Protein AF-0000000084597878 (afdb_homodimer)

Nearest PDB structures (foldseek):
  5qgk-assembly1_A  TM=7.389E-01  e=2.318E-16  Homo sapiens
  5qhg-assembly1_A  TM=7.493E-01  e=5.631E-16  Homo sapiens
  5t3p-assembly1_A  TM=6.871E-01  e=5.944E-17  Homo sapiens
  5cfi-assembly4_D  TM=7.964E-01  e=2.178E-05  Plasmodium falciparum 3D7
  2o5f-assembly2_B  TM=6.572E-01  e=5.264E-06  Deinococcus radiodurans R1 = ATCC 13939 = DSM 20539

Sequence (402 aa):
MNLEEIKQKLSTPQKKNYVRDAAVLLPLVSIKDELHILFQVRALTLHAQPGETCFPGGRIDRDDQDSQAAALREFHEEFGIKQEKVTILSSLNKIESPRRGLIHPFVAYIDSLDEIKPNTAEVEDWFTVPVTVLLSTPPEIGYVDVIIKPGKDFPIDRIANAVAYQDKRYSTPESFYVYKEHIIWGLTARILQEFLEHIKSMNLEEIKQKLSTPQKKNYVRDAAVLLPLVSIKDELHILFQVRALTLHAQPGETCFPGGRIDRDDQDSQAAALREFHEEFGIKQEKVTILSSLNKIESPRRGLIHPFVAYIDSLDEIKPNTAEVEDWFTVPVTVLLSTPPEIGYVDVIIKPGKDFPIDRIANAVAYQDKRYSTPESFYVYKEHIIWGLTARILQEFLEHIKS

Organism: NCBI:txid1246626

Foldseek 3Di:
DDPVVVVVVVVDDDPPPLQQEKEFEFEWEADPNFIKTKWFQWDQPDPPPHRAIATFMTRDDPPQPDRVSRHLVRCCQFFVAHSVQKAWDDWDDWDQDPVRGIYTYTYIYGHDSPRTDGDNNTTVGMDIDTLVCPLVDFFDKDKDKDWAADDPPRPLVPDPPSVCRHTPIDIDIWTWDDDDPHIHTDPRVVVVVRVSVVVVD/DDPVVVVVVVVDDDPPPLVQEKEFEFEWEADPNFIKTKWFFWDQPDPPPHRAIATFMTRDDPPQPDRVSRHLVRCCQFFVDHSVQKAWDDWDDWDQDPVRGIYTYTYIYGHDSPRTDGDNNTTVGMDIDTLVCPLVDFFDKDKDKDWAADDPPRPLVPDPPSVCRHTPIDIDIWTWDDDDPHIHTDPRVVVVVRVSVVVVD

Secondary structure (DSSP, 8-state):
--HHHHHHHHHSPP---GGG-EEEEEEEEEETTEEEEEEEEEPTT-SSSTT-EE-SEEEPPTT-SSHHHHHHHHHHHHH---GGGEEEEEE---EEETTTEEEEEEEEEES-STT----TTTEEEEEEEEHHHHHHSPPEEEEEEEEEEE-TT--GGGSTTGGGGSSEEEEEEEEEEEETTEEE-HHHHHHHHHHHHHHH-/--HHHHHHHHHSPP---GGG-EEEEEEEEEETTEEEEEEEEEPTT-SSSTT-EE-SEEEPPTT-SSHHHHHHHHHHHHH---GGGEEEEEE---EEETTTEEEEEEEEEES-STT----TTTEEEEEEEEHHHHHHSPPEEEEEEEEEEE-TT--GGGSTTGGGGSSEEEEEEEEEEEETTEEE-HHHHHHHHHHHHHHH-

Radius of gyration: 23.43 Å; Cα contacts (8 Å, |Δi|>4): 822; chains: 2; bounding box: 41×67×53 Å

pLDDT: mean 90.82, std 9.34, range [54.75, 98.62]

InterPro domains:
  IPR000086 NUDIX hydrolase domain [PF00293] (23-134)
  IPR000086 NUDIX hydrolase domain [PS51462] (18-153)
  IPR015797 NUDIX hydrolase-like domain superfamily [SSF55811] (16-192)
  IPR045121 Coenzyme A pyrophosphatase [PTHR12992] (16-199)
  IPR045121 Coenzyme A pyrophosphatase [cd03426] (20-195)

Solvent-accessible surface area (backbone atoms only — not comparable to full-atom values): 21472 Å² total; per-residue (Å²): 124,53,70,68,57,43,54,55,26,66,69,46,82,74,83,73,82,53,78,50,19,26,10,28,33,48,38,30,33,64,54,97,90,35,44,22,38,50,38,34,22,28,9,70,83,39,85,73,63,29,45,35,46,36,54,46,41,40,68,36,50,90,84,38,89,42,56,68,50,22,13,46,51,32,34,24,63,43,28,50,43,58,62,90,50,47,44,80,74,45,73,53,78,67,42,82,35,98,86,42,37,43,35,42,38,29,36,27,42,34,75,64,70,84,62,59,46,62,31,62,80,55,32,62,45,70,53,70,44,49,48,66,54,62,74,71,46,80,57,47,69,20,22,39,30,38,34,37,30,74,35,65,70,39,64,55,88,68,45,69,51,44,73,66,39,66,59,34,68,49,75,40,82,40,54,36,42,75,54,92,94,42,55,34,34,66,71,44,29,52,55,48,48,55,53,50,56,40,52,71,99,126,52,72,68,57,45,54,54,25,65,69,46,84,72,82,72,82,52,78,50,19,27,8,26,32,49,36,30,34,66,54,96,89,34,45,23,38,51,38,34,21,28,10,71,83,38,86,75,63,27,44,34,46,34,52,47,41,42,67,36,53,90,85,40,87,43,56,68,51,22,15,44,51,32,35,24,63,41,28,49,42,57,61,88,49,47,43,80,74,46,73,53,78,67,42,82,34,100,87,44,38,44,35,43,38,29,35,28,40,34,77,66,71,85,64,61,47,64,30,64,82,54,32,62,45,70,51,68,45,50,48,65,56,62,73,72,46,81,55,47,71,18,23,39,31,39,34,36,29,74,36,64,72,39,64,54,89,69,45,72,50,42,71,66,40,66,58,35,68,49,74,42,82,41,53,36,42,76,55,92,94,44,54,34,35,65,69,46,30,51,55,50,48,55,51,50,56,40,53,71,97

Structure (mmCIF, N/CA/C/O backbone):
data_AF-0000000084597878-model_v1
#
loop_
_entity.id
_entity.type
_entity.pdbx_description
1 polymer 'NUDIX hydrolase'
#
loop_
_atom_site.group_PDB
_atom_site.id
_atom_site.type_symbol
_atom_site.label_atom_id
_atom_site.label_alt_id
_atom_site.label_comp_id
_atom_site.label_asym_id
_atom_site.label_entity_id
_atom_site.label_seq_id
_atom_site.pdbx_PDB_ins_code
_atom_site.Cartn_x
_atom_site.Cartn_y
_atom_site.Cartn_z
_atom_site.occupancy
_atom_site.B_iso_or_equiv
_atom_site.auth_seq_id
_atom_site.auth_comp_id
_atom_site.auth_asym_id
_atom_site.auth_atom_id
_atom_site.pdbx_PDB_model_num
ATOM 1 N N . MET A 1 1 ? 11.719 29.641 -1.021 1 74.56 1 MET A N 1
ATOM 2 C CA . MET A 1 1 ? 10.922 28.859 -1.966 1 74.56 1 MET A CA 1
ATOM 3 C C . MET A 1 1 ? 9.516 29.422 -2.086 1 74.56 1 MET A C 1
ATOM 5 O O . MET A 1 1 ? 8.875 29.719 -1.078 1 74.56 1 MET A O 1
ATOM 9 N N . ASN A 1 2 ? 9.164 29.812 -3.24 1 79.62 2 ASN A N 1
ATOM 10 C CA . ASN A 1 2 ? 7.855 30.422 -3.436 1 79.62 2 ASN A CA 1
ATOM 11 C C . ASN A 1 2 ? 6.902 29.484 -4.184 1 79.62 2 ASN A C 1
ATOM 13 O O . ASN A 1 2 ? 7.281 28.375 -4.555 1 79.62 2 ASN A O 1
ATOM 17 N N . LEU A 1 3 ? 5.688 29.922 -4.273 1 84 3 LEU A N 1
ATOM 18 C CA . LEU A 1 3 ? 4.617 29.094 -4.812 1 84 3 LEU A CA 1
ATOM 19 C C . LEU A 1 3 ? 4.922 28.672 -6.246 1 84 3 LEU A C 1
ATOM 21 O O . LEU A 1 3 ? 4.672 27.531 -6.637 1 84 3 LEU A O 1
ATOM 25 N N . GLU A 1 4 ? 5.434 29.578 -6.996 1 83.19 4 GLU A N 1
ATOM 26 C CA . GLU A 1 4 ? 5.75 29.297 -8.391 1 83.19 4 GLU A CA 1
ATOM 27 C C . GLU A 1 4 ? 6.812 28.219 -8.508 1 83.19 4 GLU A C 1
ATOM 29 O O . GLU A 1 4 ? 6.727 27.344 -9.375 1 83.19 4 GLU A O 1
ATOM 34 N N . GLU A 1 5 ? 7.777 28.281 -7.641 1 83.75 5 GLU A N 1
ATOM 35 C CA . GLU A 1 5 ? 8.828 27.266 -7.605 1 83.75 5 GLU A CA 1
ATOM 36 C C . GLU A 1 5 ? 8.258 25.891 -7.266 1 83.75 5 GLU A C 1
ATOM 38 O O . GLU A 1 5 ? 8.633 24.891 -7.879 1 83.75 5 GLU A O 1
ATOM 43 N N . ILE A 1 6 ? 7.363 25.859 -6.395 1 81.56 6 ILE A N 1
ATOM 44 C CA . ILE A 1 6 ? 6.766 24.594 -5.949 1 81.56 6 ILE A CA 1
ATOM 45 C C . ILE A 1 6 ? 5.926 24 -7.078 1 81.56 6 ILE A C 1
ATOM 47 O O . ILE A 1 6 ? 5.984 22.797 -7.332 1 81.56 6 ILE A O 1
ATOM 51 N N . LYS A 1 7 ? 5.168 24.906 -7.758 1 82.81 7 LYS A N 1
ATOM 52 C CA . LYS A 1 7 ? 4.348 24.453 -8.883 1 82.81 7 LYS A CA 1
ATOM 53 C C . LYS A 1 7 ? 5.207 23.781 -9.953 1 82.81 7 LYS A C 1
ATOM 55 O O . LYS A 1 7 ? 4.84 22.734 -10.477 1 82.81 7 LYS A O 1
ATOM 60 N N . GLN A 1 8 ? 6.301 24.406 -10.203 1 80.62 8 GLN A N 1
ATOM 61 C CA . GLN A 1 8 ? 7.215 23.891 -11.211 1 80.62 8 GLN A CA 1
ATOM 62 C C . GLN A 1 8 ? 7.789 22.531 -10.797 1 80.62 8 GLN A C 1
ATOM 64 O O . GLN A 1 8 ? 7.863 21.609 -11.609 1 80.62 8 GLN A O 1
ATOM 69 N N . LYS A 1 9 ? 8.133 22.453 -9.555 1 83 9 LYS A N 1
ATOM 70 C CA . LYS A 1 9 ? 8.742 21.219 -9.055 1 83 9 LYS A CA 1
ATOM 71 C C . LYS A 1 9 ? 7.727 20.094 -9.008 1 83 9 LYS A C 1
ATOM 73 O O . LYS A 1 9 ? 8.07 18.938 -9.25 1 83 9 LYS A O 1
ATOM 78 N N . LEU A 1 10 ? 6.504 20.375 -8.719 1 80.88 10 LEU A N 1
ATOM 79 C CA . LEU A 1 10 ? 5.449 19.375 -8.625 1 80.88 10 LEU A CA 1
ATOM 80 C C . LEU A 1 10 ? 5.078 18.844 -10.008 1 80.88 10 LEU A C 1
ATOM 82 O O . LEU A 1 10 ? 4.555 17.734 -10.141 1 80.88 10 LEU A O 1
ATOM 86 N N . SER A 1 11 ? 5.316 19.656 -10.938 1 73.44 11 SER A N 1
ATOM 87 C CA . SER A 1 11 ? 4.965 19.281 -12.305 1 73.44 11 SER A CA 1
ATOM 88 C C . SER A 1 11 ? 6.047 18.422 -12.938 1 73.44 11 SER A C 1
ATOM 90 O O . SER A 1 11 ? 5.816 17.797 -13.977 1 73.44 11 SER A O 1
ATOM 92 N N . THR A 1 12 ? 7.242 18.312 -12.25 1 70.12 12 THR A N 1
ATOM 93 C CA . THR A 1 12 ? 8.352 17.516 -12.75 1 70.12 12 THR A CA 1
ATOM 94 C C . THR A 1 12 ? 8.211 16.062 -12.297 1 70.12 12 THR A C 1
ATOM 96 O O . THR A 1 12 ? 8.102 15.789 -11.094 1 70.12 12 THR A O 1
ATOM 99 N N . PRO A 1 13 ? 8.055 15.156 -13.25 1 63.94 13 PRO A N 1
ATOM 100 C CA . PRO A 1 13 ? 7.945 13.75 -12.859 1 63.94 13 PRO A CA 1
ATOM 101 C C . PRO A 1 13 ? 9.133 13.281 -12.016 1 63.94 13 PRO A C 1
ATOM 103 O O . PRO A 1 13 ? 10.273 13.648 -12.297 1 63.94 13 PRO A O 1
ATOM 106 N N . GLN A 1 14 ? 8.898 12.836 -10.789 1 59.56 14 GLN A N 1
ATOM 107 C CA . GLN A 1 14 ? 9.969 12.328 -9.938 1 59.56 14 GLN A CA 1
ATOM 108 C C . GLN A 1 14 ? 10.414 10.938 -10.367 1 59.56 14 GLN A C 1
ATOM 110 O O . GLN A 1 14 ? 9.586 10.117 -10.781 1 59.56 14 GLN A O 1
ATOM 115 N N . LYS A 1 15 ? 11.688 10.844 -10.555 1 54.91 15 LYS A N 1
ATOM 116 C CA . LYS A 1 15 ? 12.242 9.508 -10.75 1 54.91 15 LYS A CA 1
ATOM 117 C C . LYS A 1 15 ? 12.172 8.688 -9.461 1 54.91 15 LYS A C 1
ATOM 119 O O . LYS A 1 15 ? 12.82 9.039 -8.469 1 54.91 15 LYS A O 1
ATOM 124 N N . LYS A 1 16 ? 10.969 8.148 -9.062 1 55.34 16 LYS A N 1
ATOM 125 C CA . LYS A 1 16 ? 10.953 7.305 -7.875 1 55.34 16 LYS A CA 1
ATOM 126 C C . LYS A 1 16 ? 12.086 6.277 -7.914 1 55.34 16 LYS A C 1
ATOM 128 O O . LYS A 1 16 ? 12.383 5.715 -8.969 1 55.34 16 LYS A O 1
ATOM 133 N N . ASN A 1 17 ? 12.953 6.297 -6.816 1 55.5 17 ASN A N 1
ATOM 134 C CA . ASN A 1 17 ? 13.984 5.273 -6.641 1 55.5 17 ASN A CA 1
ATOM 135 C C . ASN A 1 17 ? 13.367 3.875 -6.57 1 55.5 17 ASN A C 1
ATOM 137 O O . ASN A 1 17 ? 12.68 3.543 -5.605 1 55.5 17 ASN A O 1
ATOM 141 N N . TYR A 1 18 ? 13.219 3.295 -7.762 1 57.28 18 TYR A N 1
ATOM 142 C CA . TYR A 1 18 ? 12.688 1.959 -8 1 57.28 18 TYR A CA 1
ATOM 143 C C . TYR A 1 18 ? 13.562 0.897 -7.348 1 57.28 18 TYR A C 1
ATOM 145 O O . TYR A 1 18 ? 13.414 -0.296 -7.621 1 57.28 18 TYR A O 1
ATOM 153 N N . VAL A 1 19 ? 14.43 1.31 -6.391 1 61.03 19 VAL A N 1
ATOM 154 C CA . VAL A 1 19 ? 15.523 0.402 -6.047 1 61.03 19 VAL A CA 1
ATOM 155 C C . VAL A 1 19 ? 14.961 -0.835 -5.348 1 61.03 19 VAL A C 1
ATOM 157 O O . VAL A 1 19 ? 15.539 -1.922 -5.438 1 61.03 19 VAL A O 1
ATOM 160 N N . ARG A 1 20 ? 13.609 -0.801 -4.926 1 81.75 20 ARG A N 1
ATOM 161 C CA . ARG A 1 20 ? 13.188 -2.02 -4.238 1 81.75 20 ARG A CA 1
ATOM 162 C C . ARG A 1 20 ? 11.898 -2.564 -4.836 1 81.75 20 ARG A C 1
ATOM 164 O O . ARG A 1 20 ? 11.336 -3.539 -4.328 1 81.75 20 ARG A O 1
ATOM 171 N N . ASP A 1 21 ? 11.664 -2.016 -6.039 1 91.31 21 ASP A N 1
ATOM 172 C CA . ASP A 1 21 ? 10.406 -2.459 -6.637 1 91.31 21 ASP A CA 1
ATOM 173 C C . ASP A 1 21 ? 10.562 -3.832 -7.285 1 91.31 21 ASP A C 1
ATOM 175 O O . ASP A 1 21 ? 11.68 -4.242 -7.625 1 91.31 21 ASP A O 1
ATOM 179 N N . ALA A 1 22 ? 9.508 -4.504 -7.344 1 95.12 22 ALA A N 1
ATOM 180 C CA . ALA A 1 22 ? 9.477 -5.82 -7.977 1 95.12 22 ALA A CA 1
ATOM 181 C C . ALA A 1 22 ? 8.406 -5.879 -9.062 1 95.12 22 ALA A C 1
ATOM 183 O O . ALA A 1 22 ? 7.488 -5.051 -9.078 1 95.12 22 ALA A O 1
ATOM 184 N N . ALA A 1 23 ? 8.609 -6.715 -10.023 1 96.5 23 ALA A N 1
ATOM 185 C CA . ALA A 1 23 ? 7.633 -6.98 -11.078 1 96.5 23 ALA A CA 1
ATOM 186 C C . ALA A 1 23 ? 7.285 -8.461 -11.148 1 96.5 23 ALA A C 1
ATOM 188 O O . ALA A 1 23 ? 8.156 -9.32 -10.992 1 96.5 23 ALA A O 1
ATOM 189 N N . VAL A 1 24 ? 6.027 -8.734 -11.344 1 97.56 24 VAL A N 1
ATOM 190 C CA . VAL A 1 24 ? 5.594 -10.133 -11.375 1 97.56 24 VAL A CA 1
ATOM 191 C C . VAL A 1 24 ? 4.688 -10.359 -12.586 1 97.56 24 VAL A C 1
ATOM 193 O O . VAL A 1 24 ? 4.047 -9.43 -13.07 1 97.56 24 VAL A O 1
ATOM 196 N N . LEU A 1 25 ? 4.652 -11.547 -13.07 1 97.88 25 LEU A N 1
ATOM 197 C CA . LEU A 1 25 ? 3.848 -11.953 -14.219 1 97.88 25 LEU A CA 1
ATOM 198 C C . LEU A 1 25 ? 2.762 -12.938 -13.805 1 97.88 25 LEU A C 1
ATOM 200 O O . LEU A 1 25 ? 3.045 -13.922 -13.117 1 97.88 25 LEU A O 1
ATOM 204 N N . LEU A 1 26 ? 1.542 -12.602 -14.031 1 98.5 26 LEU A N 1
ATOM 205 C CA . LEU A 1 26 ? 0.453 -13.57 -14.023 1 98.5 26 LEU A CA 1
ATOM 206 C C . LEU A 1 26 ? 0.275 -14.211 -15.398 1 98.5 26 LEU A C 1
ATOM 208 O O . LEU A 1 26 ? -0.38 -13.641 -16.266 1 98.5 26 LEU A O 1
ATOM 212 N N . PRO A 1 27 ? 0.796 -15.383 -15.586 1 98.31 27 PRO A N 1
ATOM 213 C CA . PRO A 1 27 ? 0.825 -16 -16.906 1 98.31 27 PRO A CA 1
ATOM 214 C C . PRO A 1 27 ? -0.418 -16.844 -17.203 1 98.31 27 PRO A C 1
ATOM 216 O O . PRO A 1 27 ? -0.743 -17.75 -16.438 1 98.31 27 PRO A O 1
ATOM 219 N N . LEU A 1 28 ? -1.057 -16.547 -18.281 1 97.75 28 LEU A N 1
ATOM 220 C CA . LEU A 1 28 ? -2.146 -17.359 -18.812 1 97.75 28 LEU A CA 1
ATOM 221 C C . LEU A 1 28 ? -1.638 -18.297 -19.906 1 97.75 28 LEU A C 1
ATOM 223 O O . LEU A 1 28 ? -0.781 -17.922 -20.703 1 97.75 28 LEU A O 1
ATOM 227 N N . VAL A 1 29 ? -2.164 -19.453 -19.922 1 97.12 29 VAL A N 1
ATOM 228 C CA . VAL A 1 29 ? -1.792 -20.422 -20.953 1 97.12 29 VAL A CA 1
ATOM 229 C C . VAL A 1 29 ? -3.004 -21.281 -21.312 1 97.12 29 VAL A C 1
ATOM 231 O O . VAL A 1 29 ? -3.838 -21.594 -20.453 1 97.12 29 VAL A O 1
ATOM 234 N N . SER A 1 30 ? -3.107 -21.641 -22.516 1 95.19 30 SER A N 1
ATOM 235 C CA . SER A 1 30 ? -4.176 -22.531 -22.969 1 95.19 30 SER A CA 1
ATOM 236 C C . SER A 1 30 ? -3.742 -23.984 -22.922 1 95.19 30 SER A C 1
ATOM 238 O O . SER A 1 30 ? -2.711 -24.359 -23.484 1 95.19 30 SER A O 1
ATOM 240 N N . ILE A 1 31 ? -4.441 -24.781 -22.188 1 95 31 ILE A N 1
ATOM 241 C CA . ILE A 1 31 ? -4.246 -26.234 -22.125 1 95 31 ILE A CA 1
ATOM 242 C C . ILE A 1 31 ? -5.535 -26.938 -22.516 1 95 31 ILE A C 1
ATOM 244 O O . ILE A 1 31 ? -6.559 -26.812 -21.844 1 95 31 ILE A O 1
ATOM 248 N N . LYS A 1 32 ? -5.465 -27.766 -23.625 1 92.56 32 LYS A N 1
ATOM 249 C CA . LYS A 1 32 ? -6.637 -28.469 -24.141 1 92.56 32 LYS A CA 1
ATOM 250 C C . LYS A 1 32 ? -7.82 -27.516 -24.297 1 92.56 32 LYS A C 1
ATOM 252 O O . LYS A 1 32 ? -8.914 -27.797 -23.812 1 92.56 32 LYS A O 1
ATOM 257 N N . ASP A 1 33 ? -7.586 -26.344 -24.766 1 90.38 33 ASP A N 1
ATOM 258 C CA . ASP A 1 33 ? -8.578 -25.328 -25.125 1 90.38 33 ASP A CA 1
ATOM 259 C C . ASP A 1 33 ? -9.203 -24.703 -23.891 1 90.38 33 ASP A C 1
ATOM 261 O O . ASP A 1 33 ? -10.312 -24.172 -23.953 1 90.38 33 ASP A O 1
ATOM 265 N N . GLU A 1 34 ? -8.484 -24.906 -22.781 1 93.5 34 GLU A N 1
ATOM 266 C CA . GLU A 1 34 ? -8.906 -24.25 -21.547 1 93.5 34 GLU A CA 1
ATOM 267 C C . GLU A 1 34 ? -7.824 -23.328 -21.016 1 93.5 34 GLU A C 1
ATOM 269 O O . GLU A 1 34 ? -6.637 -23.656 -21.031 1 93.5 34 GLU A O 1
ATOM 274 N N . LEU A 1 35 ? -8.289 -22.188 -20.578 1 95.5 35 LEU A N 1
ATOM 275 C CA . LEU A 1 35 ? -7.34 -21.203 -20.078 1 95.5 35 LEU A CA 1
ATOM 276 C C . LEU A 1 35 ? -6.941 -21.531 -18.641 1 95.5 35 LEU A C 1
ATOM 278 O O . LEU A 1 35 ? -7.801 -21.797 -17.797 1 95.5 35 LEU A O 1
ATOM 282 N N . HIS A 1 36 ? -5.633 -21.578 -18.422 1 97.62 36 HIS A N 1
ATOM 283 C CA . HIS A 1 36 ? -5.059 -21.828 -17.109 1 97.62 36 HIS A CA 1
ATOM 284 C C . HIS A 1 36 ? -4.156 -20.672 -16.672 1 97.62 36 HIS A C 1
ATOM 286 O O . HIS A 1 36 ? -3.713 -19.875 -17.5 1 97.62 36 HIS A O 1
ATOM 292 N N . ILE A 1 37 ? -3.98 -20.516 -15.391 1 98.31 37 ILE A N 1
ATOM 293 C CA . ILE A 1 37 ? -2.955 -19.641 -14.828 1 98.31 37 ILE A CA 1
ATOM 294 C C . ILE A 1 37 ? -1.774 -20.484 -14.344 1 98.31 37 ILE A C 1
ATOM 296 O O . ILE A 1 37 ? -1.963 -21.484 -13.664 1 98.31 37 ILE A O 1
ATOM 300 N N . LEU A 1 38 ? -0.585 -20.125 -14.742 1 98.56 38 LEU A N 1
ATOM 301 C CA . LEU A 1 38 ? 0.636 -20.812 -14.336 1 98.56 38 LEU A CA 1
ATOM 302 C C . LEU A 1 38 ? 1.181 -20.234 -13.039 1 98.56 38 LEU A C 1
ATOM 304 O O . LEU A 1 38 ? 1.304 -19.016 -12.891 1 98.56 38 LEU A O 1
ATOM 308 N N . PHE A 1 39 ? 1.477 -21.094 -12.023 1 98.62 39 PHE A N 1
ATOM 309 C CA . PHE A 1 39 ? 2.084 -20.734 -10.75 1 98.62 39 PHE A CA 1
ATOM 310 C C . PHE A 1 39 ? 3.42 -21.438 -10.562 1 98.62 39 PHE A C 1
ATOM 312 O O . PHE A 1 39 ? 3.662 -22.484 -11.172 1 98.62 39 PHE A O 1
ATOM 319 N N . GLN A 1 40 ? 4.254 -20.891 -9.773 1 98.12 40 GLN A N 1
ATOM 320 C CA . GLN A 1 40 ? 5.473 -21.578 -9.359 1 98.12 40 GLN A CA 1
ATOM 321 C C . GLN A 1 40 ? 5.496 -21.797 -7.852 1 98.12 40 GLN A C 1
ATOM 323 O O . GLN A 1 40 ? 4.828 -21.094 -7.102 1 98.12 40 GLN A O 1
ATOM 328 N N . VAL A 1 41 ? 6.156 -22.828 -7.445 1 97.44 41 VAL A N 1
ATOM 329 C CA . VAL A 1 41 ? 6.531 -23.078 -6.059 1 97.44 41 VAL A CA 1
ATOM 330 C C . VAL A 1 41 ? 7.996 -22.719 -5.844 1 97.44 41 VAL A C 1
ATOM 332 O O . VAL A 1 41 ? 8.875 -23.219 -6.543 1 97.44 41 VAL A O 1
ATOM 335 N N . ARG A 1 42 ? 8.219 -21.766 -4.883 1 96.06 42 ARG A N 1
ATOM 336 C CA . ARG A 1 42 ? 9.586 -21.297 -4.645 1 96.06 42 ARG A CA 1
ATOM 337 C C . ARG A 1 42 ? 10.461 -22.422 -4.109 1 96.06 42 ARG A C 1
ATOM 339 O O . ARG A 1 42 ? 10.016 -23.234 -3.287 1 96.06 42 ARG A O 1
ATOM 346 N N . ALA A 1 43 ? 11.68 -22.422 -4.562 1 95.75 43 ALA A N 1
ATOM 347 C CA . ALA A 1 43 ? 12.625 -23.438 -4.121 1 95.75 43 ALA A CA 1
ATOM 348 C C . ALA A 1 43 ? 12.75 -23.453 -2.6 1 95.75 43 ALA A C 1
ATOM 350 O O . ALA A 1 43 ? 12.711 -22.406 -1.956 1 95.75 43 ALA A O 1
ATOM 351 N N . LEU A 1 44 ? 12.953 -24.594 -2.039 1 92.19 44 LEU A N 1
ATOM 352 C CA . LEU A 1 44 ? 13.031 -24.781 -0.594 1 92.19 44 LEU A CA 1
ATOM 353 C C . LEU A 1 44 ? 14.32 -24.188 -0.038 1 92.19 44 LEU A C 1
ATOM 355 O O . LEU A 1 44 ? 14.422 -23.922 1.163 1 92.19 44 LEU A O 1
ATOM 359 N N . THR A 1 45 ? 15.258 -23.953 -0.908 1 91.38 45 THR A N 1
ATOM 360 C CA . THR A 1 45 ? 16.578 -23.484 -0.492 1 91.38 45 THR A CA 1
ATOM 361 C C . THR A 1 45 ? 16.594 -21.953 -0.384 1 91.38 45 THR A C 1
ATOM 363 O O . THR A 1 45 ? 17.562 -21.375 0.135 1 91.38 45 THR A O 1
ATOM 366 N N . LEU A 1 46 ? 15.578 -21.344 -0.845 1 90.25 46 LEU A N 1
ATOM 367 C CA . LEU A 1 46 ? 15.516 -19.891 -0.791 1 90.25 46 LEU A CA 1
ATOM 368 C C . LEU A 1 46 ? 15.305 -19.406 0.64 1 90.25 46 LEU A C 1
ATOM 370 O O . LEU A 1 46 ? 14.641 -20.062 1.433 1 90.25 46 LEU A O 1
ATOM 374 N N . HIS A 1 47 ? 15.82 -18.328 0.875 1 84.81 47 HIS A N 1
ATOM 375 C CA . HIS A 1 47 ? 15.688 -17.75 2.203 1 84.81 47 HIS A CA 1
ATOM 376 C C . HIS A 1 47 ? 14.297 -17.141 2.4 1 84.81 47 HIS A C 1
ATOM 378 O O . HIS A 1 47 ? 13.688 -17.312 3.461 1 84.81 47 HIS A O 1
ATOM 384 N N . ALA A 1 48 ? 13.859 -16.516 1.336 1 83.5 48 ALA A N 1
ATOM 385 C CA . ALA A 1 48 ? 12.57 -15.844 1.446 1 83.5 48 ALA A CA 1
ATOM 386 C C . ALA A 1 48 ? 11.438 -16.734 0.96 1 83.5 48 ALA A C 1
ATOM 388 O O . ALA A 1 48 ? 11.43 -17.172 -0.197 1 83.5 48 ALA A O 1
ATOM 389 N N . GLN A 1 49 ? 10.562 -17.094 1.877 1 88.44 49 GLN A N 1
ATOM 390 C CA . GLN A 1 49 ? 9.297 -17.766 1.595 1 88.44 49 GLN A CA 1
ATOM 391 C C . GLN A 1 49 ? 9.523 -19.078 0.847 1 88.44 49 GLN A C 1
ATOM 393 O O . GLN A 1 49 ? 8.906 -19.312 -0.194 1 88.44 49 GLN A O 1
ATOM 398 N N . PRO A 1 50 ? 10.312 -19.969 1.41 1 91.88 50 PRO A N 1
ATOM 399 C CA . PRO A 1 50 ? 10.57 -21.25 0.768 1 91.88 50 PRO A CA 1
ATOM 400 C C . PRO A 1 50 ? 9.312 -22.109 0.643 1 91.88 50 PRO A C 1
ATOM 402 O O . PRO A 1 50 ? 8.539 -22.219 1.6 1 91.88 50 PRO A O 1
ATOM 405 N N . GLY A 1 51 ? 9.125 -22.609 -0.567 1 93.94 51 GLY A N 1
ATOM 406 C CA . GLY A 1 51 ? 8.047 -23.547 -0.8 1 93.94 51 GLY A CA 1
ATOM 407 C C . GLY A 1 51 ? 6.711 -22.875 -1.057 1 93.94 51 GLY A C 1
ATOM 408 O O . GLY A 1 51 ? 5.719 -23.547 -1.352 1 93.94 51 GLY A O 1
ATOM 409 N N . GLU A 1 52 ? 6.68 -21.578 -1 1 94.31 52 GLU A N 1
ATOM 410 C CA . GLU A 1 52 ? 5.426 -20.844 -1.178 1 94.31 52 GLU A CA 1
ATOM 411 C C . GLU A 1 52 ? 5.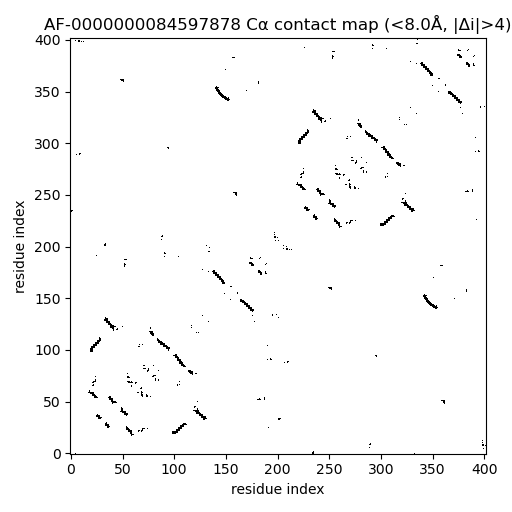047 -20.75 -2.652 1 94.31 52 GLU A C 1
ATOM 413 O O . GLU A 1 52 ? 5.918 -20.656 -3.52 1 94.31 52 GLU A O 1
ATOM 418 N N . THR A 1 53 ? 3.777 -20.828 -2.928 1 96.81 53 THR A N 1
ATOM 419 C CA . THR A 1 53 ? 3.244 -20.625 -4.27 1 96.81 53 THR A CA 1
ATOM 420 C C . THR A 1 53 ? 3.27 -19.141 -4.629 1 96.81 53 THR A C 1
ATOM 422 O O . THR A 1 53 ? 2.859 -18.297 -3.828 1 96.81 53 THR A O 1
ATOM 425 N N . CYS A 1 54 ? 3.779 -18.828 -5.785 1 97.44 54 CYS A N 1
ATOM 426 C CA . CYS A 1 54 ? 3.82 -17.422 -6.195 1 97.44 54 CYS A CA 1
ATOM 427 C C . CYS A 1 54 ? 3.771 -17.297 -7.711 1 97.44 54 CYS A C 1
ATOM 429 O O . CYS A 1 54 ? 3.789 -18.312 -8.422 1 97.44 54 CYS A O 1
ATOM 431 N N . PHE A 1 55 ? 3.562 -16.125 -8.203 1 98.38 55 PHE A N 1
ATOM 432 C CA . PHE A 1 55 ? 3.758 -15.789 -9.609 1 98.38 55 PHE A CA 1
ATOM 433 C C . PHE A 1 55 ? 5.234 -15.578 -9.914 1 98.38 55 PHE A C 1
ATOM 435 O O . PHE A 1 55 ? 5.988 -15.109 -9.055 1 98.38 55 PHE A O 1
ATOM 442 N N . PRO A 1 56 ? 5.637 -15.906 -11.102 1 98 56 PRO A N 1
ATOM 443 C CA . PRO A 1 56 ? 7.016 -15.578 -11.469 1 98 56 PRO A CA 1
ATOM 444 C C . PRO A 1 56 ? 7.289 -14.07 -11.445 1 98 56 PRO A C 1
ATOM 446 O O . PRO A 1 56 ? 6.422 -13.281 -11.812 1 98 56 PRO A O 1
ATOM 449 N N . GLY A 1 57 ? 8.398 -13.703 -10.984 1 96.75 57 GLY A N 1
ATOM 450 C CA . GLY A 1 57 ? 8.773 -12.305 -10.867 1 96.75 57 GLY A CA 1
ATOM 451 C C . GLY A 1 57 ? 10 -12.078 -10.016 1 96.75 57 GLY A C 1
ATOM 452 O O . GLY A 1 57 ? 10.664 -13.039 -9.602 1 96.75 57 GLY A O 1
ATOM 453 N N . GLY A 1 58 ? 10.344 -10.844 -9.812 1 94.81 58 GLY A N 1
ATOM 454 C CA . GLY A 1 58 ? 11.508 -10.461 -9.039 1 94.81 58 GLY A CA 1
ATOM 455 C C . GLY A 1 58 ? 11.766 -8.969 -9.031 1 94.81 58 GLY A C 1
ATOM 456 O O . GLY A 1 58 ? 10.961 -8.195 -9.562 1 94.81 58 GLY A O 1
ATOM 457 N N . ARG A 1 59 ? 12.852 -8.664 -8.477 1 93.5 59 ARG A N 1
ATOM 458 C CA . ARG A 1 59 ? 13.219 -7.258 -8.328 1 93.5 59 ARG A CA 1
ATOM 459 C C . ARG A 1 59 ? 13.5 -6.617 -9.68 1 93.5 59 ARG A C 1
ATOM 461 O O . ARG A 1 59 ? 14.016 -7.27 -10.586 1 93.5 59 ARG A O 1
ATOM 468 N N . ILE A 1 60 ? 13.133 -5.371 -9.742 1 94.12 60 ILE A N 1
ATOM 469 C CA . ILE A 1 60 ? 13.492 -4.586 -10.914 1 94.12 60 ILE A CA 1
ATOM 470 C C . ILE A 1 60 ? 14.945 -4.137 -10.82 1 94.12 60 ILE A C 1
ATOM 472 O O . ILE A 1 60 ? 15.344 -3.496 -9.844 1 94.12 60 ILE A O 1
ATOM 476 N N . ASP A 1 61 ? 15.695 -4.512 -11.758 1 91.62 61 ASP A N 1
ATOM 477 C CA . ASP A 1 61 ? 17.109 -4.145 -11.781 1 91.62 61 ASP A CA 1
ATOM 478 C C . ASP A 1 61 ? 17.312 -2.768 -12.406 1 91.62 61 ASP A C 1
ATOM 480 O O . ASP A 1 61 ? 16.484 -2.311 -13.195 1 91.62 61 ASP A O 1
ATOM 484 N N . ARG A 1 62 ? 18.406 -2.211 -12.164 1 88.38 62 ARG A N 1
ATOM 485 C CA . ARG A 1 62 ? 18.75 -0.896 -12.703 1 88.38 62 ARG A CA 1
ATOM 486 C C . ARG A 1 62 ? 18.828 -0.928 -14.227 1 88.38 62 ARG A C 1
ATOM 488 O O . ARG A 1 62 ? 18.516 0.066 -14.891 1 88.38 62 ARG A O 1
ATOM 495 N N . ASP A 1 63 ? 19.156 -2.084 -14.766 1 91.44 63 ASP A N 1
ATOM 496 C CA . ASP A 1 63 ? 19.375 -2.201 -16.203 1 91.44 63 ASP A CA 1
ATOM 497 C C . ASP A 1 63 ? 18.078 -2.535 -16.938 1 91.44 63 ASP A C 1
ATOM 499 O O . ASP A 1 63 ? 18.031 -2.535 -18.172 1 91.44 63 ASP A O 1
ATOM 503 N N . ASP A 1 64 ? 17.062 -2.797 -16.156 1 93.25 64 ASP A N 1
ATOM 504 C CA . ASP A 1 64 ? 15.781 -3.053 -16.797 1 93.25 64 ASP A CA 1
ATOM 505 C C . ASP A 1 64 ? 15.211 -1.779 -17.406 1 93.25 64 ASP A C 1
ATOM 507 O O . ASP A 1 64 ? 15.258 -0.71 -16.797 1 93.25 64 ASP A O 1
ATOM 511 N N . GLN A 1 65 ? 14.703 -1.899 -18.594 1 92.94 65 GLN A N 1
ATOM 512 C CA . GLN A 1 65 ? 14.086 -0.751 -19.25 1 92.94 65 GLN A CA 1
ATOM 513 C C . GLN A 1 65 ? 12.898 -0.231 -18.453 1 92.94 65 GLN A C 1
ATOM 515 O O . GLN A 1 65 ? 12.703 0.981 -18.344 1 92.94 65 GLN A O 1
ATOM 520 N N . ASP A 1 66 ? 12.086 -1.075 -17.969 1 93.75 66 ASP A N 1
ATOM 521 C CA . ASP A 1 66 ? 10.93 -0.767 -17.141 1 93.75 66 ASP A CA 1
ATOM 522 C C . ASP A 1 66 ? 10.453 -2.004 -16.375 1 93.75 66 ASP A C 1
ATOM 524 O O . ASP A 1 66 ? 11.102 -3.053 -16.438 1 93.75 66 ASP A O 1
ATOM 528 N N . SER A 1 67 ? 9.406 -1.836 -15.672 1 94.75 67 SER A N 1
ATOM 529 C CA . SER A 1 67 ? 8.891 -2.914 -14.836 1 94.75 67 SER A CA 1
ATOM 530 C C . SER A 1 67 ? 8.422 -4.094 -15.68 1 94.75 67 SER A C 1
ATOM 532 O O . SER A 1 67 ? 8.57 -5.25 -15.281 1 94.75 67 SER A O 1
ATOM 534 N N . GLN A 1 68 ? 7.836 -3.811 -16.812 1 96.44 68 GLN A N 1
ATOM 535 C CA . GLN A 1 68 ? 7.387 -4.879 -17.703 1 96.44 68 GLN A CA 1
ATOM 536 C C . GLN A 1 68 ? 8.562 -5.727 -18.188 1 96.44 68 GLN A C 1
ATOM 538 O O . GLN A 1 68 ? 8.484 -6.953 -18.188 1 96.44 68 GLN A O 1
ATOM 543 N N . ALA A 1 69 ? 9.602 -5.059 -18.562 1 96.62 69 ALA A N 1
ATOM 544 C CA . ALA A 1 69 ? 10.812 -5.754 -19 1 96.62 69 ALA A CA 1
ATOM 545 C C . ALA A 1 69 ? 11.375 -6.625 -17.875 1 96.62 69 ALA A C 1
ATOM 547 O O . ALA A 1 69 ? 11.859 -7.73 -18.125 1 96.62 69 ALA A O 1
ATOM 548 N N . ALA A 1 70 ? 11.328 -6.094 -16.688 1 96.56 70 ALA A N 1
ATOM 549 C CA . ALA A 1 70 ? 11.797 -6.852 -15.531 1 96.56 70 ALA A CA 1
ATOM 550 C C . ALA A 1 70 ? 10.984 -8.133 -15.352 1 96.56 70 ALA A C 1
ATOM 552 O O . ALA A 1 70 ? 11.555 -9.203 -15.102 1 96.56 70 ALA A O 1
ATOM 553 N N . ALA A 1 71 ? 9.719 -8.039 -15.484 1 97.56 71 ALA A N 1
ATOM 554 C CA . ALA A 1 71 ? 8.852 -9.195 -15.328 1 97.56 71 ALA A CA 1
ATOM 555 C C . ALA A 1 71 ? 9.172 -10.266 -16.375 1 97.56 71 ALA A C 1
ATOM 557 O O . ALA A 1 71 ? 9.234 -11.453 -16.047 1 97.56 71 ALA A O 1
ATOM 558 N N . LEU A 1 72 ? 9.375 -9.828 -17.594 1 97.75 72 LEU A N 1
ATOM 559 C CA . LEU A 1 72 ? 9.68 -10.742 -18.688 1 97.75 72 LEU A CA 1
ATOM 560 C C . LEU A 1 72 ? 11.047 -11.398 -18.484 1 97.75 72 LEU A C 1
ATOM 562 O O . LEU A 1 72 ? 11.211 -12.594 -18.734 1 97.75 72 LEU A O 1
ATOM 566 N N . ARG A 1 73 ? 11.969 -10.562 -18.062 1 97.44 73 ARG A N 1
ATOM 567 C CA . ARG A 1 73 ? 13.297 -11.094 -17.781 1 97.44 73 ARG A CA 1
ATOM 568 C C . ARG A 1 73 ? 13.25 -12.164 -16.703 1 97.44 73 ARG A C 1
ATOM 570 O O . ARG A 1 73 ? 13.805 -13.258 -16.875 1 97.44 73 ARG A O 1
ATOM 577 N N . GLU A 1 74 ? 12.633 -11.844 -15.625 1 97.56 74 GLU A N 1
ATOM 578 C CA . GLU A 1 74 ? 12.516 -12.781 -14.516 1 97.56 74 GLU A CA 1
ATOM 579 C C . GLU A 1 74 ? 11.812 -14.062 -14.938 1 97.56 74 GLU A C 1
ATOM 581 O O . GLU A 1 74 ? 12.188 -15.156 -14.516 1 97.56 74 GLU A O 1
ATOM 586 N N . PHE A 1 75 ? 10.789 -13.953 -15.719 1 97.69 75 PHE A N 1
ATOM 587 C CA . PHE A 1 75 ? 10.062 -15.125 -16.203 1 97.69 75 PHE A CA 1
ATOM 588 C C . PHE A 1 75 ? 10.977 -16.031 -17.016 1 97.69 75 PHE A C 1
ATOM 590 O O . PHE A 1 75 ? 10.945 -17.25 -16.875 1 97.69 75 PHE A O 1
ATOM 597 N N . HIS A 1 76 ? 11.711 -15.43 -17.859 1 97.62 76 HIS A N 1
ATOM 598 C CA . HIS A 1 76 ? 12.688 -16.188 -18.641 1 97.62 76 HIS A CA 1
ATOM 599 C C . HIS A 1 76 ? 13.711 -16.859 -17.75 1 97.62 76 HIS A C 1
ATOM 601 O O . HIS A 1 76 ? 14.047 -18.016 -17.938 1 97.62 76 HIS A O 1
ATOM 607 N N . GLU A 1 77 ? 14.211 -16.125 -16.797 1 97.44 77 GLU A N 1
ATOM 608 C CA . GLU A 1 77 ? 15.211 -16.672 -15.875 1 97.44 77 GLU A CA 1
ATOM 609 C C . GLU A 1 77 ? 14.648 -17.859 -15.094 1 97.44 77 GLU A C 1
ATOM 611 O O . GLU A 1 77 ? 15.344 -18.859 -14.883 1 97.44 77 GLU A O 1
ATOM 616 N N . GLU A 1 78 ? 13.422 -17.75 -14.727 1 97.88 78 GLU A N 1
ATOM 617 C CA . GLU A 1 78 ? 12.836 -18.734 -13.836 1 97.88 78 GLU A CA 1
ATOM 618 C C . GLU A 1 78 ? 12.312 -19.938 -14.609 1 97.88 78 GLU A C 1
ATOM 620 O O . GLU A 1 78 ? 12.422 -21.078 -14.156 1 97.88 78 GLU A O 1
ATOM 625 N N . PHE A 1 79 ? 11.781 -19.75 -15.859 1 97.88 79 PHE A N 1
ATOM 626 C CA . PHE A 1 79 ? 11.07 -20.828 -16.547 1 97.88 79 PHE A CA 1
ATOM 627 C C . PHE A 1 79 ? 11.734 -21.156 -17.875 1 97.88 79 PHE A C 1
ATOM 629 O O . PHE A 1 79 ? 11.367 -22.125 -18.547 1 97.88 79 PHE A O 1
ATOM 636 N N . GLY A 1 80 ? 12.633 -20.359 -18.328 1 96.94 80 GLY A N 1
ATOM 637 C CA . GLY A 1 80 ? 13.359 -20.594 -19.562 1 96.94 80 GLY A CA 1
ATOM 638 C C . GLY A 1 80 ? 12.555 -20.25 -20.797 1 96.94 80 GLY A C 1
ATOM 639 O O . GLY A 1 80 ? 12.984 -20.531 -21.922 1 96.94 80 GLY A O 1
ATOM 640 N N . ILE A 1 81 ? 11.422 -19.688 -20.672 1 96.25 81 ILE A N 1
ATOM 641 C CA . ILE A 1 81 ? 10.57 -19.344 -21.797 1 96.25 81 ILE A CA 1
ATOM 642 C C . ILE A 1 81 ? 11.008 -17.984 -22.375 1 96.25 81 ILE A C 1
ATOM 644 O O . ILE A 1 81 ? 11.117 -17 -21.641 1 96.25 81 ILE A O 1
ATOM 648 N N . LYS A 1 82 ? 11.211 -17.969 -23.609 1 95.25 82 LYS A N 1
ATOM 649 C CA . LYS A 1 82 ? 11.68 -16.766 -24.281 1 95.25 82 LYS A CA 1
ATOM 650 C C . LYS A 1 82 ? 10.609 -15.68 -24.281 1 95.25 82 LYS A C 1
ATOM 652 O O . LYS A 1 82 ? 9.414 -15.984 -24.391 1 95.25 82 LYS A O 1
ATOM 657 N N . GLN A 1 83 ? 11.031 -14.484 -24.266 1 94.5 83 GLN A N 1
ATOM 658 C CA . GLN A 1 83 ? 10.133 -13.336 -24.188 1 94.5 83 GLN A CA 1
ATOM 659 C C . GLN A 1 83 ? 9.219 -13.273 -25.406 1 94.5 83 GLN A C 1
ATOM 661 O O . GLN A 1 83 ? 8.086 -12.789 -25.312 1 94.5 83 GLN A O 1
ATOM 666 N N . GLU A 1 84 ? 9.68 -13.766 -26.562 1 94.06 84 GLU A N 1
ATOM 667 C CA . GLU A 1 84 ? 8.906 -13.727 -27.812 1 94.06 84 GLU A CA 1
ATOM 668 C C . GLU A 1 84 ? 7.656 -14.602 -27.703 1 94.06 84 GLU A C 1
ATOM 670 O O . GLU A 1 84 ? 6.715 -14.43 -28.484 1 94.06 84 GLU A O 1
ATOM 675 N N . LYS A 1 85 ? 7.672 -15.492 -26.812 1 96.06 85 LYS A N 1
ATOM 676 C CA . LYS A 1 85 ? 6.551 -16.422 -26.625 1 96.06 85 LYS A CA 1
ATOM 677 C C . LYS A 1 85 ? 5.566 -15.883 -25.594 1 96.06 85 LYS A C 1
ATOM 679 O O . LYS A 1 85 ? 4.617 -16.578 -25.219 1 96.06 85 LYS A O 1
ATOM 684 N N . VAL A 1 86 ? 5.828 -14.734 -25.094 1 96.69 86 VAL A N 1
ATOM 685 C CA . VAL A 1 86 ? 5.02 -14.125 -24.047 1 96.69 86 VAL A CA 1
ATOM 686 C C . VAL A 1 86 ? 4.398 -12.828 -24.547 1 96.69 86 VAL A C 1
ATOM 688 O O . VAL A 1 86 ? 5.098 -11.961 -25.078 1 96.69 86 VAL A O 1
ATOM 691 N N . THR A 1 87 ? 3.115 -12.688 -24.469 1 95.75 87 THR A N 1
ATOM 692 C CA . THR A 1 87 ? 2.4 -11.477 -24.844 1 95.75 87 THR A CA 1
ATOM 693 C C . THR A 1 87 ? 1.784 -10.812 -23.609 1 95.75 87 THR A C 1
ATOM 695 O O . THR A 1 87 ? 0.927 -11.398 -22.953 1 95.75 87 THR A O 1
ATOM 698 N N . ILE A 1 88 ? 2.199 -9.633 -23.297 1 95.81 88 ILE A N 1
ATOM 699 C CA . ILE A 1 88 ? 1.614 -8.891 -22.203 1 95.81 88 ILE A CA 1
ATOM 700 C C . ILE A 1 88 ? 0.219 -8.406 -22.578 1 95.81 88 ILE A C 1
ATOM 702 O O . ILE A 1 88 ? 0.04 -7.777 -23.625 1 95.81 88 ILE A O 1
ATOM 706 N N . LEU A 1 89 ? -0.708 -8.672 -21.766 1 94 89 LEU A N 1
ATOM 707 C CA . LEU A 1 89 ? -2.092 -8.312 -22.062 1 94 89 LEU A CA 1
ATOM 708 C C . LEU A 1 89 ? -2.479 -7.023 -21.328 1 94 89 LEU A C 1
ATOM 710 O O . LEU A 1 89 ? -3.197 -6.188 -21.875 1 94 89 LEU A O 1
ATOM 714 N N . SER A 1 90 ? -2.092 -6.867 -20.062 1 92.5 90 SER A N 1
ATOM 715 C CA . SER A 1 90 ? -2.479 -5.723 -19.234 1 92.5 90 SER A CA 1
ATOM 716 C C . SER A 1 90 ? -1.619 -5.625 -17.984 1 92.5 90 SER A C 1
ATOM 718 O O . SER A 1 90 ? -0.985 -6.602 -17.578 1 92.5 90 SER A O 1
ATOM 720 N N . SER A 1 91 ? -1.552 -4.445 -17.5 1 93.44 91 SER A N 1
ATOM 721 C CA . SER A 1 91 ? -1.048 -4.25 -16.156 1 93.44 91 SER A CA 1
ATOM 722 C C . SER A 1 91 ? -2.182 -4.262 -15.133 1 93.44 91 SER A C 1
ATOM 724 O O . SER A 1 91 ? -3.312 -3.887 -15.453 1 93.44 91 SER A O 1
ATOM 726 N N . LEU A 1 92 ? -1.869 -4.777 -13.984 1 91.81 92 LEU A N 1
ATOM 727 C CA . LEU A 1 92 ? -2.789 -4.648 -12.867 1 91.81 92 LEU A CA 1
ATOM 728 C C . LEU A 1 92 ? -2.355 -3.518 -11.938 1 91.81 92 LEU A C 1
ATOM 730 O O . LEU A 1 92 ? -1.326 -2.879 -12.164 1 91.81 92 LEU A O 1
ATOM 734 N N . ASN A 1 93 ? -3.215 -3.244 -10.938 1 84.69 93 ASN A N 1
ATOM 735 C CA . ASN A 1 93 ? -2.852 -2.215 -9.969 1 84.69 93 ASN A CA 1
ATOM 736 C C . ASN A 1 93 ? -1.592 -2.592 -9.195 1 84.69 93 ASN A C 1
ATOM 738 O O . ASN A 1 93 ? -1.421 -3.748 -8.797 1 84.69 93 ASN A O 1
ATOM 742 N N . LYS A 1 94 ? -0.759 -1.609 -9.07 1 88.88 94 LYS A N 1
ATOM 743 C CA . LYS A 1 94 ? 0.428 -1.822 -8.25 1 88.88 94 LYS A CA 1
ATOM 744 C C . LYS A 1 94 ? 0.05 -2.08 -6.793 1 88.88 94 LYS A C 1
ATOM 746 O O . LYS A 1 94 ? -0.958 -1.562 -6.309 1 88.88 94 LYS A O 1
ATOM 751 N N . ILE A 1 95 ? 0.872 -2.859 -6.156 1 87.75 95 ILE A N 1
ATOM 752 C CA . ILE A 1 95 ? 0.655 -3.178 -4.75 1 87.75 95 ILE A CA 1
ATOM 753 C C . ILE A 1 95 ? 1.817 -2.645 -3.916 1 87.75 95 ILE A C 1
ATOM 755 O O . ILE A 1 95 ? 2.982 -2.893 -4.234 1 87.75 95 ILE A O 1
ATOM 759 N N . GLU A 1 96 ? 1.454 -1.891 -2.9 1 81.81 96 GLU A N 1
ATOM 760 C CA . GLU A 1 96 ? 2.49 -1.42 -1.984 1 81.81 96 GLU A CA 1
ATOM 761 C C . GLU A 1 96 ? 2.801 -2.467 -0.919 1 81.81 96 GLU A C 1
ATOM 763 O O . GLU A 1 96 ? 1.891 -3.018 -0.296 1 81.81 96 GLU A O 1
ATOM 768 N N . SER A 1 97 ? 4.031 -2.717 -0.834 1 76.31 97 SER A N 1
ATOM 769 C CA . SER A 1 97 ? 4.516 -3.633 0.193 1 76.31 97 SER A CA 1
ATOM 770 C C . SER A 1 97 ? 5.484 -2.936 1.145 1 76.31 97 SER A C 1
ATOM 772 O O . SER A 1 97 ? 6.445 -2.303 0.708 1 76.31 97 SER A O 1
ATOM 774 N N . PRO A 1 98 ? 5.211 -2.949 2.463 1 66.25 98 PRO A N 1
ATOM 775 C CA . PRO A 1 98 ? 6.098 -2.285 3.42 1 66.25 98 PRO A CA 1
ATOM 776 C C . PRO A 1 98 ? 7.555 -2.729 3.281 1 66.25 98 PRO A C 1
ATOM 778 O O . PRO A 1 98 ? 8.469 -1.934 3.508 1 66.25 98 PRO A O 1
ATOM 781 N N . ARG A 1 99 ? 7.762 -3.955 2.842 1 65.31 99 ARG A N 1
ATOM 782 C CA . ARG A 1 99 ? 9.133 -4.465 2.85 1 65.31 99 ARG A CA 1
ATOM 783 C C . ARG A 1 99 ? 9.711 -4.492 1.44 1 65.31 99 ARG A C 1
ATOM 785 O O . ARG A 1 99 ? 10.93 -4.492 1.265 1 65.31 99 ARG A O 1
ATOM 792 N N . ARG A 1 100 ? 8.859 -4.441 0.45 1 68.12 100 ARG A N 1
ATOM 793 C CA . ARG A 1 100 ? 9.344 -4.727 -0.894 1 68.12 100 ARG A CA 1
ATOM 794 C C . ARG A 1 100 ? 9.102 -3.547 -1.828 1 68.12 100 ARG A C 1
ATOM 796 O O . ARG A 1 100 ? 9.312 -3.652 -3.037 1 68.12 100 ARG A O 1
ATOM 803 N N . GLY A 1 101 ? 8.711 -2.531 -1.271 1 79.38 101 GLY A N 1
ATOM 804 C CA . GLY A 1 101 ? 8.352 -1.442 -2.166 1 79.38 101 GLY A CA 1
ATOM 805 C C . GLY A 1 101 ? 7.102 -1.732 -2.98 1 79.38 101 GLY A C 1
ATOM 806 O O . GLY A 1 101 ? 6.172 -2.377 -2.494 1 79.38 101 GLY A O 1
ATOM 807 N N . LEU A 1 102 ? 7.168 -1.254 -4.246 1 87.5 102 LEU A N 1
ATOM 808 C CA . LEU A 1 102 ? 6 -1.452 -5.102 1 87.5 102 LEU A CA 1
ATOM 809 C C . LEU A 1 102 ? 6.129 -2.744 -5.902 1 87.5 102 LEU A C 1
ATOM 811 O O . LEU A 1 102 ? 7.207 -3.064 -6.402 1 87.5 102 LEU A O 1
ATOM 815 N N . ILE A 1 103 ? 5.074 -3.455 -5.977 1 93.44 103 ILE A N 1
ATOM 816 C CA . ILE A 1 103 ? 4.988 -4.637 -6.824 1 93.44 103 ILE A CA 1
ATOM 817 C C . ILE A 1 103 ? 4.18 -4.316 -8.078 1 93.44 103 ILE A C 1
ATOM 819 O O . ILE A 1 103 ? 3.049 -3.836 -7.988 1 93.44 103 ILE A O 1
ATOM 823 N N . HIS A 1 104 ? 4.734 -4.551 -9.242 1 94.62 104 HIS A N 1
ATOM 824 C CA . HIS A 1 104 ? 4.102 -4.305 -10.531 1 94.62 104 HIS A CA 1
ATOM 825 C C . HIS A 1 104 ? 3.625 -5.605 -11.172 1 94.62 104 HIS A C 1
ATOM 827 O O . HIS A 1 104 ? 4.418 -6.336 -11.766 1 94.62 104 HIS A O 1
ATOM 833 N N . PRO A 1 105 ? 2.363 -5.887 -11.102 1 97 105 PRO A N 1
ATOM 834 C CA . PRO A 1 105 ? 1.858 -7.121 -11.711 1 97 105 PRO A CA 1
ATOM 835 C C . PRO A 1 105 ? 1.439 -6.93 -13.172 1 97 105 PRO A C 1
ATOM 837 O O . PRO A 1 105 ? 0.852 -5.902 -13.516 1 97 105 PRO A O 1
ATOM 840 N N . PHE A 1 106 ? 1.72 -7.891 -14.008 1 97.12 106 PHE A N 1
ATOM 841 C CA . PHE A 1 106 ? 1.321 -7.895 -15.406 1 97.12 106 PHE A CA 1
ATOM 842 C C . PHE A 1 106 ? 0.638 -9.211 -15.773 1 97.12 106 PHE A C 1
ATOM 844 O O . PHE A 1 106 ? 1.073 -10.281 -15.344 1 97.12 106 PHE A O 1
ATOM 851 N N . VAL A 1 107 ? -0.429 -9.094 -16.516 1 97.56 107 VAL A N 1
ATOM 852 C CA . VAL A 1 107 ? -1.08 -10.273 -17.078 1 97.56 107 VAL A CA 1
ATOM 853 C C . VAL A 1 107 ? -0.502 -10.578 -18.469 1 97.56 107 VAL A C 1
ATOM 855 O O . VAL A 1 107 ? -0.382 -9.68 -19.297 1 97.56 107 VAL A O 1
ATOM 858 N N . ALA A 1 108 ? -0.139 -11.812 -18.641 1 97.5 108 ALA A N 1
ATOM 859 C CA . ALA A 1 108 ? 0.448 -12.18 -19.922 1 97.5 108 ALA A CA 1
ATOM 860 C C . ALA A 1 108 ? -0.119 -13.5 -20.422 1 97.5 108 ALA A C 1
ATOM 862 O O . ALA A 1 108 ? -0.646 -14.297 -19.641 1 97.5 108 ALA A O 1
ATOM 863 N N . TYR A 1 109 ? -0.083 -13.672 -21.703 1 96.75 109 TYR A N 1
ATOM 864 C CA . TYR A 1 109 ? -0.42 -14.938 -22.328 1 96.75 109 TYR A CA 1
ATOM 865 C C . TYR A 1 109 ? 0.827 -15.617 -22.891 1 96.75 109 TYR A C 1
ATOM 867 O O . TYR A 1 109 ? 1.634 -14.984 -23.578 1 96.75 109 TYR A O 1
ATOM 875 N N . ILE A 1 110 ? 1 -16.891 -22.516 1 96.81 110 ILE A N 1
ATOM 876 C CA . ILE A 1 110 ? 2.117 -17.703 -22.984 1 96.81 110 ILE A CA 1
ATOM 877 C C . ILE A 1 110 ? 1.632 -18.672 -24.062 1 96.81 110 ILE A C 1
ATOM 879 O O . ILE A 1 110 ? 0.637 -19.375 -23.859 1 96.81 110 ILE A O 1
ATOM 883 N N . ASP A 1 111 ? 2.357 -18.766 -25.125 1 92.12 111 ASP A N 1
ATOM 884 C CA . ASP A 1 111 ? 1.953 -19.578 -26.266 1 92.12 111 ASP A CA 1
ATOM 885 C C . ASP A 1 111 ? 1.809 -21.047 -25.875 1 92.12 111 ASP A C 1
ATOM 887 O O . ASP A 1 111 ? 0.843 -21.703 -26.266 1 92.12 111 ASP A O 1
ATOM 891 N N . SER A 1 112 ? 2.838 -21.531 -25.203 1 92.88 112 SER A N 1
ATOM 892 C CA . SER A 1 112 ? 2.832 -22.922 -24.75 1 92.88 112 SER A CA 1
ATOM 893 C C . SER A 1 112 ? 3.818 -23.141 -23.609 1 92.88 112 SER A C 1
ATOM 895 O O . SER A 1 112 ? 4.73 -22.328 -23.406 1 92.88 112 SER A O 1
ATOM 897 N N . LEU A 1 113 ? 3.592 -24.203 -22.922 1 94.19 113 LEU A N 1
ATOM 898 C CA . LEU A 1 113 ? 4.5 -24.578 -21.844 1 94.19 113 LEU A CA 1
ATOM 899 C C . LEU A 1 113 ? 5.488 -25.641 -22.312 1 94.19 113 LEU A C 1
ATOM 901 O O . LEU A 1 113 ? 6.242 -26.188 -21.5 1 94.19 113 LEU A O 1
ATOM 905 N N . ASP A 1 114 ? 5.562 -25.859 -23.562 1 93.12 114 ASP A N 1
ATOM 906 C CA . ASP A 1 114 ? 6.352 -26.953 -24.125 1 93.12 114 ASP A CA 1
ATOM 907 C C . ASP A 1 114 ? 7.84 -26.75 -23.844 1 93.12 114 ASP A C 1
ATOM 909 O O . ASP A 1 114 ? 8.578 -27.719 -23.641 1 93.12 114 ASP A O 1
ATOM 913 N N . GLU A 1 115 ? 8.258 -25.547 -23.75 1 91.19 115 GLU A N 1
ATOM 914 C CA . GLU A 1 115 ? 9.68 -25.234 -23.625 1 91.19 115 GLU A CA 1
ATOM 915 C C . GLU A 1 115 ? 10.031 -24.859 -22.188 1 91.19 115 GLU A C 1
ATOM 917 O O . GLU A 1 115 ? 11.094 -24.281 -21.938 1 91.19 115 GLU A O 1
ATOM 922 N N . ILE A 1 116 ? 9.195 -25.141 -21.266 1 95.19 116 ILE A N 1
ATOM 923 C CA . ILE A 1 116 ? 9.422 -24.75 -19.891 1 95.19 116 ILE A CA 1
ATOM 924 C C . ILE A 1 116 ? 10.641 -25.484 -19.328 1 95.19 116 ILE A C 1
ATOM 926 O O . ILE A 1 116 ? 10.758 -26.703 -19.469 1 95.19 116 ILE A O 1
ATOM 930 N N . LYS A 1 117 ? 11.609 -24.844 -18.844 1 96.38 117 LYS A N 1
ATOM 931 C CA . LYS A 1 117 ? 12.812 -25.328 -18.156 1 96.38 117 LYS A CA 1
ATOM 932 C C . LYS A 1 117 ? 13.062 -24.547 -16.859 1 96.38 117 LYS A C 1
ATOM 934 O O . LYS A 1 117 ? 13.875 -23.625 -16.828 1 96.38 117 LYS A O 1
ATOM 939 N N . PRO A 1 118 ? 12.461 -24.984 -15.828 1 97.12 118 PRO A N 1
ATOM 940 C CA . PRO A 1 118 ? 12.562 -24.234 -14.57 1 97.12 118 PRO A CA 1
ATOM 941 C C . PRO A 1 118 ? 13.984 -24.172 -14.023 1 97.12 118 PRO A C 1
ATOM 943 O O . PRO A 1 118 ? 14.727 -25.156 -14.117 1 97.12 118 PRO A O 1
ATOM 946 N N . ASN A 1 119 ? 14.398 -23.047 -13.57 1 97.69 119 ASN A N 1
ATOM 947 C CA . ASN A 1 119 ? 15.625 -22.891 -12.789 1 97.69 119 ASN A CA 1
ATOM 948 C C . ASN A 1 119 ? 15.469 -23.469 -11.383 1 97.69 119 ASN A C 1
ATOM 950 O O . ASN A 1 119 ? 14.852 -22.844 -10.523 1 97.69 119 ASN A O 1
ATOM 954 N N . THR A 1 120 ? 16.062 -24.547 -11.125 1 96.06 120 THR A N 1
ATOM 955 C CA . THR A 1 120 ? 15.82 -25.297 -9.898 1 96.06 120 THR A CA 1
ATOM 956 C C . THR A 1 120 ? 16.359 -24.547 -8.688 1 96.06 120 THR A C 1
ATOM 958 O O . THR A 1 120 ? 16 -24.859 -7.547 1 96.06 120 THR A O 1
ATOM 961 N N . ALA A 1 121 ? 17.203 -23.641 -8.93 1 95.81 121 ALA A N 1
ATOM 962 C CA . ALA A 1 121 ? 17.703 -22.812 -7.832 1 95.81 121 ALA A CA 1
ATOM 963 C C . ALA A 1 121 ? 16.609 -21.891 -7.293 1 95.81 121 ALA A C 1
ATOM 965 O O . ALA A 1 121 ? 16.672 -21.438 -6.145 1 95.81 121 ALA A O 1
ATOM 966 N N . GLU A 1 122 ? 15.578 -21.625 -8.086 1 96.69 122 GLU A N 1
ATOM 967 C CA . GLU A 1 122 ? 14.555 -20.656 -7.715 1 96.69 122 GLU A CA 1
ATOM 968 C C . GLU A 1 122 ? 13.172 -21.312 -7.691 1 96.69 122 GLU A C 1
ATOM 970 O O . GLU A 1 122 ? 12.281 -20.859 -6.957 1 96.69 122 GLU A O 1
ATOM 975 N N . VAL A 1 123 ? 13.078 -22.312 -8.508 1 97.75 123 VAL A N 1
ATOM 976 C CA . VAL A 1 123 ? 11.758 -22.922 -8.695 1 97.75 123 VAL A CA 1
ATOM 977 C C . VAL A 1 123 ? 11.797 -24.391 -8.281 1 97.75 123 VAL A C 1
ATOM 979 O O . VAL A 1 123 ? 12.492 -25.188 -8.906 1 97.75 123 VAL A O 1
ATOM 982 N N . GLU A 1 124 ? 11.023 -24.688 -7.242 1 97 124 GLU A N 1
ATOM 983 C CA . GLU A 1 124 ? 10.914 -26.078 -6.781 1 97 124 GLU A CA 1
ATOM 984 C C . GLU A 1 124 ? 9.969 -26.875 -7.66 1 97 124 GLU A C 1
ATOM 986 O O . GLU A 1 124 ? 10.234 -28.047 -7.973 1 97 124 GLU A O 1
ATOM 991 N N . ASP A 1 125 ? 8.922 -26.281 -7.98 1 96.88 125 ASP A N 1
ATOM 992 C CA . ASP A 1 125 ? 7.855 -26.906 -8.758 1 96.88 125 ASP A CA 1
ATOM 993 C C . ASP A 1 125 ? 6.973 -25.859 -9.422 1 96.88 125 ASP A C 1
ATOM 995 O O . ASP A 1 125 ? 7.156 -24.656 -9.211 1 96.88 125 ASP A O 1
ATOM 999 N N . TRP A 1 126 ? 6.113 -26.312 -10.328 1 97.81 126 TRP A N 1
ATOM 1000 C CA . TRP A 1 126 ? 5.129 -25.438 -10.961 1 97.81 126 TRP A CA 1
ATOM 1001 C C . TRP A 1 126 ? 3.836 -26.188 -11.25 1 97.81 126 TRP A C 1
ATOM 1003 O O . TRP A 1 126 ? 3.828 -27.422 -11.297 1 97.81 126 TRP A O 1
ATOM 1013 N N . PHE A 1 127 ? 2.744 -25.469 -11.375 1 98.19 127 PHE A N 1
ATOM 1014 C CA . PHE A 1 127 ? 1.445 -26.047 -11.703 1 98.19 127 PHE A CA 1
ATOM 1015 C C . PHE A 1 127 ? 0.54 -25 -12.352 1 98.19 127 PHE A C 1
ATOM 1017 O O . PHE A 1 127 ? 0.871 -23.812 -12.391 1 98.19 127 PHE A O 1
ATOM 1024 N N . THR A 1 128 ? -0.503 -25.469 -12.953 1 98.31 128 THR A N 1
ATOM 1025 C CA . THR A 1 128 ? -1.501 -24.578 -13.531 1 98.31 128 THR A CA 1
ATOM 1026 C C . THR A 1 128 ? -2.867 -24.812 -12.891 1 98.31 128 THR A C 1
ATOM 1028 O O . THR A 1 128 ? -3.148 -25.891 -12.383 1 98.31 128 THR A O 1
ATOM 1031 N N . VAL A 1 129 ? -3.645 -23.797 -12.828 1 98.31 129 VAL A N 1
ATOM 1032 C CA . VAL A 1 129 ? -5.02 -23.875 -12.352 1 98.31 129 VAL A CA 1
ATOM 1033 C C . VAL A 1 129 ? -5.969 -23.344 -13.414 1 98.31 129 VAL A C 1
ATOM 1035 O O . VAL A 1 129 ? -5.762 -22.25 -13.945 1 98.31 129 VAL A O 1
ATOM 1038 N N . PRO A 1 130 ? -7.023 -24.141 -13.812 1 97.5 130 PRO A N 1
ATOM 1039 C CA . PRO A 1 130 ? -7.996 -23.578 -14.758 1 97.5 130 PRO A CA 1
ATOM 1040 C C . PRO A 1 130 ? -8.664 -22.312 -14.242 1 97.5 130 PRO A C 1
ATOM 1042 O O . PRO A 1 130 ? -9.07 -22.25 -13.078 1 97.5 130 PRO A O 1
ATOM 1045 N N . VAL A 1 131 ? -8.773 -21.344 -15.094 1 96.69 131 VAL A N 1
ATOM 1046 C CA . VAL A 1 131 ? -9.398 -20.078 -14.727 1 96.69 131 VAL A CA 1
ATOM 1047 C C . VAL A 1 131 ? -10.844 -20.312 -14.281 1 96.69 131 VAL A C 1
ATOM 1049 O O . VAL A 1 131 ? -11.312 -19.688 -13.328 1 96.69 131 VAL A O 1
ATOM 1052 N N . THR A 1 132 ? -11.477 -21.266 -14.875 1 95 132 THR A N 1
ATOM 1053 C CA . THR A 1 132 ? -12.867 -21.578 -14.57 1 95 132 THR A CA 1
ATOM 1054 C C . THR A 1 132 ? -13.016 -22.078 -13.141 1 95 132 THR A C 1
ATOM 1056 O O . THR A 1 132 ? -14 -21.766 -12.469 1 95 132 THR A O 1
ATOM 1059 N N . VAL A 1 133 ? -12.039 -22.828 -12.703 1 96.5 133 VAL A N 1
ATOM 1060 C CA . VAL A 1 133 ? -12.055 -23.344 -11.336 1 96.5 133 VAL A CA 1
ATOM 1061 C C . VAL A 1 133 ? -11.914 -22.172 -10.352 1 96.5 133 VAL A C 1
ATOM 1063 O O . VAL A 1 133 ? -12.641 -22.109 -9.359 1 96.5 133 VAL A O 1
ATOM 1066 N N . LEU A 1 134 ? -11.031 -21.266 -10.609 1 96.94 134 LEU A N 1
ATOM 1067 C CA . LEU A 1 134 ? -10.789 -20.125 -9.742 1 96.94 134 LEU A CA 1
ATOM 1068 C C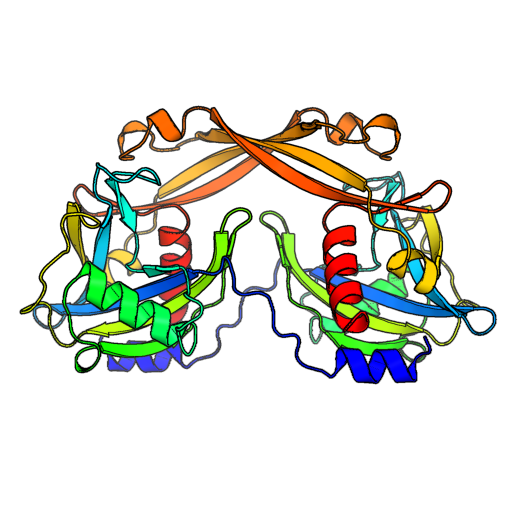 . LEU A 1 134 ? -12.008 -19.203 -9.695 1 96.94 134 LEU A C 1
ATOM 1070 O O . LEU A 1 134 ? -12.289 -18.594 -8.664 1 96.94 134 LEU A O 1
ATOM 1074 N N . LEU A 1 135 ? -12.719 -19.125 -10.82 1 94 135 LEU A N 1
ATOM 1075 C CA . LEU A 1 135 ? -13.898 -18.266 -10.891 1 94 135 LEU A CA 1
ATOM 1076 C C . LEU A 1 135 ? -15.07 -18.891 -10.148 1 94 135 LEU A C 1
ATOM 1078 O O . LEU A 1 135 ? -15.914 -18.172 -9.594 1 94 135 LEU A O 1
ATOM 1082 N N . SER A 1 136 ? -15.117 -20.172 -10.078 1 95 136 SER A N 1
ATOM 1083 C CA . SER A 1 136 ? -16.297 -20.859 -9.555 1 95 136 SER A CA 1
ATOM 1084 C C . SER A 1 136 ? -16.078 -21.281 -8.102 1 95 136 SER A C 1
ATOM 1086 O O . SER A 1 136 ? -17.031 -21.672 -7.418 1 95 136 SER A O 1
ATOM 1088 N N . THR A 1 137 ? -14.883 -21.266 -7.621 1 94.62 137 THR A N 1
ATOM 1089 C CA . THR A 1 137 ? -14.578 -21.688 -6.262 1 94.62 137 THR A CA 1
ATOM 1090 C C . THR A 1 137 ? -14.125 -20.5 -5.41 1 94.62 137 THR A C 1
ATOM 1092 O O . THR A 1 137 ? -12.992 -20.031 -5.551 1 94.62 137 THR A O 1
ATOM 1095 N N . PRO A 1 138 ? -14.992 -20.078 -4.52 1 95.62 138 PRO A N 1
ATOM 1096 C CA . PRO A 1 138 ? -14.562 -19 -3.641 1 95.62 138 PRO A CA 1
ATOM 1097 C C . PRO A 1 138 ? -13.406 -19.391 -2.725 1 95.62 138 PRO A C 1
ATOM 1099 O O . PRO A 1 138 ? -13.328 -20.547 -2.299 1 95.62 138 PRO A O 1
ATOM 1102 N N . PRO A 1 139 ? -12.531 -18.484 -2.463 1 97.75 139 PRO A N 1
ATOM 1103 C CA . PRO A 1 139 ? -11.445 -18.797 -1.543 1 97.75 139 PRO A CA 1
ATOM 1104 C C . PRO A 1 139 ? -11.922 -19.016 -0.11 1 97.75 139 PRO A C 1
ATOM 1106 O O . PRO A 1 139 ? -12.984 -18.516 0.273 1 97.75 139 PRO A O 1
ATOM 1109 N N . GLU A 1 140 ? -11.164 -19.812 0.616 1 97.19 140 GLU A N 1
ATOM 1110 C CA . GLU A 1 140 ? -11.336 -19.844 2.066 1 97.19 140 GLU A CA 1
ATOM 1111 C C . GLU A 1 140 ? -10.82 -18.562 2.713 1 97.19 140 GLU A C 1
ATOM 1113 O O . GLU A 1 140 ? -9.828 -17.984 2.264 1 97.19 140 GLU A O 1
ATOM 1118 N N . ILE A 1 141 ? -11.523 -18.172 3.721 1 97.44 141 ILE A N 1
ATOM 1119 C CA . ILE A 1 141 ? -11.117 -16.953 4.406 1 97.44 141 ILE A CA 1
ATOM 1120 C C . ILE A 1 141 ? -10.516 -17.297 5.77 1 97.44 141 ILE A C 1
ATOM 1122 O O . ILE A 1 141 ? -11.109 -18.062 6.539 1 97.44 141 ILE A O 1
ATOM 1126 N N . GLY A 1 142 ? -9.328 -16.891 5.984 1 96.38 142 GLY A N 1
ATOM 1127 C CA . GLY A 1 142 ? -8.672 -16.906 7.281 1 96.38 142 GLY A CA 1
ATOM 1128 C C . GLY A 1 142 ? -8.188 -15.531 7.719 1 96.38 142 GLY A C 1
ATOM 1129 O O . GLY A 1 142 ? -8.203 -14.586 6.934 1 96.38 142 GLY A O 1
ATOM 1130 N N . TYR A 1 143 ? -7.82 -15.461 8.969 1 95.19 143 TYR A N 1
ATOM 1131 C CA . TYR A 1 143 ? -7.422 -14.156 9.469 1 95.19 143 TYR A CA 1
ATOM 1132 C C . TYR A 1 143 ? -5.957 -14.156 9.891 1 95.19 143 TYR A C 1
ATOM 1134 O O . TYR A 1 143 ? -5.43 -15.18 10.32 1 95.19 143 TYR A O 1
ATOM 1142 N N . VAL A 1 144 ? -5.375 -13.047 9.688 1 92.12 144 VAL A N 1
ATOM 1143 C CA . VAL A 1 144 ? -4.031 -12.773 10.188 1 92.12 144 VAL A CA 1
ATOM 1144 C C . VAL A 1 144 ? -4.094 -11.695 11.266 1 92.12 144 VAL A C 1
ATOM 1146 O O . VAL A 1 144 ? -4.707 -10.641 11.062 1 92.12 144 VAL A O 1
ATOM 1149 N N . ASP A 1 145 ? -3.457 -12 12.375 1 93.25 145 ASP A N 1
ATOM 1150 C CA . ASP A 1 145 ? -3.398 -11.016 13.445 1 93.25 145 ASP A CA 1
ATOM 1151 C C . ASP A 1 145 ? -2.102 -10.211 13.383 1 93.25 145 ASP A C 1
ATOM 1153 O O . ASP A 1 145 ? -1.021 -10.781 13.211 1 93.25 145 ASP A O 1
ATOM 1157 N N . VAL A 1 146 ? -2.295 -8.953 13.477 1 91.25 146 VAL A N 1
ATOM 1158 C CA . VAL A 1 146 ? -1.154 -8.047 13.453 1 91.25 146 VAL A CA 1
ATOM 1159 C C . VAL A 1 146 ? -1.098 -7.258 14.758 1 91.25 146 VAL A C 1
ATOM 1161 O O . VAL A 1 146 ? -2.084 -6.633 15.156 1 91.25 146 VAL A O 1
ATOM 1164 N N . ILE A 1 147 ? 0.02 -7.32 15.383 1 92.19 147 ILE A N 1
ATOM 1165 C CA . ILE A 1 147 ? 0.242 -6.547 16.594 1 92.19 147 ILE A CA 1
ATOM 1166 C C . ILE A 1 147 ? 1.291 -5.469 16.344 1 92.19 147 ILE A C 1
ATOM 1168 O O . ILE A 1 147 ? 2.377 -5.758 15.836 1 92.19 147 ILE A O 1
ATOM 1172 N N . ILE A 1 148 ? 0.943 -4.262 16.656 1 90.25 148 ILE A N 1
ATOM 1173 C CA . ILE A 1 148 ? 1.828 -3.121 16.453 1 90.25 148 ILE A CA 1
ATOM 1174 C C . ILE A 1 148 ? 2.26 -2.555 17.797 1 90.25 148 ILE A C 1
ATOM 1176 O O . ILE A 1 148 ? 1.421 -2.277 18.656 1 90.25 148 ILE A O 1
ATOM 1180 N N . LYS A 1 149 ? 3.58 -2.381 17.953 1 91.88 149 LYS A N 1
ATOM 1181 C CA . LYS A 1 149 ? 4.121 -1.836 19.203 1 91.88 149 LYS A CA 1
ATOM 1182 C C . LYS A 1 149 ? 5.246 -0.842 18.922 1 91.88 149 LYS A C 1
ATOM 1184 O O . LYS A 1 149 ? 5.949 -0.959 17.922 1 91.88 149 LYS A O 1
ATOM 1189 N N . PRO A 1 150 ? 5.359 0.123 19.812 1 92.5 150 PRO A N 1
ATOM 1190 C CA . PRO A 1 150 ? 6.535 0.986 19.703 1 92.5 150 PRO A CA 1
ATOM 1191 C C . PRO A 1 150 ? 7.848 0.213 19.828 1 92.5 150 PRO A C 1
ATOM 1193 O O . PRO A 1 150 ? 7.961 -0.695 20.656 1 92.5 150 PRO A O 1
ATOM 1196 N N . GLY A 1 151 ? 8.711 0.489 18.859 1 93.69 151 GLY A N 1
ATOM 1197 C CA . GLY A 1 151 ? 10.023 -0.131 18.906 1 93.69 151 GLY A CA 1
ATOM 1198 C C . GLY A 1 151 ? 11.125 0.829 19.312 1 93.69 151 GLY A C 1
ATOM 1199 O O . GLY A 1 151 ? 10.906 1.71 20.141 1 93.69 151 GLY A O 1
ATOM 1200 N N . LYS A 1 152 ? 12.266 0.552 18.828 1 95.12 152 LYS A N 1
ATOM 1201 C CA . LYS A 1 152 ? 13.445 1.341 19.172 1 95.12 152 LYS A CA 1
ATOM 1202 C C . LYS A 1 152 ? 13.25 2.809 18.812 1 95.12 152 LYS A C 1
ATOM 1204 O O . LYS A 1 152 ? 12.773 3.125 17.719 1 95.12 152 LYS A O 1
ATOM 1209 N N . ASP A 1 153 ? 13.523 3.787 19.766 1 95.38 153 ASP A N 1
ATOM 1210 C CA . ASP A 1 153 ? 13.586 5.234 19.562 1 95.38 153 ASP A CA 1
ATOM 1211 C C . ASP A 1 153 ? 12.211 5.797 19.203 1 95.38 153 ASP A C 1
ATOM 1213 O O . ASP A 1 153 ? 12.117 6.906 18.672 1 95.38 153 ASP A O 1
ATOM 1217 N N . PHE A 1 154 ? 11.203 4.953 19.375 1 94.31 154 PHE A N 1
ATOM 1218 C CA . PHE A 1 154 ? 9.852 5.469 19.203 1 94.31 154 PHE A CA 1
ATOM 1219 C C . PHE A 1 154 ? 9.516 6.473 20.312 1 94.31 154 PHE A C 1
ATOM 1221 O O . PHE A 1 154 ? 9.602 6.152 21.5 1 94.31 154 PHE A O 1
ATOM 1228 N N . PRO A 1 155 ? 9.141 7.691 19.953 1 92.94 155 PRO A N 1
ATOM 1229 C CA . PRO A 1 155 ? 8.883 8.711 20.984 1 92.94 155 PRO A CA 1
ATOM 1230 C C . PRO A 1 155 ? 7.484 8.617 21.578 1 92.94 155 PRO A C 1
ATOM 1232 O O . PRO A 1 155 ? 6.68 9.539 21.438 1 92.94 155 PRO A O 1
ATOM 1235 N N . ILE A 1 156 ? 7.258 7.676 22.375 1 89.5 156 ILE A N 1
ATOM 1236 C CA . ILE A 1 156 ? 5.938 7.328 22.891 1 89.5 156 ILE A CA 1
ATOM 1237 C C . ILE A 1 156 ? 5.422 8.453 23.797 1 89.5 156 ILE A C 1
ATOM 1239 O O . ILE A 1 156 ? 4.223 8.734 23.812 1 89.5 156 ILE A O 1
ATOM 1243 N N . ASP A 1 157 ? 6.25 9.18 24.406 1 88.44 157 ASP A N 1
ATOM 1244 C CA . ASP A 1 157 ? 5.867 10.211 25.375 1 88.44 157 ASP A CA 1
ATOM 1245 C C . A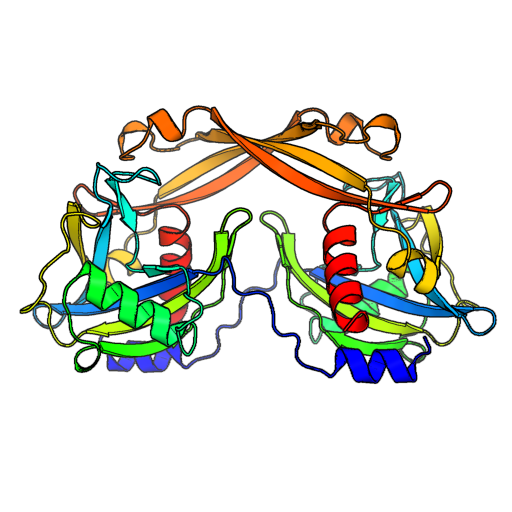SP A 1 157 ? 5.402 11.477 24.656 1 88.44 157 ASP A C 1
ATOM 1247 O O . ASP A 1 157 ? 4.785 12.344 25.281 1 88.44 157 ASP A O 1
ATOM 1251 N N . ARG A 1 158 ? 5.633 11.5 23.359 1 89.88 158 ARG A N 1
ATOM 1252 C CA . ARG A 1 158 ? 5.34 12.742 22.641 1 89.88 158 ARG A CA 1
ATOM 1253 C C . ARG A 1 158 ? 4.133 12.57 21.734 1 89.88 158 ARG A C 1
ATOM 1255 O O . ARG A 1 158 ? 3.699 13.523 21.078 1 89.88 158 ARG A O 1
ATOM 1262 N N . ILE A 1 159 ? 3.59 11.297 21.719 1 88.69 159 ILE A N 1
ATOM 1263 C CA . ILE A 1 159 ? 2.447 11.102 20.828 1 88.69 159 ILE A CA 1
ATOM 1264 C C . ILE A 1 159 ? 1.15 11.219 21.625 1 88.69 159 ILE A C 1
ATOM 1266 O O . ILE A 1 159 ? 1.122 10.93 22.828 1 88.69 159 ILE A O 1
ATOM 1270 N N . ALA A 1 160 ? 0.083 11.805 21 1 83.5 160 ALA A N 1
ATOM 1271 C CA . ALA A 1 160 ? -1.174 12.133 21.672 1 83.5 160 ALA A CA 1
ATOM 1272 C C . ALA A 1 160 ? -1.836 10.883 22.234 1 83.5 160 ALA A C 1
ATOM 1274 O O . ALA A 1 160 ? -2.342 10.891 23.359 1 83.5 160 ALA A O 1
ATOM 1275 N N . ASN A 1 161 ? -1.872 9.734 21.5 1 80.62 161 ASN A N 1
ATOM 1276 C CA . ASN A 1 161 ? -2.582 8.523 21.891 1 80.62 161 ASN A CA 1
ATOM 1277 C C . ASN A 1 161 ? -1.619 7.371 22.156 1 80.62 161 ASN A C 1
ATOM 1279 O O . ASN A 1 161 ? -1.8 6.277 21.609 1 80.62 161 ASN A O 1
ATOM 1283 N N . ALA A 1 162 ? -0.75 7.633 23.156 1 77.38 162 ALA A N 1
ATOM 1284 C CA . ALA A 1 162 ? 0.302 6.664 23.453 1 77.38 162 ALA A CA 1
ATOM 1285 C C . ALA A 1 162 ? -0.291 5.305 23.812 1 77.38 162 ALA A C 1
ATOM 1287 O O . ALA A 1 162 ? 0.231 4.262 23.406 1 77.38 162 ALA A O 1
ATOM 1288 N N . VAL A 1 163 ? -1.396 5.344 24.516 1 76 163 VAL A N 1
ATOM 1289 C CA . VAL A 1 163 ? -2.006 4.117 25.031 1 76 163 VAL A CA 1
ATOM 1290 C C . VAL A 1 163 ? -2.529 3.279 23.859 1 76 163 VAL A C 1
ATOM 1292 O O . VAL A 1 163 ? -2.459 2.049 23.891 1 76 163 VAL A O 1
ATOM 1295 N N . ALA A 1 164 ? -2.914 4.012 22.828 1 75.5 164 ALA A N 1
ATOM 1296 C CA . ALA A 1 164 ? -3.496 3.334 21.672 1 75.5 164 ALA A CA 1
ATOM 1297 C C . ALA A 1 164 ? -2.436 2.539 20.922 1 75.5 164 ALA A C 1
ATOM 1299 O O . ALA A 1 164 ? -2.764 1.622 20.156 1 75.5 164 ALA A O 1
ATOM 1300 N N . TYR A 1 165 ? -1.245 2.846 21.328 1 76.75 165 TYR A N 1
ATOM 1301 C CA . TYR A 1 165 ? -0.192 2.215 20.531 1 76.75 165 TYR A CA 1
ATOM 1302 C C . TYR A 1 165 ? 0.58 1.2 21.375 1 76.75 165 TYR A C 1
ATOM 1304 O O . TYR A 1 165 ? 1.6 0.667 20.922 1 76.75 165 TYR A O 1
ATOM 1312 N N . GLN A 1 166 ? -0.008 1.048 22.578 1 78.06 166 GLN A N 1
ATOM 1313 C CA . GLN A 1 166 ? 0.578 -0.003 23.406 1 78.06 166 GLN A CA 1
ATOM 1314 C C . GLN A 1 166 ? 0.016 -1.372 23.047 1 78.06 166 GLN A C 1
ATOM 1316 O O . GLN A 1 166 ? -1.041 -1.771 23.531 1 78.06 166 GLN A O 1
ATOM 1321 N N . ASP A 1 167 ? 0.392 -2.049 22 1 80.31 167 ASP A N 1
ATOM 1322 C CA . ASP A 1 167 ? 0.052 -3.377 21.5 1 80.31 167 ASP A CA 1
ATOM 1323 C C . ASP A 1 167 ? -1.251 -3.348 20.703 1 80.31 167 ASP A C 1
ATOM 1325 O O . ASP A 1 167 ? -2.17 -4.125 20.969 1 80.31 167 ASP A O 1
ATOM 1329 N N . LYS A 1 168 ? -1.354 -2.441 19.891 1 85.38 168 LYS A N 1
ATOM 1330 C CA . LYS A 1 168 ? -2.52 -2.369 19.016 1 85.38 168 LYS A CA 1
ATOM 1331 C C . LYS A 1 168 ? -2.641 -3.623 18.156 1 85.38 168 LYS A C 1
ATOM 1333 O O . LYS A 1 168 ? -1.676 -4.031 17.5 1 85.38 168 LYS A O 1
ATOM 1338 N N . ARG A 1 169 ? -3.82 -4.254 18.281 1 88.44 169 ARG A N 1
ATOM 1339 C CA . ARG A 1 169 ? -4.043 -5.512 17.578 1 88.44 169 ARG A CA 1
ATOM 1340 C C . ARG A 1 169 ? -5.199 -5.387 16.594 1 88.44 169 ARG A C 1
ATOM 1342 O O . ARG A 1 169 ? -6.227 -4.781 16.906 1 88.44 169 ARG A O 1
ATOM 1349 N N . TYR A 1 170 ? -4.977 -5.902 15.445 1 88.5 170 TYR A N 1
ATOM 1350 C CA . TYR A 1 170 ? -6.078 -5.996 14.5 1 88.5 170 TYR A CA 1
ATOM 1351 C C . TYR A 1 170 ? -6 -7.289 13.695 1 88.5 170 TYR A C 1
ATOM 1353 O O . TYR A 1 170 ? -4.922 -7.875 13.555 1 88.5 170 TYR A O 1
ATOM 1361 N N . SER A 1 171 ? -7.152 -7.777 13.305 1 92.56 171 SER A N 1
ATOM 1362 C CA . SER A 1 171 ? -7.277 -8.977 12.477 1 92.56 171 SER A CA 1
ATOM 1363 C C . SER A 1 171 ? -7.711 -8.617 11.062 1 92.56 171 SER A C 1
ATOM 1365 O O . SER A 1 171 ? -8.641 -7.836 10.867 1 92.56 171 SER A O 1
ATOM 1367 N N . THR A 1 172 ? -6.996 -9.133 10.148 1 90.94 172 THR A N 1
ATOM 1368 C CA . THR A 1 172 ? -7.32 -8.859 8.75 1 90.94 172 THR A CA 1
ATOM 1369 C C . THR A 1 172 ? -7.648 -10.156 8.008 1 90.94 172 THR A C 1
ATOM 1371 O O . THR A 1 172 ? -6.949 -11.164 8.172 1 90.94 172 THR A O 1
ATOM 1374 N N . PRO A 1 173 ? -8.625 -10.102 7.27 1 93.5 173 PRO A N 1
ATOM 1375 C CA . PRO A 1 173 ? -8.938 -11.305 6.496 1 93.5 173 PRO A CA 1
ATOM 1376 C C . PRO A 1 173 ? -7.953 -11.539 5.352 1 93.5 173 PRO A C 1
ATOM 1378 O O . PRO A 1 173 ? -7.492 -10.586 4.719 1 93.5 173 PRO A O 1
ATOM 1381 N N . GLU A 1 174 ? -7.617 -12.773 5.141 1 94 174 GLU A N 1
ATOM 1382 C CA . GLU A 1 174 ? -6.805 -13.227 4.02 1 94 174 GLU A CA 1
ATOM 1383 C C . GLU A 1 174 ? -7.504 -14.344 3.244 1 94 174 GLU A C 1
ATOM 1385 O O . GLU A 1 174 ? -8.188 -15.18 3.834 1 94 174 GLU A O 1
ATOM 1390 N N . SER A 1 175 ? -7.309 -14.258 1.951 1 96.62 175 SER A N 1
ATOM 1391 C CA . SER A 1 175 ? -7.902 -15.273 1.087 1 96.62 175 SER A CA 1
ATOM 1392 C C . SER A 1 175 ? -6.926 -16.406 0.825 1 96.62 175 SER A C 1
ATOM 1394 O O . SER A 1 175 ? -5.738 -16.172 0.589 1 96.62 175 SER A O 1
ATOM 1396 N N . PHE A 1 176 ? -7.449 -17.641 0.831 1 97.5 176 PHE A N 1
ATOM 1397 C CA . PHE A 1 176 ? -6.691 -18.859 0.537 1 97.5 176 PHE A CA 1
ATOM 1398 C C . PHE A 1 176 ? -7.352 -19.641 -0.585 1 97.5 176 PHE A C 1
ATOM 1400 O O . PHE A 1 176 ? -8.422 -20.234 -0.396 1 97.5 176 PHE A O 1
ATOM 1407 N N . TYR A 1 177 ? -6.785 -19.656 -1.771 1 97.81 177 TYR A N 1
ATOM 1408 C CA . TYR A 1 177 ? -7.242 -20.484 -2.871 1 97.81 177 TYR A CA 1
ATOM 1409 C C . TYR A 1 177 ? -6.605 -21.875 -2.805 1 97.81 177 TYR A C 1
ATOM 1411 O O . TYR A 1 177 ? -5.379 -22 -2.822 1 97.81 177 TYR A O 1
ATOM 1419 N N . VAL A 1 178 ? -7.453 -22.859 -2.736 1 96.69 178 VAL A N 1
ATOM 1420 C CA . VAL A 1 178 ? -6.953 -24.219 -2.637 1 96.69 178 VAL A CA 1
ATOM 1421 C C . VAL A 1 178 ? -7.211 -24.969 -3.945 1 96.69 178 VAL A C 1
ATOM 1423 O O . VAL A 1 178 ? -8.328 -24.953 -4.461 1 96.69 178 VAL A O 1
ATOM 1426 N N . TYR A 1 179 ? -6.176 -25.547 -4.488 1 97.06 179 TYR A N 1
ATOM 1427 C CA . TYR A 1 179 ? -6.262 -26.391 -5.676 1 97.06 179 TYR A CA 1
ATOM 1428 C C . TYR A 1 179 ? -5.352 -27.609 -5.555 1 97.06 179 TYR A C 1
ATOM 1430 O O . TYR A 1 179 ? -4.125 -27.484 -5.605 1 97.06 179 TYR A O 1
ATOM 1438 N N . LYS A 1 180 ? -5.98 -28.766 -5.414 1 95.25 180 LYS A N 1
ATOM 1439 C CA . LYS A 1 180 ? -5.234 -30 -5.164 1 95.25 180 LYS A CA 1
ATOM 1440 C C . LYS A 1 180 ? -4.34 -29.859 -3.938 1 95.25 180 LYS A C 1
ATOM 1442 O O . LYS A 1 180 ? -4.824 -29.594 -2.838 1 95.25 180 LYS A O 1
ATOM 1447 N N . GLU A 1 181 ? -3.016 -30 -4.062 1 93.94 181 GLU A N 1
ATOM 1448 C CA . GLU A 1 181 ? -2.119 -29.969 -2.912 1 93.94 181 GLU A CA 1
ATOM 1449 C C . GLU A 1 181 ? -1.539 -28.562 -2.719 1 93.94 181 GLU A C 1
ATOM 1451 O O . GLU A 1 181 ? -0.732 -28.344 -1.813 1 93.94 181 GLU A O 1
ATOM 1456 N N . HIS A 1 182 ? -1.973 -27.672 -3.48 1 95.69 182 HIS A N 1
ATOM 1457 C CA . HIS A 1 182 ? -1.378 -26.344 -3.453 1 95.69 182 HIS A CA 1
ATOM 1458 C C . HIS A 1 182 ? -2.309 -25.344 -2.785 1 95.69 182 HIS A C 1
ATOM 1460 O O . HIS A 1 182 ? -3.533 -25.469 -2.863 1 95.69 182 HIS A O 1
ATOM 1466 N N . ILE A 1 183 ? -1.71 -24.375 -2.102 1 96 183 ILE A N 1
ATOM 1467 C CA . ILE A 1 183 ? -2.453 -23.281 -1.496 1 96 183 ILE A CA 1
ATOM 1468 C C . ILE A 1 183 ? -1.858 -21.938 -1.943 1 96 183 ILE A C 1
ATOM 1470 O O . ILE A 1 183 ? -0.64 -21.766 -1.911 1 96 183 ILE A O 1
ATOM 1474 N N . ILE A 1 184 ? -2.715 -21.062 -2.477 1 97.19 184 ILE A N 1
ATOM 1475 C CA . ILE A 1 184 ? -2.344 -19.75 -2.955 1 97.19 184 ILE A CA 1
ATOM 1476 C C . ILE A 1 184 ? -2.859 -18.688 -1.986 1 97.19 184 ILE A C 1
ATOM 1478 O O . ILE A 1 184 ? -4.062 -18.578 -1.745 1 97.19 184 ILE A O 1
ATOM 1482 N N . TRP A 1 185 ? -1.973 -17.906 -1.418 1 95.5 185 TRP A N 1
ATOM 1483 C CA . TRP A 1 185 ? -2.363 -16.891 -0.436 1 95.5 185 TRP A CA 1
ATOM 1484 C C . TRP A 1 185 ? -1.399 -15.719 -0.449 1 95.5 185 TRP A C 1
ATOM 1486 O O . TRP A 1 185 ? -0.494 -15.656 -1.284 1 95.5 185 TRP A O 1
ATOM 1496 N N . GLY A 1 186 ? -1.611 -14.797 0.445 1 92 186 GLY A N 1
ATOM 1497 C CA . GLY A 1 186 ? -0.712 -13.656 0.531 1 92 186 GLY A CA 1
ATOM 1498 C C . GLY A 1 186 ? -0.83 -12.711 -0.65 1 92 186 GLY A C 1
ATOM 1499 O O . GLY A 1 186 ? -1.927 -12.492 -1.168 1 92 186 GLY A O 1
ATOM 1500 N N . LEU A 1 187 ? 0.297 -12.195 -1.011 1 92.81 187 LEU A N 1
ATOM 1501 C CA . LEU A 1 187 ? 0.347 -11.242 -2.111 1 92.81 187 LEU A CA 1
ATOM 1502 C C . LEU A 1 187 ? -0.109 -11.891 -3.414 1 92.81 187 LEU A C 1
ATOM 1504 O O . LEU A 1 187 ? -0.771 -11.25 -4.234 1 92.81 187 LEU A O 1
ATOM 1508 N N . THR A 1 188 ? 0.209 -13.117 -3.545 1 96.69 188 THR A N 1
ATOM 1509 C CA . THR A 1 188 ? -0.163 -13.844 -4.754 1 96.69 188 THR A CA 1
ATOM 1510 C C . THR A 1 188 ? -1.681 -13.93 -4.887 1 96.69 188 THR A C 1
ATOM 1512 O O . THR A 1 188 ? -2.232 -13.695 -5.961 1 96.69 188 THR A O 1
ATOM 1515 N N . ALA A 1 189 ? -2.305 -14.234 -3.803 1 96.88 189 ALA A N 1
ATOM 1516 C CA . ALA A 1 189 ? -3.764 -14.297 -3.812 1 96.88 189 ALA A CA 1
ATOM 1517 C C . ALA A 1 189 ? -4.371 -12.93 -4.098 1 96.88 189 ALA A C 1
ATOM 1519 O O . ALA A 1 189 ? -5.398 -12.82 -4.77 1 96.88 189 ALA A O 1
ATOM 1520 N N . ARG A 1 190 ? -3.748 -11.898 -3.592 1 93.5 190 ARG A N 1
ATOM 1521 C CA . ARG A 1 190 ? -4.246 -10.547 -3.822 1 93.5 190 ARG A CA 1
ATOM 1522 C C . ARG A 1 190 ? -4.191 -10.188 -5.305 1 93.5 190 ARG A C 1
ATOM 1524 O O . ARG A 1 190 ? -5.148 -9.625 -5.844 1 93.5 190 ARG A O 1
ATOM 1531 N N . ILE A 1 191 ? -3.109 -10.469 -5.902 1 95.5 191 ILE A N 1
ATOM 1532 C CA . ILE A 1 191 ? -2.957 -10.234 -7.332 1 95.5 191 ILE A CA 1
ATOM 1533 C C . ILE A 1 191 ? -3.982 -11.062 -8.102 1 95.5 191 ILE A C 1
ATOM 1535 O O . ILE A 1 191 ? -4.641 -10.555 -9.016 1 95.5 191 ILE A O 1
ATOM 1539 N N . LEU A 1 192 ? -4.113 -12.289 -7.719 1 97.56 192 LEU A N 1
ATOM 1540 C CA . LEU A 1 192 ? -5.078 -13.188 -8.344 1 97.56 192 LEU A CA 1
ATOM 1541 C C . LEU A 1 192 ? -6.492 -12.641 -8.227 1 97.56 192 LEU A C 1
ATOM 1543 O O . LEU A 1 192 ? -7.242 -12.625 -9.211 1 97.56 192 LEU A O 1
ATOM 1547 N N . GLN A 1 193 ? -6.816 -12.18 -7.094 1 94.81 193 GLN A N 1
ATOM 1548 C CA . GLN A 1 193 ? -8.148 -11.648 -6.844 1 94.81 193 GLN A CA 1
ATOM 1549 C C . GLN A 1 193 ? -8.445 -10.453 -7.75 1 94.81 193 GLN A C 1
ATOM 1551 O O . GLN A 1 193 ? -9.539 -10.336 -8.297 1 94.81 193 GLN A O 1
ATOM 1556 N N . GLU A 1 194 ? -7.492 -9.586 -7.805 1 90.25 194 GLU A N 1
ATOM 1557 C CA . GLU A 1 194 ? -7.684 -8.445 -8.688 1 90.25 194 GLU A CA 1
ATOM 1558 C C . GLU A 1 194 ? -7.941 -8.891 -10.125 1 90.25 194 GLU A C 1
ATOM 1560 O O . GLU A 1 194 ? -8.844 -8.375 -10.789 1 90.25 194 GLU A O 1
ATOM 1565 N N . PHE A 1 195 ? -7.18 -9.789 -10.602 1 93.62 195 PHE A N 1
ATOM 1566 C CA . PHE A 1 195 ? -7.344 -10.32 -11.945 1 93.62 195 PHE A CA 1
ATOM 1567 C C . PHE A 1 195 ? -8.727 -10.93 -12.125 1 93.62 195 PHE A C 1
ATOM 1569 O O . PHE A 1 195 ? -9.43 -10.625 -13.102 1 93.62 195 PHE A O 1
ATOM 1576 N N . LEU A 1 196 ? -9.141 -11.766 -11.172 1 94.5 196 LEU A N 1
ATOM 1577 C CA . LEU A 1 196 ? -10.422 -12.453 -11.258 1 94.5 196 LEU A CA 1
ATOM 1578 C C . LEU A 1 196 ? -11.578 -11.461 -11.234 1 94.5 196 LEU A C 1
ATOM 1580 O O . LEU A 1 196 ? -12.586 -11.656 -11.914 1 94.5 196 LEU A O 1
ATOM 1584 N N . GLU A 1 197 ? -11.438 -10.438 -10.414 1 88.69 197 GLU A N 1
ATOM 1585 C CA . GLU A 1 197 ? -12.461 -9.398 -10.375 1 88.69 197 GLU A CA 1
ATOM 1586 C C . GLU A 1 197 ? -12.609 -8.711 -11.727 1 88.69 197 GLU A C 1
ATOM 1588 O O . GLU A 1 197 ? -13.719 -8.344 -12.125 1 88.69 197 GLU A O 1
ATOM 1593 N N . HIS A 1 198 ? -11.547 -8.516 -12.438 1 86.44 198 HIS A N 1
ATOM 1594 C CA . HIS A 1 198 ? -11.555 -7.863 -13.742 1 86.44 198 HIS A CA 1
ATOM 1595 C C . HIS A 1 198 ? -12.258 -8.719 -14.781 1 86.44 198 HIS A C 1
ATOM 1597 O O . HIS A 1 198 ? -12.93 -8.195 -15.68 1 86.44 198 HIS A O 1
ATOM 1603 N N . ILE A 1 199 ? -12.125 -10 -14.602 1 88.81 199 ILE A N 1
ATOM 1604 C CA . ILE A 1 199 ? -12.641 -10.82 -15.695 1 88.81 199 ILE A CA 1
ATOM 1605 C C . ILE A 1 199 ? -14.031 -11.344 -15.344 1 88.81 199 ILE A C 1
ATOM 1607 O O . ILE A 1 199 ? -14.703 -11.945 -16.172 1 88.81 199 ILE A O 1
ATOM 1611 N N . LYS A 1 200 ? -14.398 -11.289 -14.039 1 83.12 200 LYS A N 1
ATOM 1612 C CA . LYS A 1 200 ? -15.766 -11.641 -13.656 1 83.12 200 LYS A CA 1
ATOM 1613 C C . LYS A 1 200 ? -16.781 -10.672 -14.25 1 83.12 200 LYS A C 1
ATOM 1615 O O . LYS A 1 200 ? -17.906 -11.055 -14.562 1 83.12 200 LYS A O 1
ATOM 1620 N N . SER A 1 201 ? -16.5 -9.336 -14.414 1 63.38 201 SER A N 1
ATOM 1621 C CA . SER A 1 201 ? -17.438 -8.336 -14.914 1 63.38 201 SER A CA 1
ATOM 1622 C C . SER A 1 201 ? -17.734 -8.547 -16.391 1 63.38 201 SER A C 1
ATOM 1624 O O . SER A 1 201 ? -16.891 -9.008 -17.141 1 63.38 201 SER A O 1
ATOM 1626 N N . MET B 1 1 ? -14.578 -19.453 -21 1 74.88 1 MET B N 1
ATOM 1627 C CA . MET B 1 1 ? -13.938 -18.156 -21.156 1 74.88 1 MET B CA 1
ATOM 1628 C C . MET B 1 1 ? -12.656 -18.266 -21.969 1 74.88 1 MET B C 1
ATOM 1630 O O . MET B 1 1 ? -11.836 -19.156 -21.719 1 74.88 1 MET B O 1
ATOM 1634 N N . ASN B 1 2 ? -12.609 -17.578 -23.031 1 80.06 2 ASN B N 1
ATOM 1635 C CA . ASN B 1 2 ? -11.445 -17.688 -23.906 1 80.06 2 ASN B CA 1
ATOM 1636 C C . ASN B 1 2 ? -10.586 -16.422 -23.844 1 80.06 2 ASN B C 1
ATOM 1638 O O . ASN B 1 2 ? -10.914 -15.484 -23.125 1 80.06 2 ASN B O 1
ATOM 1642 N N . LEU B 1 3 ? -9.453 -16.5 -24.484 1 84.31 3 LEU B N 1
ATOM 1643 C CA . LEU B 1 3 ? -8.445 -15.453 -24.406 1 84.31 3 LEU B CA 1
ATOM 1644 C C . LEU B 1 3 ? -9.008 -14.117 -24.875 1 84.31 3 LEU B C 1
ATOM 1646 O O . LEU B 1 3 ? -8.727 -13.078 -24.281 1 84.31 3 LEU B O 1
ATOM 1650 N N . GLU B 1 4 ? -9.766 -14.164 -25.922 1 83.44 4 GLU B N 1
ATOM 1651 C CA . GLU B 1 4 ? -10.344 -12.938 -26.469 1 83.44 4 GLU B CA 1
ATOM 1652 C C . GLU B 1 4 ? -11.281 -12.273 -25.469 1 83.44 4 GLU B C 1
ATOM 1654 O O . GLU B 1 4 ? -11.289 -11.047 -25.344 1 83.44 4 GLU B O 1
ATOM 1659 N N . GLU B 1 5 ? -12.047 -13.078 -24.797 1 83.94 5 GLU B N 1
ATOM 1660 C CA . GLU B 1 5 ? -12.953 -12.578 -23.766 1 83.94 5 GLU B CA 1
ATOM 1661 C C . GLU B 1 5 ? -12.18 -11.922 -22.625 1 83.94 5 GLU B C 1
ATOM 1663 O O . GLU B 1 5 ? -12.57 -10.859 -22.141 1 83.94 5 GLU B O 1
ATOM 1668 N N . ILE B 1 6 ? -11.117 -12.477 -22.25 1 81.38 6 ILE B N 1
ATOM 1669 C CA . ILE B 1 6 ? -10.312 -11.969 -21.156 1 81.38 6 ILE B CA 1
ATOM 1670 C C . ILE B 1 6 ? -9.672 -10.633 -21.547 1 81.38 6 ILE B C 1
ATOM 1672 O O . ILE B 1 6 ? -9.664 -9.688 -20.766 1 81.38 6 ILE B O 1
ATOM 1676 N N . LYS B 1 7 ? -9.172 -10.586 -22.828 1 82.81 7 LYS B N 1
ATOM 1677 C CA . LYS B 1 7 ? -8.57 -9.352 -23.328 1 82.81 7 LYS B CA 1
ATOM 1678 C C . LYS B 1 7 ? -9.562 -8.195 -23.266 1 82.81 7 LYS B C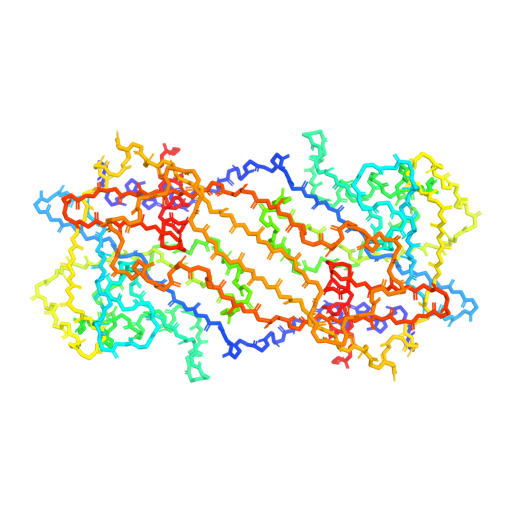 1
ATOM 1680 O O . LYS B 1 7 ? -9.203 -7.09 -22.844 1 82.81 7 LYS B O 1
ATOM 1685 N N . GLN B 1 8 ? -10.75 -8.508 -23.656 1 81 8 GLN B N 1
ATOM 1686 C CA . GLN B 1 8 ? -11.797 -7.496 -23.656 1 81 8 GLN B CA 1
ATOM 1687 C C . GLN B 1 8 ? -12.125 -7.027 -22.25 1 81 8 GLN B C 1
ATOM 1689 O O . GLN B 1 8 ? -12.273 -5.828 -22 1 81 8 GLN B O 1
ATOM 1694 N N . LYS B 1 9 ? -12.188 -7.973 -21.359 1 83 9 LYS B N 1
ATOM 1695 C CA . LYS B 1 9 ? -12.547 -7.648 -19.984 1 83 9 LYS B CA 1
ATOM 1696 C C . LYS B 1 9 ? -11.43 -6.863 -19.297 1 83 9 LYS B C 1
ATOM 1698 O O . LYS B 1 9 ? -11.695 -5.988 -18.469 1 83 9 LYS B O 1
ATOM 1703 N N . LEU B 1 10 ? -10.203 -7.137 -19.625 1 81 10 LEU B N 1
ATOM 1704 C CA . LEU B 1 10 ? -9.055 -6.465 -19.016 1 81 10 LEU B CA 1
ATOM 1705 C C . LEU B 1 10 ? -8.938 -5.031 -19.531 1 81 10 LEU B C 1
ATOM 1707 O O . LEU B 1 10 ? -8.344 -4.18 -18.859 1 81 10 LEU B O 1
ATOM 1711 N N . SER B 1 11 ? -9.445 -4.855 -20.641 1 73.38 11 SER B N 1
ATOM 1712 C CA . SER B 1 11 ? -9.359 -3.531 -21.25 1 73.38 11 SER B CA 1
ATOM 1713 C C . SER B 1 11 ? -10.461 -2.615 -20.734 1 73.38 11 SER B C 1
ATOM 1715 O O . SER B 1 11 ? -10.406 -1.398 -20.922 1 73.38 11 SER B O 1
ATOM 1717 N N . THR B 1 12 ? -11.461 -3.203 -19.984 1 70.19 12 THR B N 1
ATOM 1718 C CA . THR B 1 12 ? -12.57 -2.428 -19.438 1 70.19 12 THR B CA 1
ATOM 1719 C C . THR B 1 12 ? -12.203 -1.85 -18.078 1 70.19 12 THR B C 1
ATOM 1721 O O . THR B 1 12 ? -11.812 -2.586 -17.172 1 70.19 12 THR B O 1
ATOM 1724 N N . PRO B 1 13 ? -12.172 -0.544 -17.984 1 64.25 13 PRO B N 1
ATOM 1725 C CA . PRO B 1 13 ? -11.844 0.054 -16.688 1 64.25 13 PRO B CA 1
ATOM 1726 C C . PRO B 1 13 ? -12.766 -0.427 -15.57 1 64.25 13 PRO B C 1
ATOM 1728 O O . PRO B 1 13 ? -13.969 -0.584 -15.781 1 64.25 13 PRO B O 1
ATOM 1731 N N . GLN B 1 14 ? -12.234 -1.062 -14.523 1 59.66 14 GLN B N 1
ATOM 1732 C CA . GLN B 1 14 ? -13.039 -1.528 -13.398 1 59.66 14 GLN B CA 1
ATOM 1733 C C . GLN B 1 14 ? -13.445 -0.368 -12.492 1 59.66 14 GLN B C 1
ATOM 1735 O O . GLN B 1 14 ? -12.672 0.567 -12.289 1 59.66 14 GLN B O 1
ATOM 1740 N N . LYS B 1 15 ? -14.719 -0.351 -12.25 1 55.47 15 LYS B N 1
ATOM 1741 C CA . LYS B 1 15 ? -15.188 0.573 -11.227 1 55.47 15 LYS B CA 1
ATOM 1742 C C . LYS B 1 15 ? -14.719 0.136 -9.836 1 55.47 15 LYS B C 1
ATOM 1744 O O . LYS B 1 15 ? -15.102 -0.935 -9.359 1 55.47 15 LYS B O 1
ATOM 1749 N N . LYS B 1 16 ? -13.398 0.361 -9.461 1 54.75 16 LYS B N 1
ATOM 1750 C CA . LYS B 1 16 ? -12.992 0.011 -8.102 1 54.75 16 LYS B CA 1
ATOM 1751 C C . LYS B 1 16 ? -13.984 0.545 -7.074 1 54.75 16 LYS B C 1
ATOM 1753 O O . LYS B 1 16 ? -14.461 1.675 -7.195 1 54.75 16 LYS B O 1
ATOM 1758 N N . ASN B 1 17 ? -14.594 -0.411 -6.266 1 55.75 17 ASN B N 1
ATOM 1759 C CA . ASN B 1 17 ? -15.438 -0.015 -5.141 1 55.75 17 ASN B CA 1
ATOM 1760 C C . ASN B 1 17 ? -14.688 0.881 -4.164 1 55.75 17 ASN B C 1
ATOM 1762 O O . ASN B 1 17 ? -13.773 0.424 -3.473 1 55.75 17 ASN B O 1
ATOM 1766 N N . TYR B 1 18 ? -14.734 2.178 -4.473 1 57.03 18 TYR B N 1
ATOM 1767 C CA . TYR B 1 18 ? -14.141 3.275 -3.717 1 57.03 18 TYR B CA 1
ATOM 1768 C C . TYR B 1 18 ? -14.727 3.35 -2.312 1 57.03 18 TYR B C 1
ATOM 1770 O O . TYR B 1 18 ? -14.531 4.34 -1.603 1 57.03 18 TYR B O 1
ATOM 1778 N N . VAL B 1 19 ? -15.398 2.236 -1.878 1 61.25 19 VAL B N 1
ATOM 1779 C CA . VAL B 1 19 ? -16.281 2.428 -0.737 1 61.25 19 VAL B CA 1
ATOM 1780 C C . VAL B 1 19 ? -15.461 2.744 0.511 1 61.25 19 VAL B C 1
ATOM 1782 O O . VAL B 1 19 ? -15.945 3.422 1.423 1 61.25 19 VAL B O 1
ATOM 1785 N N . ARG B 1 20 ? -14.062 2.566 0.43 1 81.75 20 ARG B N 1
ATOM 1786 C CA . ARG B 1 20 ? -13.391 2.863 1.688 1 81.75 20 ARG B CA 1
ATOM 1787 C C . ARG B 1 20 ? -12.203 3.801 1.465 1 81.75 20 ARG B C 1
ATOM 1789 O O . ARG B 1 20 ? -11.445 4.082 2.395 1 81.75 20 ARG B O 1
ATOM 1796 N N . ASP B 1 21 ? -12.297 4.391 0.26 1 91.38 21 ASP B N 1
ATOM 1797 C CA . ASP B 1 21 ? -11.164 5.266 -0.035 1 91.38 21 ASP B CA 1
ATOM 1798 C C . ASP B 1 21 ? -11.312 6.613 0.661 1 91.38 21 ASP B C 1
ATOM 1800 O O . ASP B 1 21 ? -12.422 7.016 1.015 1 91.38 21 ASP B O 1
ATOM 1804 N N . ALA B 1 22 ? -10.227 7.191 0.913 1 95.19 22 ALA B N 1
ATOM 1805 C CA . ALA B 1 22 ? -10.195 8.508 1.535 1 95.19 22 ALA B CA 1
ATOM 1806 C C . ALA B 1 22 ? -9.391 9.492 0.694 1 95.19 22 ALA B C 1
ATOM 1808 O O . ALA B 1 22 ? -8.586 9.086 -0.147 1 95.19 22 ALA B O 1
ATOM 1809 N N . ALA B 1 23 ? -9.719 10.734 0.797 1 96.56 23 ALA B N 1
ATOM 1810 C CA . ALA B 1 23 ? -8.969 11.82 0.158 1 96.56 23 ALA B CA 1
ATOM 1811 C C . ALA B 1 23 ? -8.492 12.836 1.188 1 96.56 23 ALA B C 1
ATOM 1813 O O . ALA B 1 23 ? -9.219 13.164 2.131 1 96.56 23 ALA B O 1
ATOM 1814 N N . VAL B 1 24 ? -7.281 13.289 0.994 1 97.62 24 VAL B N 1
ATOM 1815 C CA . VAL B 1 24 ? -6.719 14.234 1.955 1 97.62 24 VAL B CA 1
ATOM 1816 C C . VAL B 1 24 ? -6.074 15.398 1.215 1 97.62 24 VAL B C 1
ATOM 1818 O O . VAL B 1 24 ? -5.656 15.266 0.063 1 97.62 24 VAL B O 1
ATOM 1821 N N . LEU B 1 25 ? -6.027 16.531 1.827 1 97.88 25 LEU B N 1
ATOM 1822 C CA . LEU B 1 25 ? -5.457 17.75 1.276 1 97.88 25 LEU B CA 1
ATOM 1823 C C . LEU B 1 25 ? -4.207 18.172 2.051 1 97.88 25 LEU B C 1
ATOM 1825 O O . LEU B 1 25 ? -4.23 18.219 3.283 1 97.88 25 LEU B O 1
ATOM 1829 N N . LEU B 1 26 ? -3.119 18.266 1.393 1 98.5 26 LEU B N 1
ATOM 1830 C CA . LEU B 1 26 ? -1.959 18.984 1.91 1 98.5 26 LEU B CA 1
ATOM 1831 C C . LEU B 1 26 ? -2.023 20.469 1.539 1 98.5 26 LEU B C 1
ATOM 1833 O O . LEU B 1 26 ? -1.639 20.844 0.432 1 98.5 26 LEU B O 1
ATOM 1837 N N . PRO B 1 27 ? -2.438 21.297 2.443 1 98.31 27 PRO B N 1
ATOM 1838 C CA . PRO B 1 27 ? -2.689 22.703 2.127 1 98.31 27 PRO B CA 1
ATOM 1839 C C . PRO B 1 27 ? -1.458 23.578 2.324 1 98.31 27 PRO B C 1
ATOM 1841 O O . PRO B 1 27 ? -0.878 23.609 3.414 1 98.31 27 PRO B O 1
ATOM 1844 N N . LEU B 1 28 ? -1.112 24.297 1.319 1 97.69 28 LEU B N 1
ATOM 1845 C CA . LEU B 1 28 ? -0.088 25.328 1.374 1 97.69 28 LEU B CA 1
ATOM 1846 C C . LEU B 1 28 ? -0.719 26.703 1.554 1 97.69 28 LEU B C 1
ATOM 1848 O O . LEU B 1 28 ? -1.765 27 0.969 1 97.69 28 LEU B O 1
ATOM 1852 N N . VAL B 1 29 ? -0.083 27.516 2.324 1 97.06 29 VAL B N 1
ATOM 1853 C CA . VAL B 1 29 ? -0.565 28.875 2.537 1 97.06 29 VAL B CA 1
ATOM 1854 C C . VAL B 1 29 ? 0.62 29.812 2.715 1 97.06 29 VAL B C 1
ATOM 1856 O O . VAL B 1 29 ? 1.646 29.438 3.281 1 97.06 29 VAL B O 1
ATOM 1859 N N . SER B 1 30 ? 0.496 30.969 2.244 1 95.12 30 SER B N 1
ATOM 1860 C CA . SER B 1 30 ? 1.526 32 2.422 1 95.12 30 SER B CA 1
ATOM 1861 C C . SER B 1 30 ? 1.272 32.812 3.674 1 95.12 30 SER B C 1
ATOM 1863 O O . SER B 1 30 ? 0.185 33.375 3.848 1 95.12 30 SER B O 1
ATOM 1865 N N . ILE B 1 31 ? 2.201 32.844 4.574 1 94.94 31 ILE B N 1
ATOM 1866 C CA . ILE B 1 31 ? 2.178 33.688 5.773 1 94.94 31 ILE B CA 1
ATOM 1867 C C . ILE B 1 31 ? 3.418 34.562 5.805 1 94.94 31 ILE B C 1
ATOM 1869 O O . ILE B 1 31 ? 4.543 3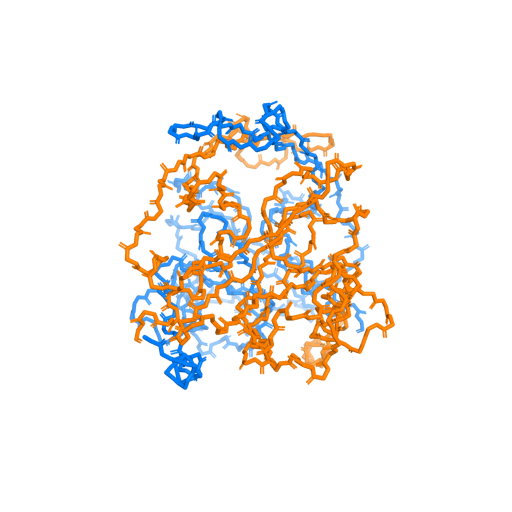4.062 5.883 1 94.94 31 ILE B O 1
ATOM 1873 N N . LYS B 1 32 ? 3.201 35.938 5.77 1 92.5 32 LYS B N 1
ATOM 1874 C CA . LYS B 1 32 ? 4.301 36.875 5.746 1 92.5 32 LYS B CA 1
ATOM 1875 C C . LYS B 1 32 ? 5.316 36.531 4.664 1 92.5 32 LYS B C 1
ATOM 1877 O O . LYS B 1 32 ? 6.516 36.438 4.938 1 92.5 32 LYS B O 1
ATOM 1882 N N . ASP B 1 33 ? 4.871 36.125 3.539 1 90.19 33 ASP B N 1
ATOM 1883 C CA . ASP B 1 33 ? 5.648 35.875 2.33 1 90.19 33 ASP B CA 1
ATOM 1884 C C . ASP B 1 33 ? 6.461 34.594 2.457 1 90.19 33 ASP B C 1
ATOM 1886 O O . ASP B 1 33 ? 7.477 34.406 1.779 1 90.19 33 ASP B O 1
ATOM 1890 N N . GLU B 1 34 ? 6 33.781 3.438 1 93.38 34 GLU B N 1
ATOM 1891 C CA . GLU B 1 34 ? 6.609 32.469 3.584 1 93.38 34 GLU B CA 1
ATOM 1892 C C . GLU B 1 34 ? 5.574 31.359 3.414 1 93.38 34 GLU B C 1
ATOM 1894 O O . GLU B 1 34 ? 4.457 31.469 3.924 1 93.38 34 GLU B O 1
ATOM 1899 N N . LEU B 1 35 ? 6 30.359 2.699 1 95.44 35 LEU B N 1
ATOM 1900 C CA . LEU B 1 35 ? 5.09 29.25 2.453 1 95.44 35 LEU B CA 1
ATOM 1901 C C . LEU B 1 35 ? 5.047 28.312 3.652 1 95.44 35 LEU B C 1
ATOM 1903 O O . LEU B 1 35 ? 6.09 27.906 4.176 1 95.44 35 LEU B O 1
ATOM 1907 N N . HIS B 1 36 ? 3.832 28.047 4.094 1 97.62 36 HIS B N 1
ATOM 1908 C CA . HIS B 1 36 ? 3.588 27.125 5.203 1 97.62 36 HIS B CA 1
ATOM 1909 C C . HIS B 1 36 ? 2.688 25.984 4.773 1 97.62 36 HIS B C 1
ATOM 1911 O O . HIS B 1 36 ? 1.998 26.062 3.756 1 97.62 36 HIS B O 1
ATOM 1917 N N . ILE B 1 37 ? 2.771 24.875 5.461 1 98.31 37 ILE B N 1
ATOM 1918 C CA . ILE B 1 37 ? 1.807 23.781 5.355 1 98.31 37 ILE B CA 1
ATOM 1919 C C . ILE B 1 37 ? 0.855 23.812 6.547 1 98.31 37 ILE B C 1
ATOM 1921 O O . ILE B 1 37 ? 1.291 23.953 7.695 1 98.31 37 ILE B O 1
ATOM 1925 N N . LEU B 1 38 ? -0.425 23.781 6.289 1 98.56 38 LEU B N 1
ATOM 1926 C CA . LEU B 1 38 ? -1.452 23.766 7.324 1 98.56 38 LEU B CA 1
ATOM 1927 C C . LEU B 1 38 ? -1.757 22.344 7.781 1 98.56 38 LEU B C 1
ATOM 1929 O O . LEU B 1 38 ? -1.968 21.453 6.957 1 98.56 38 LEU B O 1
ATOM 1933 N N . PHE B 1 39 ? -1.736 22.078 9.117 1 98.62 39 PHE B N 1
ATOM 1934 C CA . PHE B 1 39 ? -2.086 20.812 9.742 1 98.62 39 PHE B CA 1
ATOM 1935 C C . PHE B 1 39 ? -3.268 20.969 10.688 1 98.62 39 PHE B C 1
ATOM 1937 O O . PHE B 1 39 ? -3.525 22.062 11.18 1 98.62 39 PHE B O 1
ATOM 1944 N N . GLN B 1 40 ? -3.955 19.922 10.922 1 98.12 40 GLN B N 1
ATOM 1945 C CA . GLN B 1 40 ? -4.977 19.906 11.961 1 98.12 40 GLN B CA 1
ATOM 1946 C C . GLN B 1 40 ? -4.648 18.891 13.047 1 98.12 40 GLN B C 1
ATOM 1948 O O . GLN B 1 40 ? -3.902 17.938 12.805 1 98.12 40 GLN B O 1
ATOM 1953 N N . VAL B 1 41 ? -5.105 19.156 14.219 1 97.44 41 VAL B N 1
ATOM 1954 C CA . VAL B 1 41 ? -5.137 18.203 15.32 1 97.44 41 VAL B CA 1
ATOM 1955 C C . VAL B 1 41 ? -6.555 17.656 15.492 1 97.44 41 VAL B C 1
ATOM 1957 O O . VAL B 1 41 ? -7.508 18.422 15.648 1 97.44 41 VAL B O 1
ATOM 1960 N N . ARG B 1 42 ? -6.652 16.297 15.398 1 96.19 42 ARG B N 1
ATOM 1961 C CA . ARG B 1 42 ? -7.973 15.68 15.477 1 96.19 42 ARG B CA 1
ATOM 1962 C C . ARG B 1 42 ? -8.594 15.883 16.859 1 96.19 42 ARG B C 1
ATOM 1964 O O . ARG B 1 42 ? -7.898 15.812 17.875 1 96.19 42 ARG B O 1
ATOM 1971 N N . ALA B 1 43 ? -9.875 16.094 16.844 1 95.88 43 ALA B N 1
ATOM 1972 C CA . ALA B 1 43 ? -10.594 16.297 18.094 1 95.88 43 ALA B CA 1
ATOM 1973 C C . ALA B 1 43 ? -10.375 15.125 19.047 1 95.88 43 ALA B C 1
ATOM 1975 O O . ALA B 1 43 ? -10.312 13.969 18.609 1 95.88 43 ALA B O 1
ATOM 1976 N N . LEU B 1 44 ? -10.344 15.398 20.312 1 92.44 44 LEU B N 1
ATOM 1977 C CA . LEU B 1 44 ? -10.078 14.398 21.344 1 92.44 44 LEU B CA 1
ATOM 1978 C C . LEU B 1 44 ? -11.266 13.453 21.5 1 92.44 44 LEU B C 1
ATOM 1980 O O . LEU B 1 44 ? -11.125 12.359 22.047 1 92.44 44 LEU B O 1
ATOM 1984 N N . THR B 1 45 ? -12.391 13.875 20.984 1 91.56 45 THR B N 1
ATOM 1985 C CA . THR B 1 45 ? -13.633 13.117 21.172 1 91.56 45 THR B CA 1
ATOM 1986 C C . THR B 1 45 ? -13.789 12.07 20.062 1 91.56 45 THR B C 1
ATOM 1988 O O . THR B 1 45 ? -14.664 11.211 20.141 1 91.56 45 THR B O 1
ATOM 1991 N N . LEU B 1 46 ? -12.953 12.141 19.109 1 90.38 46 LEU B N 1
ATOM 1992 C CA . LEU B 1 46 ? -13.039 11.188 18 1 90.38 46 LEU B CA 1
ATOM 1993 C C . LEU B 1 46 ? -12.578 9.805 18.438 1 90.38 46 LEU B C 1
ATOM 1995 O O . LEU B 1 46 ? -11.688 9.688 19.297 1 90.38 46 LEU B O 1
ATOM 1999 N N . HIS B 1 47 ? -13.133 8.906 17.859 1 85 47 HIS B N 1
ATOM 2000 C CA . HIS B 1 47 ? -12.766 7.527 18.188 1 85 47 HIS B CA 1
ATOM 2001 C C . HIS B 1 47 ? -11.445 7.141 17.531 1 85 47 HIS B C 1
ATOM 2003 O O . HIS B 1 47 ? -10.609 6.492 18.172 1 85 47 HIS B O 1
ATOM 2009 N N . ALA B 1 48 ? -11.312 7.621 16.328 1 83.69 48 ALA B N 1
ATOM 2010 C CA . ALA B 1 48 ? -10.109 7.246 15.586 1 83.69 48 ALA B CA 1
ATOM 2011 C C . ALA B 1 48 ? -9.023 8.305 15.742 1 83.69 48 ALA B C 1
ATOM 2013 O O . ALA B 1 48 ? -9.211 9.461 15.359 1 83.69 48 ALA B O 1
ATOM 2014 N N . GLN B 1 49 ? -7.934 7.914 16.391 1 88.56 49 GLN B N 1
ATOM 2015 C CA . GLN B 1 49 ? -6.699 8.688 16.453 1 88.56 49 GLN B CA 1
ATOM 2016 C C . GLN B 1 49 ? -6.945 10.062 17.062 1 88.56 49 GLN B C 1
ATOM 2018 O O . GLN B 1 49 ? -6.547 11.078 16.484 1 88.56 49 GLN B O 1
ATOM 2023 N N . PRO B 1 50 ? -7.508 10.109 18.25 1 91.88 50 PRO B N 1
ATOM 2024 C CA . PRO B 1 50 ? -7.754 11.398 18.906 1 91.88 50 PRO B CA 1
ATOM 2025 C C . PRO B 1 50 ? -6.469 12.156 19.219 1 91.88 50 PRO B C 1
ATOM 2027 O O . PRO B 1 50 ? -5.504 11.578 19.719 1 91.88 50 PRO B O 1
ATOM 2030 N N . GLY B 1 51 ? -6.492 13.414 18.844 1 94.06 51 GLY B N 1
ATOM 2031 C CA . GLY B 1 51 ? -5.391 14.297 19.188 1 94.06 51 GLY B CA 1
ATOM 2032 C C . GLY B 1 51 ? -4.227 14.211 18.219 1 94.06 51 GLY B C 1
ATOM 2033 O O . GLY B 1 51 ? -3.26 14.969 18.344 1 94.06 51 GLY B O 1
ATOM 2034 N N . GLU B 1 52 ? -4.324 13.344 17.25 1 94.38 52 GLU B N 1
ATOM 2035 C CA . GLU B 1 52 ? -3.221 13.156 16.312 1 94.38 52 GLU B CA 1
ATOM 2036 C C . GLU B 1 52 ? -3.188 14.273 15.273 1 94.38 52 GLU B C 1
ATOM 2038 O O . GLU B 1 52 ? -4.234 14.781 14.867 1 94.38 52 GLU B O 1
ATOM 2043 N N . THR B 1 53 ? -2.006 14.672 14.883 1 96.88 53 THR B N 1
ATOM 2044 C CA . THR B 1 53 ? -1.809 15.625 13.789 1 96.88 53 THR B CA 1
ATOM 2045 C C . THR B 1 53 ? -2.066 14.961 12.445 1 96.88 53 THR B C 1
ATOM 2047 O O . THR B 1 53 ? -1.582 13.852 12.188 1 96.88 53 THR B O 1
ATOM 2050 N N . CYS B 1 54 ? -2.838 15.602 11.617 1 97.5 54 CYS B N 1
ATOM 2051 C CA . CYS B 1 54 ? -3.115 15.023 10.305 1 97.5 54 CYS B CA 1
ATOM 2052 C C . CYS B 1 54 ? -3.406 16.125 9.281 1 97.5 54 CYS B C 1
ATOM 2054 O O . CYS B 1 54 ? -3.465 17.297 9.633 1 97.5 54 CYS B O 1
ATOM 2056 N N . PHE B 1 55 ? -3.445 15.773 8.039 1 98.44 55 PHE B N 1
ATOM 2057 C CA . PHE B 1 55 ? -3.975 16.625 6.984 1 98.44 55 PHE B CA 1
ATOM 2058 C C . PHE B 1 55 ? -5.496 16.562 6.953 1 98.44 55 PHE B C 1
ATOM 2060 O O . PHE B 1 55 ? -6.09 15.539 7.273 1 98.44 55 PHE B O 1
ATOM 2067 N N . PRO B 1 56 ? -6.109 17.656 6.59 1 98.06 56 PRO B N 1
ATOM 2068 C CA . PRO B 1 56 ? -7.562 17.578 6.414 1 98.06 56 PRO B CA 1
ATOM 2069 C C . PRO B 1 56 ? -7.977 16.594 5.332 1 98.06 56 PRO B C 1
ATOM 2071 O O . PRO B 1 56 ? -7.301 16.469 4.309 1 98.06 56 PRO B O 1
ATOM 2074 N N . GLY B 1 57 ? -8.992 15.883 5.566 1 96.81 57 GLY B N 1
ATOM 2075 C CA . GLY B 1 57 ? -9.477 14.875 4.637 1 96.81 57 GLY B CA 1
ATOM 2076 C C . GLY B 1 57 ? -10.508 13.938 5.246 1 96.81 57 GLY B C 1
ATOM 2077 O O . GLY B 1 57 ? -10.945 14.148 6.379 1 96.81 57 GLY B O 1
ATOM 2078 N N . GLY B 1 58 ? -10.93 12.984 4.48 1 94.88 58 GLY B N 1
ATOM 2079 C CA . GLY B 1 58 ? -11.93 12.016 4.906 1 94.88 58 GLY B CA 1
ATOM 2080 C C . GLY B 1 58 ? -12.32 11.047 3.809 1 94.88 58 GLY B C 1
ATOM 2081 O O . GLY B 1 58 ? -11.734 11.047 2.727 1 94.88 58 GLY B O 1
ATOM 2082 N N . ARG B 1 59 ? -13.297 10.32 4.145 1 93.56 59 ARG B N 1
ATOM 2083 C CA . ARG B 1 59 ? -13.766 9.273 3.234 1 93.56 59 ARG B CA 1
ATOM 2084 C C . ARG B 1 59 ? -14.398 9.883 1.987 1 93.56 59 ARG B C 1
ATOM 2086 O O . ARG B 1 59 ? -15.031 10.945 2.059 1 93.56 59 ARG B O 1
ATOM 2093 N N . ILE B 1 60 ? -14.188 9.188 0.913 1 94.19 60 ILE B N 1
ATOM 2094 C CA . ILE B 1 60 ? -14.867 9.562 -0.322 1 94.19 60 ILE B CA 1
ATOM 2095 C C . ILE B 1 60 ? -16.312 9.055 -0.291 1 94.19 60 ILE B C 1
ATOM 2097 O O . ILE B 1 60 ? -16.547 7.859 -0.117 1 94.19 60 ILE B O 1
ATOM 2101 N N . ASP B 1 61 ? -17.203 9.938 -0.394 1 91.69 61 ASP B N 1
ATOM 2102 C CA . ASP B 1 61 ? -18.609 9.578 -0.382 1 91.69 61 ASP B CA 1
ATOM 2103 C C . ASP B 1 61 ? -19.094 9.172 -1.775 1 91.69 61 ASP B C 1
ATOM 2105 O O . ASP B 1 61 ? -18.5 9.578 -2.779 1 91.69 61 ASP B O 1
ATOM 2109 N N . ARG B 1 62 ? -20.156 8.523 -1.82 1 88.25 62 ARG B N 1
ATOM 2110 C CA . ARG B 1 62 ? -20.734 8.07 -3.08 1 88.25 62 ARG B CA 1
ATOM 2111 C C . ARG B 1 62 ? -21.141 9.258 -3.949 1 88.25 62 ARG B C 1
ATOM 2113 O O . ARG B 1 62 ? -21.094 9.18 -5.18 1 88.25 62 ARG B O 1
ATOM 2120 N N . ASP B 1 63 ? -21.453 10.367 -3.318 1 91.5 63 ASP B N 1
ATOM 2121 C CA . ASP B 1 63 ? -21.969 11.531 -4.039 1 91.5 63 ASP B CA 1
ATOM 2122 C C . ASP B 1 63 ? -20.828 12.438 -4.5 1 91.5 63 ASP B C 1
ATOM 2124 O O . ASP B 1 63 ? -21.062 13.391 -5.25 1 91.5 63 ASP B O 1
ATOM 2128 N N . ASP B 1 64 ? -19.656 12.109 -4.051 1 93.31 64 ASP B N 1
ATOM 2129 C CA . ASP B 1 64 ? -18.516 12.891 -4.516 1 93.31 64 ASP B CA 1
ATOM 2130 C C . ASP B 1 64 ? -18.234 12.625 -5.992 1 93.31 64 ASP B C 1
ATOM 2132 O O . ASP B 1 64 ? -18.266 11.477 -6.438 1 93.31 64 ASP B O 1
ATOM 2136 N N . GLN B 1 65 ? -17.984 13.672 -6.723 1 92.94 65 GLN B N 1
ATOM 2137 C CA . GLN B 1 65 ? -17.656 13.516 -8.133 1 92.94 65 GLN B CA 1
ATOM 2138 C C . GLN B 1 65 ? -16.375 12.688 -8.305 1 92.94 65 GLN B C 1
ATOM 2140 O O . GLN B 1 65 ? -16.281 11.859 -9.211 1 92.94 65 GLN B O 1
ATOM 2145 N N . ASP B 1 66 ? -15.406 12.938 -7.551 1 93.75 66 ASP B N 1
ATOM 2146 C CA . ASP B 1 66 ? -14.133 12.219 -7.539 1 93.75 66 ASP B CA 1
ATOM 2147 C C . ASP B 1 66 ? -13.375 12.461 -6.234 1 93.75 66 ASP B C 1
ATOM 2149 O O . ASP B 1 66 ? -13.898 13.102 -5.32 1 93.75 66 ASP B O 1
ATOM 2153 N N . SER B 1 67 ? -12.227 11.922 -6.164 1 94.75 67 SER B N 1
ATOM 2154 C CA . SER B 1 67 ? -11.43 12.008 -4.941 1 94.75 67 SER B CA 1
ATOM 2155 C C . SER B 1 67 ? -11.039 13.453 -4.645 1 94.75 67 SER B C 1
ATOM 2157 O O . SER B 1 67 ? -10.977 13.859 -3.482 1 94.75 67 SER B O 1
ATOM 2159 N N . GLN B 1 68 ? -10.75 14.219 -5.676 1 96.44 68 GLN B N 1
ATOM 2160 C CA . GLN B 1 68 ? -10.398 15.617 -5.484 1 96.44 68 GLN B CA 1
ATOM 2161 C C . GLN B 1 68 ? -11.555 16.391 -4.863 1 96.44 68 GLN B C 1
ATOM 2163 O O . GLN B 1 68 ? -11.359 17.188 -3.938 1 96.44 68 GLN B O 1
ATOM 2168 N N . ALA B 1 69 ? -12.711 16.156 -5.367 1 96.62 69 ALA B N 1
ATOM 2169 C CA . ALA B 1 69 ? -13.906 16.797 -4.828 1 96.62 69 ALA B CA 1
ATOM 2170 C C . ALA B 1 69 ? -14.117 16.422 -3.365 1 96.62 69 ALA B C 1
ATOM 2172 O O . ALA B 1 69 ? -14.531 17.266 -2.557 1 96.62 69 ALA B O 1
ATOM 2173 N N . ALA B 1 70 ? -13.859 15.188 -3.078 1 96.62 70 ALA B N 1
ATOM 2174 C CA . ALA B 1 70 ? -13.992 14.719 -1.698 1 96.62 70 ALA B CA 1
ATOM 2175 C C . ALA B 1 70 ? -13.031 15.469 -0.778 1 96.62 70 ALA B C 1
ATOM 2177 O O . ALA B 1 70 ? -13.414 15.891 0.316 1 96.62 70 ALA B O 1
ATOM 2178 N N . ALA B 1 71 ? -11.844 15.648 -1.21 1 97.56 71 ALA B N 1
ATOM 2179 C CA . ALA B 1 71 ? -10.844 16.344 -0.413 1 97.56 71 ALA B CA 1
ATOM 2180 C C . ALA B 1 71 ? -11.273 17.797 -0.145 1 97.56 71 ALA B C 1
ATOM 2182 O O . ALA B 1 71 ? -11.141 18.281 0.977 1 97.56 71 ALA B O 1
ATOM 2183 N N . LEU B 1 72 ? -11.789 18.422 -1.17 1 97.75 72 LEU B N 1
ATOM 2184 C CA . LEU B 1 72 ? -12.227 19.812 -1.051 1 97.75 72 LEU B CA 1
ATOM 2185 C C . LEU B 1 72 ? -13.438 19.922 -0.13 1 97.75 72 LEU B C 1
ATOM 2187 O O . LEU B 1 72 ? -13.523 20.844 0.679 1 97.75 72 LEU B O 1
ATOM 2191 N N . ARG B 1 73 ? -14.328 18.984 -0.316 1 97.5 73 ARG B N 1
ATOM 2192 C CA . ARG B 1 73 ? -15.508 18.969 0.549 1 97.5 73 ARG B CA 1
ATOM 2193 C C . ARG B 1 73 ? -15.109 18.812 2.012 1 97.5 73 ARG B C 1
ATOM 2195 O O . ARG B 1 73 ? -15.562 19.562 2.869 1 97.5 73 ARG B O 1
ATOM 2202 N N . GLU B 1 74 ? -14.305 17.844 2.27 1 97.56 74 GLU B N 1
ATOM 2203 C CA . GLU B 1 74 ? -13.852 17.594 3.631 1 97.56 74 GLU B CA 1
ATOM 2204 C C . GLU B 1 74 ? -13.125 18.797 4.211 1 97.56 74 GLU B C 1
ATOM 2206 O O . GLU B 1 74 ? -13.281 19.125 5.391 1 97.56 74 GLU B O 1
ATOM 2211 N N . PHE B 1 75 ? -12.312 19.438 3.428 1 97.69 75 PHE B N 1
ATOM 2212 C CA . PHE B 1 75 ? -11.594 20.625 3.883 1 97.69 75 PHE B CA 1
ATOM 2213 C C . PHE B 1 75 ? -12.57 21.719 4.285 1 97.69 75 PHE B C 1
ATOM 2215 O O . PHE B 1 75 ? -12.383 22.375 5.309 1 97.69 75 PHE B O 1
ATOM 2222 N N . HIS B 1 76 ? -13.523 21.922 3.49 1 97.62 76 HIS B N 1
ATOM 2223 C CA . HIS B 1 76 ? -14.562 22.891 3.811 1 97.62 76 HIS B CA 1
ATOM 2224 C C . HIS B 1 76 ? -15.297 22.5 5.094 1 97.62 76 HIS B C 1
ATOM 2226 O O . HIS B 1 76 ? -15.547 23.359 5.945 1 97.62 76 HIS B O 1
ATOM 2232 N N . GLU B 1 77 ? -15.648 21.281 5.223 1 97.5 77 GLU B N 1
ATOM 2233 C CA . GLU B 1 77 ? -16.359 20.797 6.41 1 97.5 77 GLU B CA 1
ATOM 2234 C C . GLU B 1 77 ? -15.516 21.016 7.668 1 97.5 77 GLU B C 1
ATOM 2236 O O . GLU B 1 77 ? -16.047 21.391 8.719 1 97.5 77 GLU B O 1
ATOM 2241 N N . GLU B 1 78 ? -14.266 20.781 7.523 1 97.94 78 GLU B N 1
ATOM 2242 C CA . GLU B 1 78 ? -13.398 20.781 8.695 1 97.94 78 GLU B CA 1
ATOM 2243 C C . GLU B 1 78 ? -12.93 22.188 9.039 1 97.94 78 GLU B C 1
ATOM 2245 O O . GLU B 1 78 ? -12.82 22.547 10.219 1 97.94 78 GLU B O 1
ATOM 2250 N N . PHE B 1 79 ? -12.703 23.078 8.023 1 97.94 79 PHE B N 1
ATOM 2251 C CA . PHE B 1 79 ? -12.055 24.359 8.297 1 97.94 79 PHE B CA 1
ATOM 2252 C C . PHE B 1 79 ? -12.961 25.516 7.895 1 97.94 79 PHE B C 1
ATOM 2254 O O . PHE B 1 79 ? -12.648 26.688 8.164 1 97.94 79 PHE B O 1
ATOM 2261 N N . GLY B 1 80 ? -14.008 25.266 7.219 1 97 80 GLY B N 1
ATOM 2262 C CA . GLY B 1 80 ? -14.961 26.297 6.82 1 97 80 GLY B CA 1
ATOM 2263 C C . GLY B 1 80 ? -14.484 27.125 5.633 1 97 80 GLY B C 1
ATOM 2264 O O . GLY B 1 80 ? -15.117 28.109 5.27 1 97 80 GLY B O 1
ATOM 2265 N N . ILE B 1 81 ? -13.414 26.781 5.02 1 96.25 81 ILE B N 1
ATOM 2266 C CA . ILE B 1 81 ? -12.875 27.516 3.883 1 96.25 81 ILE B CA 1
ATOM 2267 C C . ILE B 1 81 ? -13.57 27.062 2.6 1 96.25 81 ILE B C 1
ATOM 2269 O O . ILE B 1 81 ? -13.617 25.875 2.303 1 96.25 81 ILE B O 1
ATOM 2273 N N . LYS B 1 82 ? -14.023 27.984 1.895 1 95.19 82 LYS B N 1
ATOM 2274 C CA . LYS B 1 82 ? -14.758 27.688 0.667 1 95.19 82 LYS B CA 1
ATOM 2275 C C . LYS B 1 82 ? -13.828 27.141 -0.409 1 95.19 82 LYS B C 1
ATOM 2277 O O . LYS B 1 82 ? -12.664 27.531 -0.494 1 95.19 82 LYS B O 1
ATOM 2282 N N . GLN B 1 83 ? -14.359 26.312 -1.235 1 94.5 83 GLN B N 1
ATOM 2283 C CA . GLN B 1 83 ? -13.594 25.641 -2.268 1 94.5 83 GLN B CA 1
ATOM 2284 C C . GLN B 1 83 ? -12.977 26.625 -3.248 1 94.5 83 GLN B C 1
ATOM 2286 O O . GLN B 1 83 ? -11.914 26.375 -3.812 1 94.5 83 GLN B O 1
ATOM 2291 N N . GLU B 1 84 ? -13.625 27.797 -3.447 1 94.06 84 GLU B N 1
ATOM 2292 C CA . GLU B 1 84 ? -13.148 28.812 -4.387 1 94.06 84 GLU B CA 1
ATOM 2293 C C . GLU B 1 84 ? -11.828 29.406 -3.926 1 94.06 84 GLU B C 1
ATOM 2295 O O . GLU B 1 84 ? -11.094 29.984 -4.727 1 94.06 84 GLU B O 1
ATOM 2300 N N . LYS B 1 85 ? -11.547 29.266 -2.699 1 96 85 LYS B N 1
ATOM 2301 C CA . LYS B 1 85 ? -10.328 29.828 -2.123 1 96 85 LYS B CA 1
ATOM 2302 C C . LYS B 1 85 ? -9.203 28.797 -2.121 1 96 85 LYS B C 1
ATOM 2304 O O . LYS B 1 85 ? -8.125 29.031 -1.566 1 96 85 LYS B O 1
ATOM 2309 N N . VAL B 1 86 ? -9.469 27.672 -2.668 1 96.75 86 VAL B N 1
ATOM 2310 C CA . VAL B 1 86 ? -8.516 26.562 -2.682 1 96.75 86 VAL B CA 1
ATOM 2311 C C . VAL B 1 86 ? -8.156 26.203 -4.125 1 96.75 86 VAL B C 1
ATOM 2313 O O . VAL B 1 86 ? -9.039 25.984 -4.953 1 96.75 86 VAL B O 1
ATOM 2316 N N . THR B 1 87 ? -6.906 26.188 -4.457 1 95.75 87 THR B N 1
ATOM 2317 C CA . THR B 1 87 ? -6.418 25.781 -5.773 1 95.75 87 THR B CA 1
ATOM 2318 C C . THR B 1 87 ? -5.625 24.484 -5.684 1 95.75 87 THR B C 1
ATOM 2320 O O . THR B 1 87 ? -4.586 24.438 -5.02 1 95.75 87 THR B O 1
ATOM 2323 N N . ILE B 1 88 ? -6.078 23.469 -6.32 1 95.81 88 ILE B N 1
ATOM 2324 C CA . ILE B 1 88 ? -5.348 22.203 -6.359 1 95.81 88 ILE B CA 1
ATOM 2325 C C . ILE B 1 88 ? -4.129 22.344 -7.27 1 95.81 88 ILE B C 1
ATOM 2327 O O . ILE B 1 88 ? -4.25 22.781 -8.414 1 95.81 88 ILE B O 1
ATOM 2331 N N . LEU B 1 89 ? -3.023 21.969 -6.766 1 93.94 89 LEU B N 1
ATOM 2332 C CA . LEU B 1 89 ? -1.782 22.109 -7.52 1 93.94 89 LEU B CA 1
ATOM 2333 C C . LEU B 1 89 ? -1.382 20.781 -8.156 1 93.94 89 LEU B C 1
ATOM 2335 O O . LEU B 1 89 ? -0.886 20.766 -9.281 1 93.94 89 LEU B O 1
ATOM 2339 N N . SER B 1 90 ? -1.499 19.672 -7.426 1 92.38 90 SER B N 1
ATOM 2340 C CA . SER B 1 90 ? -1.064 18.359 -7.902 1 92.38 90 SER B CA 1
ATOM 2341 C C . SER B 1 90 ? -1.638 17.234 -7.039 1 92.38 90 SER B C 1
ATOM 2343 O O . SER B 1 90 ? -2.062 17.484 -5.906 1 92.38 90 SER B O 1
ATOM 2345 N N . SER B 1 91 ? -1.72 16.125 -7.648 1 93.5 91 SER B N 1
ATOM 2346 C CA . SER B 1 91 ? -1.935 14.906 -6.875 1 93.5 91 SER B CA 1
ATOM 2347 C C . SER B 1 91 ? -0.611 14.242 -6.504 1 93.5 91 SER B C 1
ATOM 2349 O O . SER B 1 91 ? 0.377 14.367 -7.23 1 93.5 91 SER B O 1
ATOM 2351 N N . LEU B 1 92 ? -0.611 13.656 -5.344 1 91.81 92 LEU B N 1
ATOM 2352 C CA . LEU B 1 92 ? 0.514 12.812 -4.969 1 91.81 92 LEU B CA 1
ATOM 2353 C C . LEU B 1 92 ? 0.181 11.336 -5.184 1 91.81 92 LEU B C 1
ATOM 2355 O O . LEU B 1 92 ? -0.935 11 -5.586 1 91.81 92 LEU B O 1
ATOM 2359 N N . ASN B 1 93 ? 1.207 10.484 -4.98 1 84.69 93 ASN B N 1
ATOM 2360 C CA . ASN B 1 93 ? 0.962 9.055 -5.109 1 84.69 93 ASN B CA 1
ATOM 2361 C C . ASN B 1 93 ? -0.052 8.562 -4.078 1 84.69 93 ASN B C 1
ATOM 2363 O O . ASN B 1 93 ? -0.012 8.977 -2.918 1 84.69 93 ASN B O 1
ATOM 2367 N N . LYS B 1 94 ? -0.935 7.777 -4.574 1 88.81 94 LYS B N 1
ATOM 2368 C CA . LYS B 1 94 ? -1.888 7.156 -3.66 1 88.81 94 LYS B CA 1
ATOM 2369 C C . LYS B 1 94 ? -1.179 6.234 -2.67 1 88.81 94 LYS B C 1
ATOM 2371 O O . LYS B 1 94 ? -0.148 5.641 -2.994 1 88.81 94 LYS B O 1
ATOM 2376 N N . ILE B 1 95 ? -1.747 6.141 -1.512 1 87.75 95 ILE B N 1
ATOM 2377 C CA . ILE B 1 95 ? -1.198 5.281 -0.469 1 87.75 95 ILE B CA 1
ATOM 2378 C C . ILE B 1 95 ? -2.201 4.18 -0.128 1 87.75 95 ILE B C 1
ATOM 2380 O O . ILE B 1 95 ? -3.377 4.461 0.125 1 87.75 95 ILE B O 1
ATOM 2384 N N . GLU B 1 96 ? -1.715 2.963 -0.171 1 81.88 96 GLU B N 1
ATOM 2385 C CA . GLU B 1 96 ? -2.57 1.854 0.245 1 81.88 96 GLU B CA 1
ATOM 2386 C C . GLU B 1 96 ? -2.533 1.665 1.759 1 81.88 96 GLU B C 1
ATOM 2388 O O . GLU B 1 96 ? -1.456 1.63 2.357 1 81.88 96 GLU B O 1
ATOM 2393 N N . SER B 1 97 ? -3.682 1.621 2.26 1 76.56 97 SER B N 1
ATOM 2394 C CA . SER B 1 97 ? -3.834 1.357 3.688 1 76.56 97 SER B CA 1
ATOM 2395 C C . SER B 1 97 ? -4.645 0.09 3.932 1 76.56 97 SER B C 1
ATOM 2397 O O . SER B 1 97 ? -5.754 -0.055 3.412 1 76.56 97 SER B O 1
ATOM 2399 N N . PRO B 1 98 ? -4.09 -0.902 4.656 1 66.38 98 PRO B N 1
ATOM 2400 C CA . PRO B 1 98 ? -4.816 -2.148 4.91 1 66.38 98 PRO B CA 1
ATOM 2401 C C . PRO B 1 98 ? -6.207 -1.912 5.5 1 66.38 98 PRO B C 1
ATOM 2403 O O . PRO B 1 98 ? -7.137 -2.674 5.223 1 66.38 98 PRO B O 1
ATOM 2406 N N . ARG B 1 99 ? -6.359 -0.833 6.223 1 65.44 99 ARG B N 1
ATOM 2407 C CA . ARG B 1 99 ? -7.629 -0.661 6.926 1 65.44 99 ARG B CA 1
ATOM 2408 C C . ARG B 1 99 ? -8.5 0.383 6.234 1 65.44 99 ARG B C 1
ATOM 2410 O O . ARG B 1 99 ? -9.719 0.387 6.395 1 65.44 99 ARG B O 1
ATOM 2417 N N . ARG B 1 100 ? -7.895 1.206 5.406 1 68.44 100 ARG B N 1
ATOM 2418 C CA . ARG B 1 100 ? -8.633 2.369 4.93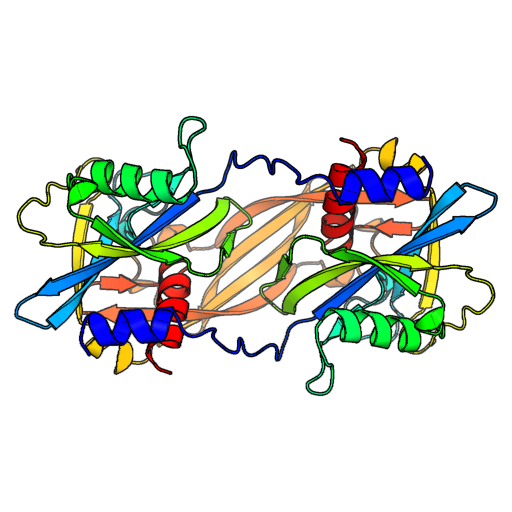4 1 68.44 100 ARG B CA 1
ATOM 2419 C C . ARG B 1 100 ? -8.734 2.371 3.41 1 68.44 100 ARG B C 1
ATOM 2421 O O . ARG B 1 100 ? -9.234 3.33 2.816 1 68.44 100 ARG B O 1
ATOM 2428 N N . GLY B 1 101 ? -8.32 1.356 2.871 1 79.56 101 GLY B N 1
ATOM 2429 C CA . GLY B 1 101 ? -8.281 1.397 1.419 1 79.56 101 GLY B CA 1
ATOM 2430 C C . GLY B 1 101 ? -7.227 2.344 0.876 1 79.56 101 GLY B C 1
ATOM 2431 O O . GLY B 1 101 ? -6.148 2.475 1.456 1 79.56 101 GLY B O 1
ATOM 2432 N N . LEU B 1 102 ? -7.617 3.004 -0.242 1 87.44 102 LEU B N 1
ATOM 2433 C CA . LEU B 1 102 ? -6.652 3.91 -0.859 1 87.44 102 LEU B CA 1
ATOM 2434 C C . LEU B 1 102 ? -6.816 5.328 -0.318 1 87.44 102 LEU B C 1
ATOM 2436 O O . LEU B 1 102 ? -7.938 5.801 -0.135 1 87.44 102 LEU B O 1
ATOM 2440 N N . ILE B 1 103 ? -5.734 5.938 -0.05 1 93.5 103 ILE B N 1
ATOM 2441 C CA . ILE B 1 103 ? -5.715 7.344 0.333 1 93.5 103 ILE B CA 1
ATOM 2442 C C . ILE B 1 103 ? -5.238 8.195 -0.843 1 93.5 103 ILE B C 1
ATOM 2444 O O . ILE B 1 103 ? -4.172 7.938 -1.407 1 93.5 103 ILE B O 1
ATOM 2448 N N . HIS B 1 104 ? -6.004 9.172 -1.24 1 94.62 104 HIS B N 1
ATOM 2449 C CA . HIS B 1 104 ? -5.699 10.07 -2.344 1 94.62 104 HIS B CA 1
ATOM 2450 C C . HIS B 1 104 ? -5.242 11.43 -1.833 1 94.62 104 HIS B C 1
ATOM 2452 O O . HIS B 1 104 ? -6.066 12.273 -1.459 1 94.62 104 HIS B O 1
ATOM 2458 N N . PRO B 1 105 ? -3.979 11.695 -1.851 1 97.06 105 PRO B N 1
ATOM 2459 C CA . PRO B 1 105 ? -3.49 12.992 -1.377 1 97.06 105 PRO B CA 1
ATOM 2460 C C . PRO B 1 105 ? -3.42 14.039 -2.488 1 97.06 105 PRO B C 1
ATOM 2462 O O . PRO B 1 105 ? -3.029 13.719 -3.615 1 97.06 105 PRO B O 1
ATOM 2465 N N . PHE B 1 106 ? -3.773 15.258 -2.186 1 97.12 106 PHE B N 1
ATOM 2466 C CA . PHE B 1 106 ? -3.689 16.391 -3.109 1 97.12 106 PHE B CA 1
ATOM 2467 C C . PHE B 1 106 ? -2.969 17.562 -2.465 1 97.12 106 PHE B C 1
ATOM 2469 O O . PHE B 1 106 ? -3.186 17.859 -1.289 1 97.12 106 PHE B O 1
ATOM 2476 N N . VAL B 1 107 ? -2.113 18.188 -3.236 1 97.5 107 VAL B N 1
ATOM 2477 C CA . VAL B 1 107 ? -1.48 19.422 -2.809 1 97.5 107 VAL B CA 1
ATOM 2478 C C . VAL B 1 107 ? -2.311 20.609 -3.277 1 97.5 107 VAL B C 1
ATOM 2480 O O . VAL B 1 107 ? -2.701 20.688 -4.445 1 97.5 107 VAL B O 1
ATOM 2483 N N . ALA B 1 108 ? -2.564 21.484 -2.35 1 97.5 108 ALA B N 1
ATOM 2484 C CA . ALA B 1 108 ? -3.377 22.641 -2.709 1 97.5 108 ALA B CA 1
ATOM 2485 C C . ALA B 1 108 ? -2.797 23.922 -2.111 1 97.5 108 ALA B C 1
ATOM 2487 O O . ALA B 1 108 ? -2.037 23.875 -1.143 1 97.5 108 ALA B O 1
ATOM 2488 N N . TYR B 1 109 ? -3.102 25.016 -2.736 1 96.69 109 TYR B N 1
ATOM 2489 C CA . TYR B 1 109 ? -2.781 26.328 -2.217 1 96.69 109 TYR B CA 1
ATOM 2490 C C . TYR B 1 109 ? -4.043 27.062 -1.757 1 96.69 109 TYR B C 1
ATOM 2492 O O . TYR B 1 109 ? -5.039 27.094 -2.479 1 96.69 109 TYR B O 1
ATOM 2500 N N . ILE B 1 110 ? -3.99 27.547 -0.504 1 96.75 110 ILE B N 1
ATOM 2501 C CA . ILE B 1 110 ? -5.094 28.312 0.069 1 96.75 110 ILE B CA 1
ATOM 2502 C C . ILE B 1 110 ? -4.754 29.797 0.065 1 96.75 110 ILE B C 1
ATOM 2504 O O . ILE B 1 110 ? -3.674 30.188 0.504 1 96.75 110 ILE B O 1
ATOM 2508 N N . ASP B 1 111 ? -5.684 30.594 -0.34 1 92 111 ASP B N 1
ATOM 2509 C CA . ASP B 1 111 ? -5.461 32.031 -0.491 1 92 111 ASP B CA 1
ATOM 2510 C C . ASP B 1 111 ? -5.086 32.656 0.843 1 92 111 ASP B C 1
ATOM 2512 O O . ASP B 1 111 ? -4.164 33.5 0.907 1 92 111 ASP B O 1
ATOM 2516 N N . SER B 1 112 ? -5.887 32.344 1.844 1 92.88 112 SER B N 1
ATOM 2517 C CA . SER B 1 112 ? -5.641 32.875 3.182 1 92.88 112 SER B CA 1
ATOM 2518 C C . SER B 1 112 ? -6.324 32.031 4.246 1 92.88 112 SER B C 1
ATOM 2520 O O . SER B 1 112 ? -7.246 31.266 3.939 1 92.88 112 SER B O 1
ATOM 2522 N N . LEU B 1 113 ? -5.844 32.188 5.426 1 94.19 113 LEU B N 1
ATOM 2523 C CA . LEU B 1 113 ? -6.449 31.516 6.562 1 94.19 113 LEU B CA 1
ATOM 2524 C C . LEU B 1 113 ? -7.398 32.438 7.316 1 94.19 113 LEU B C 1
ATOM 2526 O O . LEU B 1 113 ? -7.891 32.094 8.391 1 94.19 113 LEU B O 1
ATOM 2530 N N . ASP B 1 114 ? -7.727 33.531 6.75 1 93.19 114 ASP B N 1
ATOM 2531 C CA . ASP B 1 114 ? -8.492 34.562 7.43 1 93.19 114 ASP B CA 1
ATOM 2532 C C . ASP B 1 114 ? -9.898 34.062 7.773 1 93.19 114 ASP B C 1
ATOM 2534 O O . ASP B 1 114 ? -10.461 34.469 8.797 1 93.19 114 ASP B O 1
ATOM 2538 N N . GLU B 1 115 ? -10.414 33.188 6.992 1 91.25 115 GLU B N 1
ATOM 2539 C CA . GLU B 1 115 ? -11.797 32.75 7.156 1 91.25 115 GLU B CA 1
ATOM 2540 C C . GLU B 1 115 ? -11.875 31.375 7.805 1 91.25 115 GLU B C 1
ATOM 2542 O O . GLU B 1 115 ? -12.914 30.719 7.75 1 91.25 115 GLU B O 1
ATOM 2547 N N . ILE B 1 116 ? -10.828 30.938 8.391 1 95.19 116 ILE B N 1
ATOM 2548 C CA . ILE B 1 116 ? -10.781 29.594 8.961 1 95.19 116 ILE B CA 1
ATOM 2549 C C . ILE B 1 116 ? -11.766 29.5 10.125 1 95.19 116 ILE B C 1
ATOM 2551 O O . ILE B 1 116 ? -11.781 30.359 11.008 1 95.19 116 ILE B O 1
ATOM 2555 N N . LYS B 1 117 ? -12.672 28.625 10.133 1 96.44 117 LYS B N 1
ATOM 2556 C CA . LYS B 1 117 ? -13.641 28.266 11.172 1 96.44 117 LYS B CA 1
ATOM 2557 C C . LYS B 1 117 ? -13.68 26.766 11.406 1 96.44 117 LYS B C 1
ATOM 2559 O O . LYS B 1 117 ? -14.562 26.078 10.891 1 96.44 117 LYS B O 1
ATOM 2564 N N . PRO B 1 118 ? -12.836 26.281 12.227 1 97.19 118 PRO B N 1
ATOM 2565 C CA . PRO B 1 118 ? -12.734 24.844 12.414 1 97.19 118 PRO B CA 1
ATOM 2566 C C . PRO B 1 118 ? -14 24.234 13.016 1 97.19 118 PRO B C 1
ATOM 2568 O O . PRO B 1 118 ? -14.633 24.844 13.875 1 97.19 118 PRO B O 1
ATOM 2571 N N . ASN B 1 119 ? -14.406 23.125 12.508 1 97.69 119 ASN B N 1
ATOM 2572 C CA . ASN B 1 119 ? -15.445 22.297 13.125 1 97.69 119 ASN B CA 1
ATOM 2573 C C . ASN B 1 119 ? -14.93 21.594 14.375 1 97.69 119 ASN B C 1
ATOM 2575 O O . ASN B 1 119 ? -14.203 20.609 14.281 1 97.69 119 ASN B O 1
ATOM 2579 N N . THR B 1 120 ? -15.344 22.016 15.492 1 96.19 120 THR B N 1
ATOM 2580 C CA . THR B 1 120 ? -14.766 21.578 16.75 1 96.19 120 THR B CA 1
ATOM 2581 C C . THR B 1 120 ? -15.102 20.109 17.016 1 96.19 120 THR B C 1
ATOM 2583 O O . THR B 1 120 ? -14.477 19.469 17.859 1 96.19 120 THR B O 1
ATOM 2586 N N . ALA B 1 121 ? -16.047 19.625 16.359 1 95.88 121 ALA B N 1
ATOM 2587 C CA . ALA B 1 121 ? -16.391 18.203 16.484 1 95.88 121 ALA B CA 1
ATOM 2588 C C . ALA B 1 121 ? -15.312 17.328 15.859 1 95.88 121 ALA B C 1
ATOM 2590 O O . ALA B 1 121 ? -15.172 16.156 16.219 1 95.88 121 ALA B O 1
ATOM 2591 N N . GLU B 1 122 ? -14.5 17.891 14.969 1 96.75 122 GLU B N 1
ATOM 2592 C CA . GLU B 1 122 ? -13.523 17.109 14.211 1 96.75 122 GLU B CA 1
ATOM 2593 C C . GLU B 1 122 ? -12.109 17.641 14.422 1 96.75 122 GLU B C 1
ATOM 2595 O O . GLU B 1 122 ? -11.133 16.891 14.336 1 96.75 122 GLU B O 1
ATOM 2600 N N . VAL B 1 123 ? -12.102 18.922 14.688 1 97.81 123 VAL B N 1
ATOM 2601 C CA . VAL B 1 123 ? -10.797 19.578 14.75 1 97.81 123 VAL B CA 1
ATOM 2602 C C . VAL B 1 123 ? -10.594 20.188 16.141 1 97.81 123 VAL B C 1
ATOM 2604 O O . VAL B 1 123 ? -11.312 21.109 16.531 1 97.81 123 VAL B O 1
ATOM 2607 N N . GLU B 1 124 ? -9.578 19.656 16.844 1 97.06 124 GLU B N 1
ATOM 2608 C CA . GLU B 1 124 ? -9.234 20.188 18.156 1 97.06 124 GLU B CA 1
ATOM 2609 C C . GLU B 1 124 ? -8.414 21.469 18.031 1 97.06 124 GLU B C 1
ATOM 2611 O O . GLU B 1 124 ? -8.625 22.422 18.797 1 97.06 124 GLU B O 1
ATOM 2616 N N . ASP B 1 125 ? -7.539 21.453 17.156 1 96.94 125 ASP B N 1
ATOM 2617 C CA . ASP B 1 125 ? -6.609 22.562 16.938 1 96.94 125 ASP B CA 1
ATOM 2618 C C . ASP B 1 125 ? -6.008 22.5 15.531 1 96.94 125 ASP B C 1
ATOM 2620 O O . ASP B 1 125 ? -6.266 21.562 14.781 1 96.94 125 ASP B O 1
ATOM 2624 N N . TRP B 1 126 ? -5.324 23.578 15.148 1 97.81 126 TRP B N 1
ATOM 2625 C CA . TRP B 1 126 ? -4.594 23.609 13.883 1 97.81 126 TRP B CA 1
ATOM 2626 C C . TRP B 1 126 ? -3.322 24.438 14.016 1 97.81 126 TRP B C 1
ATOM 2628 O O . TRP B 1 126 ? -3.199 25.25 14.938 1 97.81 126 TRP B O 1
ATOM 2638 N N . PHE B 1 127 ? -2.365 24.203 13.141 1 98.19 127 PHE B N 1
ATOM 2639 C CA . PHE B 1 127 ? -1.115 24.953 13.109 1 98.19 127 PHE B CA 1
ATOM 2640 C C . PHE B 1 127 ? -0.485 24.891 11.719 1 98.19 127 PHE B C 1
ATOM 2642 O O . PHE B 1 127 ? -0.937 24.141 10.859 1 98.19 127 PHE B O 1
ATOM 2649 N N . THR B 1 128 ? 0.449 25.75 11.5 1 98.31 128 THR B N 1
ATOM 2650 C CA . THR B 1 128 ? 1.197 25.75 10.25 1 98.31 128 THR B CA 1
ATOM 2651 C C . THR B 1 128 ? 2.686 25.531 10.508 1 98.31 128 THR B C 1
ATOM 2653 O O . THR B 1 128 ? 3.184 25.844 11.594 1 98.31 128 THR B O 1
ATOM 2656 N N . VAL B 1 129 ? 3.348 24.938 9.602 1 98.31 129 VAL B N 1
ATOM 2657 C CA . VAL B 1 129 ? 4.797 24.75 9.648 1 98.31 129 VAL B CA 1
ATOM 2658 C C . VAL B 1 129 ? 5.43 25.344 8.391 1 98.31 129 VAL B C 1
ATOM 2660 O O . VAL B 1 129 ? 5 25.031 7.273 1 98.31 129 VAL B O 1
ATOM 2663 N N . PRO B 1 130 ? 6.453 26.25 8.539 1 97.44 130 PRO B N 1
ATOM 2664 C CA . PRO B 1 130 ? 7.133 26.734 7.332 1 97.44 130 PRO B CA 1
ATOM 2665 C C . PRO B 1 130 ? 7.762 25.594 6.516 1 97.44 130 PRO B C 1
ATOM 2667 O O . PRO B 1 130 ? 8.398 24.703 7.074 1 97.44 130 PRO B O 1
ATOM 2670 N N . VAL B 1 131 ? 7.582 25.656 5.234 1 96.62 131 VAL B N 1
ATOM 2671 C CA . VAL B 1 131 ? 8.133 24.641 4.34 1 96.62 131 VAL B CA 1
ATOM 2672 C C . VAL B 1 131 ? 9.656 24.609 4.477 1 96.62 131 VAL B C 1
ATOM 2674 O O . VAL B 1 131 ? 10.258 23.531 4.473 1 96.62 131 VAL B O 1
ATOM 2677 N N . THR B 1 132 ? 10.242 25.734 4.719 1 95 132 THR B N 1
ATOM 2678 C CA . THR B 1 132 ? 11.695 25.828 4.828 1 95 132 THR B CA 1
ATOM 2679 C C . THR B 1 132 ? 12.203 25.062 6.043 1 95 132 THR B C 1
ATOM 2681 O O . THR B 1 132 ? 13.281 24.453 6 1 95 132 THR B O 1
ATOM 2684 N N . VAL B 1 133 ? 11.43 25.109 7.098 1 96.44 133 VAL B N 1
ATOM 2685 C CA . VAL B 1 133 ? 11.797 24.375 8.305 1 96.44 133 VAL B CA 1
ATOM 2686 C C . VAL B 1 133 ? 11.742 22.875 8.039 1 96.44 133 VAL B C 1
ATOM 2688 O O . VAL B 1 133 ? 12.664 22.141 8.422 1 96.44 133 VAL B O 1
ATOM 2691 N N . LEU B 1 134 ? 10.742 22.406 7.371 1 96.94 134 LEU B N 1
ATOM 2692 C CA . LEU B 1 134 ? 10.578 20.984 7.062 1 96.94 134 LEU B CA 1
ATOM 2693 C C . LEU B 1 134 ? 11.672 20.5 6.117 1 96.94 134 LEU B C 1
ATOM 2695 O O . LEU B 1 134 ? 12.117 19.359 6.207 1 96.94 134 LEU B O 1
ATOM 2699 N N . LEU B 1 135 ? 12.109 21.406 5.234 1 94.06 135 LEU B N 1
ATOM 2700 C CA . LEU B 1 135 ? 13.148 21.047 4.273 1 94.06 135 LEU B CA 1
ATOM 2701 C C . LEU B 1 135 ? 14.516 20.984 4.945 1 94.06 135 LEU B C 1
ATOM 2703 O O . LEU B 1 135 ? 15.375 20.203 4.547 1 94.06 135 LEU B O 1
ATOM 2707 N N . SER B 1 136 ? 14.703 21.75 5.969 1 95.06 136 SER B N 1
ATOM 2708 C CA . SER B 1 136 ? 16.031 21.891 6.555 1 95.06 136 SER B CA 1
ATOM 2709 C C . SER B 1 136 ? 16.188 21.016 7.789 1 95.06 136 SER B C 1
ATOM 2711 O O . SER B 1 136 ? 17.312 20.844 8.289 1 95.06 136 SER B O 1
ATOM 2713 N N . THR B 1 137 ? 15.125 20.516 8.336 1 94.69 137 THR B N 1
ATOM 2714 C CA . THR B 1 137 ? 15.164 19.703 9.547 1 94.69 137 THR B CA 1
ATOM 2715 C C . THR B 1 137 ? 14.789 18.266 9.242 1 94.69 137 THR B C 1
ATOM 2717 O O . THR B 1 137 ? 13.617 17.953 9.039 1 94.69 137 THR B O 1
ATOM 2720 N N . PRO B 1 138 ? 15.781 17.406 9.266 1 95.62 138 PRO B N 1
ATOM 2721 C CA . PRO B 1 138 ? 15.445 15.992 9.055 1 95.62 138 PRO B CA 1
ATOM 2722 C C . PRO B 1 138 ? 14.562 15.422 10.164 1 95.62 138 PRO B C 1
ATOM 2724 O O . PRO B 1 138 ? 14.695 15.812 11.328 1 95.62 138 PRO B O 1
ATOM 2727 N N . PRO B 1 139 ? 13.68 14.547 9.797 1 97.81 139 PRO B N 1
ATOM 2728 C CA . PRO B 1 139 ? 12.852 13.93 10.836 1 97.81 139 PRO B CA 1
ATOM 2729 C C . PRO B 1 139 ? 13.648 13.016 11.758 1 97.81 139 PRO B C 1
ATOM 2731 O O . PRO B 1 139 ? 14.711 12.523 11.383 1 97.81 139 PRO B O 1
ATOM 2734 N N . GLU B 1 140 ? 13.148 12.867 12.969 1 97.19 140 GLU B N 1
ATOM 2735 C CA . GLU B 1 140 ? 13.633 11.797 13.836 1 97.19 140 GLU B CA 1
ATOM 2736 C C . GLU B 1 140 ? 13.141 10.438 13.352 1 97.19 140 GLU B C 1
ATOM 2738 O O . GLU B 1 140 ? 12.023 10.312 12.852 1 97.19 140 GLU B O 1
ATOM 2743 N N . ILE B 1 141 ? 14.008 9.492 13.508 1 97.44 141 ILE B N 1
ATOM 2744 C CA . ILE B 1 141 ? 13.633 8.148 13.07 1 97.44 141 ILE B CA 1
ATOM 2745 C C . ILE B 1 141 ? 13.383 7.262 14.289 1 97.44 141 ILE B C 1
ATOM 2747 O O . ILE B 1 141 ? 14.203 7.211 15.211 1 97.44 141 ILE B O 1
ATOM 2751 N N . GLY B 1 142 ? 12.227 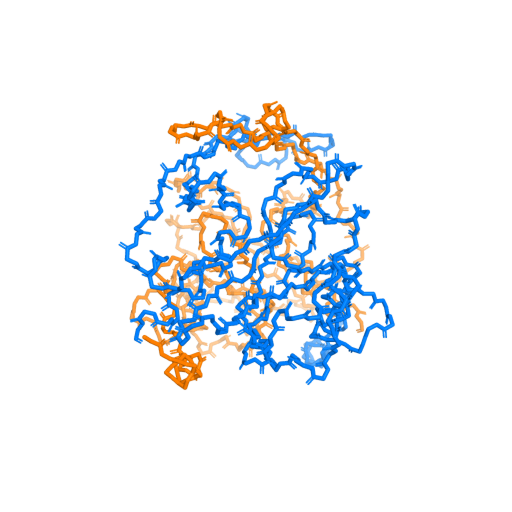6.719 14.359 1 96.38 142 GLY B N 1
ATOM 2752 C CA . GLY B 1 142 ? 11.875 5.664 15.297 1 96.38 142 GLY B CA 1
ATOM 2753 C C . GLY B 1 142 ? 11.352 4.41 14.609 1 96.38 142 GLY B C 1
ATOM 2754 O O . GLY B 1 142 ? 11.102 4.418 13.406 1 96.38 142 GLY B O 1
ATOM 2755 N N . TYR B 1 143 ? 11.273 3.361 15.398 1 95.19 143 TYR B N 1
ATOM 2756 C CA . TYR B 1 143 ? 10.859 2.105 14.781 1 95.19 143 TYR B CA 1
ATOM 2757 C C . TYR B 1 143 ? 9.531 1.628 15.352 1 95.19 143 TYR B C 1
ATOM 2759 O O . TYR B 1 143 ? 9.219 1.891 16.516 1 95.19 143 TYR B O 1
ATOM 2767 N N . VAL B 1 144 ? 8.805 1.022 14.516 1 92.12 144 VAL B N 1
ATOM 2768 C CA . VAL B 1 144 ? 7.586 0.322 14.891 1 92.12 144 VAL B CA 1
ATOM 2769 C C . VAL B 1 144 ? 7.77 -1.182 14.695 1 92.12 144 VAL B C 1
ATOM 2771 O O . VAL B 1 144 ? 8.219 -1.626 13.641 1 92.12 144 VAL B O 1
ATOM 2774 N N . ASP B 1 145 ? 7.43 -1.908 15.742 1 93.25 145 ASP B N 1
ATOM 2775 C CA . ASP B 1 145 ? 7.508 -3.363 15.641 1 93.25 145 ASP B CA 1
ATOM 2776 C C . ASP B 1 145 ? 6.152 -3.961 15.266 1 93.25 145 ASP B C 1
ATOM 2778 O O . ASP B 1 145 ? 5.129 -3.594 15.844 1 93.25 145 ASP B O 1
ATOM 2782 N N . VAL B 1 146 ? 6.227 -4.801 14.312 1 91.31 146 VAL B N 1
ATOM 2783 C CA . VAL B 1 146 ? 5.023 -5.48 13.852 1 91.31 146 VAL B CA 1
ATOM 2784 C C . VAL B 1 146 ? 5.168 -6.988 14.039 1 91.31 146 VAL B C 1
ATOM 2786 O O . VAL B 1 146 ? 6.148 -7.586 13.594 1 91.31 146 VAL B O 1
ATOM 2789 N N . ILE B 1 147 ? 4.227 -7.535 14.711 1 92.19 147 ILE B N 1
ATOM 2790 C CA . ILE B 1 147 ? 4.195 -8.977 14.898 1 92.19 147 ILE B CA 1
ATOM 2791 C C . ILE B 1 147 ? 3.008 -9.57 14.141 1 92.19 147 ILE B C 1
ATOM 2793 O O . ILE B 1 147 ? 1.874 -9.109 14.297 1 92.19 147 ILE B O 1
ATOM 2797 N N . ILE B 1 148 ? 3.291 -10.547 13.328 1 90.25 148 ILE B N 1
ATOM 2798 C CA . ILE B 1 148 ? 2.268 -11.195 12.516 1 90.25 148 ILE B CA 1
ATOM 2799 C C . ILE B 1 148 ? 2.086 -12.641 12.984 1 90.25 148 ILE B C 1
ATOM 2801 O O . ILE B 1 148 ? 3.057 -13.391 13.102 1 90.25 148 ILE B O 1
ATOM 2805 N N . LYS B 1 149 ? 0.82 -13.008 13.242 1 91.88 149 LYS B N 1
ATOM 2806 C CA . LYS B 1 149 ? 0.518 -14.367 13.68 1 91.88 149 LYS B CA 1
ATOM 2807 C C . LYS B 1 149 ? -0.747 -14.891 13.008 1 91.88 149 LYS B C 1
ATOM 2809 O O . LYS B 1 149 ? -1.635 -14.117 12.648 1 91.88 149 LYS B O 1
ATOM 2814 N N . PRO B 1 150 ? -0.774 -16.203 12.82 1 92.5 150 PRO B N 1
ATOM 2815 C CA . PRO B 1 150 ? -2.035 -16.781 12.352 1 92.5 150 PRO B CA 1
ATOM 2816 C C . PRO B 1 150 ? -3.197 -16.531 13.305 1 92.5 150 PRO B C 1
ATOM 2818 O O . PRO B 1 150 ? -3.023 -16.594 14.531 1 92.5 150 PRO B O 1
ATOM 2821 N N . GLY B 1 151 ? -4.277 -16.062 12.719 1 93.75 151 GLY B N 1
ATOM 2822 C CA . GLY B 1 151 ? -5.48 -15.836 13.5 1 93.75 151 GLY B CA 1
ATOM 2823 C C . GLY B 1 151 ? -6.559 -16.875 13.25 1 93.75 151 GLY B C 1
ATOM 2824 O O . GLY B 1 151 ? -6.258 -18.047 13.023 1 93.75 151 GLY B O 1
ATOM 2825 N N . LYS B 1 152 ? -7.738 -16.453 13.414 1 95.19 152 LYS B N 1
ATOM 2826 C CA . LYS B 1 152 ? -8.891 -17.328 13.266 1 95.19 152 LYS B CA 1
ATOM 2827 C C . LYS B 1 152 ? -8.938 -17.953 11.875 1 95.19 152 LYS B C 1
ATOM 2829 O O . LYS B 1 152 ? -8.742 -17.266 10.875 1 95.19 152 LYS B O 1
ATOM 2834 N N . ASP B 1 153 ? -9.102 -19.328 11.766 1 95.38 153 ASP B N 1
ATOM 2835 C CA . ASP B 1 153 ? -9.352 -20.094 10.547 1 95.38 153 ASP B CA 1
ATOM 2836 C C . ASP B 1 153 ? -8.164 -20.031 9.594 1 95.38 153 ASP B C 1
ATOM 2838 O O . ASP B 1 153 ? -8.297 -20.312 8.406 1 95.38 153 ASP B O 1
ATOM 2842 N N . PHE B 1 154 ? -7.051 -19.531 10.125 1 94.31 154 PHE B N 1
ATOM 2843 C CA . PHE B 1 154 ? -5.828 -19.578 9.336 1 94.31 154 PHE B CA 1
ATOM 2844 C C . PHE B 1 154 ? -5.367 -21.031 9.148 1 94.31 154 PHE B C 1
ATOM 2846 O O . PHE B 1 154 ? -5.16 -21.75 10.125 1 94.31 154 PHE B O 1
ATOM 2853 N N . PRO B 1 155 ? -5.211 -21.484 7.93 1 93 155 PRO B N 1
ATOM 2854 C CA . PRO B 1 155 ? -4.852 -22.891 7.707 1 93 155 PRO B CA 1
ATOM 2855 C C . PRO B 1 155 ? -3.35 -23.141 7.832 1 93 155 PRO B C 1
ATOM 2857 O O . PRO B 1 155 ? -2.701 -23.531 6.859 1 93 155 PRO B O 1
ATOM 2860 N N . ILE B 1 156 ? -2.854 -23.141 8.984 1 89.56 156 ILE B N 1
ATOM 2861 C CA . ILE B 1 156 ? -1.423 -23.172 9.266 1 89.56 156 ILE B CA 1
ATOM 2862 C C . ILE B 1 156 ? -0.847 -24.516 8.828 1 89.56 156 ILE B C 1
ATOM 2864 O O . ILE B 1 156 ? 0.293 -24.594 8.367 1 89.56 156 ILE B O 1
ATOM 2868 N N . ASP B 1 157 ? -1.592 -25.531 8.836 1 88.44 157 ASP B N 1
ATOM 2869 C CA . ASP B 1 157 ? -1.121 -26.891 8.539 1 88.44 157 ASP B CA 1
ATOM 2870 C C . ASP B 1 157 ? -0.958 -27.094 7.039 1 88.44 157 ASP B C 1
ATOM 2872 O O . ASP B 1 157 ? -0.312 -28.062 6.609 1 88.44 157 ASP B O 1
ATOM 2876 N N . ARG B 1 158 ? -1.469 -26.156 6.277 1 89.81 158 ARG B N 1
ATOM 2877 C CA . ARG B 1 158 ? -1.474 -26.359 4.832 1 89.81 158 ARG B CA 1
ATOM 2878 C C . ARG B 1 158 ? -0.481 -25.422 4.145 1 89.81 158 ARG B C 1
ATOM 2880 O O . ARG B 1 158 ? -0.3 -25.5 2.928 1 89.81 158 ARG B O 1
ATOM 2887 N N . ILE B 1 159 ? 0.166 -24.547 5 1 88.62 159 ILE B N 1
ATOM 2888 C CA . ILE B 1 159 ? 1.103 -23.625 4.363 1 88.62 159 ILE B CA 1
ATOM 2889 C C . ILE B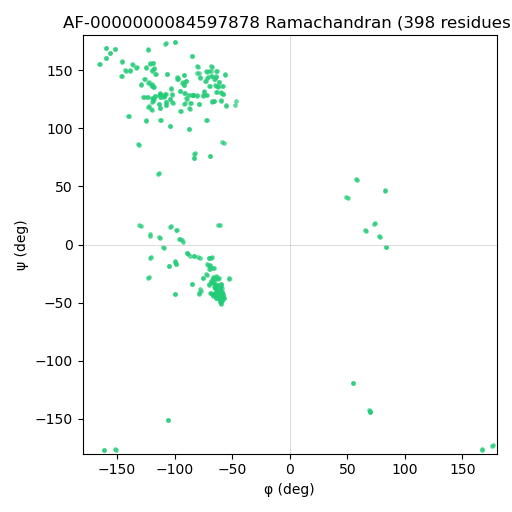 1 159 ? 2.523 -24.172 4.477 1 88.62 159 ILE B C 1
ATOM 2891 O O . ILE B 1 159 ? 2.84 -24.906 5.422 1 88.62 159 ILE B O 1
ATOM 2895 N N . ALA B 1 160 ? 3.373 -23.984 3.418 1 83.31 160 ALA B N 1
ATOM 2896 C CA . ALA B 1 160 ? 4.707 -24.562 3.305 1 83.31 160 ALA B CA 1
ATOM 2897 C C . ALA B 1 160 ? 5.598 -24.141 4.469 1 83.31 160 ALA B C 1
ATOM 2899 O O . ALA B 1 160 ? 6.328 -24.953 5.031 1 83.31 160 ALA B O 1
ATOM 2900 N N . ASN B 1 161 ? 5.602 -22.828 4.879 1 80.19 161 ASN B N 1
ATOM 2901 C CA . ASN B 1 161 ? 6.5 -22.297 5.898 1 80.19 161 ASN B CA 1
ATOM 2902 C C . ASN B 1 161 ? 5.734 -21.859 7.152 1 80.19 161 ASN B C 1
ATOM 2904 O O . ASN B 1 161 ? 5.91 -20.75 7.641 1 80.19 161 ASN B O 1
ATOM 2908 N N . ALA B 1 162 ? 5.082 -22.906 7.734 1 77.12 162 ALA B N 1
ATOM 2909 C CA . ALA B 1 162 ? 4.223 -22.625 8.883 1 77.12 162 ALA B CA 1
ATOM 2910 C C . ALA B 1 162 ? 5.012 -22 10.023 1 77.12 162 ALA B C 1
ATOM 2912 O O . ALA B 1 162 ? 4.52 -21.078 10.695 1 77.12 162 ALA B O 1
ATOM 2913 N N . VAL B 1 163 ? 6.23 -22.422 10.18 1 75.81 163 VAL B N 1
ATOM 2914 C CA . VAL B 1 163 ? 7.055 -21.984 11.297 1 75.81 163 VAL B CA 1
ATOM 2915 C C . VAL B 1 163 ? 7.402 -20.5 11.133 1 75.81 163 VAL B C 1
ATOM 2917 O O . VAL B 1 163 ? 7.461 -19.75 12.109 1 75.81 163 VAL B O 1
ATOM 2920 N N . ALA B 1 164 ? 7.492 -20.141 9.852 1 74.62 164 ALA B N 1
ATOM 2921 C CA . ALA B 1 164 ? 7.887 -18.766 9.547 1 74.62 164 ALA B CA 1
ATOM 2922 C C . ALA B 1 164 ? 6.777 -17.781 9.914 1 74.62 164 ALA B C 1
ATOM 2924 O O . ALA B 1 164 ? 7.031 -16.594 10.094 1 74.62 164 ALA B O 1
ATOM 2925 N N . TYR B 1 165 ? 5.672 -18.406 10.172 1 76.25 165 TYR B N 1
ATOM 2926 C CA . TYR B 1 165 ? 4.547 -17.516 10.398 1 76.25 165 TYR B CA 1
ATOM 2927 C C . TYR B 1 165 ? 4.078 -17.578 11.844 1 76.25 165 TYR B C 1
ATOM 2929 O O . TYR B 1 165 ? 3.062 -16.984 12.203 1 76.25 165 TYR B O 1
ATOM 2937 N N . GLN B 1 166 ? 4.93 -18.375 12.57 1 77.81 166 GLN B N 1
ATOM 2938 C CA . GLN B 1 166 ? 4.637 -18.391 14 1 77.81 166 GLN B CA 1
ATOM 2939 C C . GLN B 1 166 ? 5.246 -17.188 14.703 1 77.81 166 GLN B C 1
ATOM 2941 O O . GLN B 1 166 ? 6.418 -17.203 15.078 1 77.81 166 GLN B O 1
ATOM 2946 N N . ASP B 1 167 ? 4.719 -16 14.672 1 80.38 167 ASP B N 1
ATOM 2947 C CA . ASP B 1 167 ? 5.074 -14.734 15.32 1 80.38 167 ASP B CA 1
ATOM 2948 C C . ASP B 1 167 ? 6.168 -14.016 14.547 1 80.38 167 ASP B C 1
ATOM 2950 O O . ASP B 1 167 ? 7.195 -13.633 15.117 1 80.38 167 ASP B O 1
ATOM 2954 N N . LYS B 1 168 ? 6.012 -13.938 13.336 1 85.31 168 LYS B N 1
ATOM 2955 C CA . LYS B 1 168 ? 6.953 -13.188 12.508 1 85.31 168 LYS B CA 1
ATOM 2956 C C . LYS B 1 168 ? 7.016 -11.727 12.938 1 85.31 168 LYS B C 1
ATOM 2958 O O . LYS B 1 168 ? 5.98 -11.062 13.055 1 85.31 168 LYS B O 1
ATOM 2963 N N . ARG B 1 169 ? 8.258 -11.305 13.266 1 88.56 169 ARG B N 1
ATOM 2964 C CA . ARG B 1 169 ? 8.453 -9.945 13.758 1 88.56 169 ARG B CA 1
ATOM 2965 C C . ARG B 1 169 ? 9.344 -9.148 12.82 1 88.56 169 ARG B C 1
ATOM 2967 O O . ARG B 1 169 ? 10.344 -9.664 12.312 1 88.56 169 ARG B O 1
ATOM 2974 N N . TYR B 1 170 ? 8.93 -7.961 12.562 1 88.5 170 TYR B N 1
ATOM 2975 C CA . TYR B 1 170 ? 9.805 -7.059 11.828 1 88.5 170 TYR B CA 1
ATOM 2976 C C . TYR B 1 170 ? 9.688 -5.633 12.352 1 88.5 170 TYR B C 1
ATOM 2978 O O . TYR B 1 170 ? 8.68 -5.27 12.961 1 88.5 170 TYR B O 1
ATOM 2986 N N . SER B 1 171 ? 10.781 -4.902 12.25 1 92.62 171 SER B N 1
ATOM 2987 C CA . SER B 1 171 ? 10.844 -3.498 12.641 1 92.62 171 SER B CA 1
ATOM 2988 C C . SER B 1 171 ? 10.914 -2.586 11.422 1 92.62 171 SER B C 1
ATOM 2990 O O . SER B 1 171 ? 11.703 -2.832 10.5 1 92.62 171 SER B O 1
ATOM 2992 N N . THR B 1 172 ? 10.07 -1.638 11.422 1 91 172 THR B N 1
ATOM 2993 C CA . THR B 1 172 ? 10.047 -0.701 10.305 1 91 172 THR B CA 1
ATOM 2994 C C . THR B 1 172 ? 10.336 0.719 10.781 1 91 172 THR B C 1
ATOM 2996 O O . THR B 1 172 ? 9.805 1.158 11.797 1 91 172 THR B O 1
ATOM 2999 N N . PRO B 1 173 ? 11.117 1.362 10.062 1 93.5 173 PRO B N 1
ATOM 3000 C CA . PRO B 1 173 ? 11.375 2.752 10.453 1 93.5 173 PRO B CA 1
ATOM 3001 C C . PRO B 1 173 ? 10.195 3.676 10.164 1 93.5 173 PRO B C 1
ATOM 3003 O O . PRO B 1 173 ? 9.516 3.506 9.148 1 93.5 173 PRO B O 1
ATOM 3006 N N . GLU B 1 174 ? 9.953 4.578 11.055 1 94.06 174 GLU B N 1
ATOM 3007 C CA . GLU B 1 174 ? 8.969 5.648 10.906 1 94.06 174 GLU B CA 1
ATOM 3008 C C . GLU B 1 174 ? 9.602 7.016 11.141 1 94.06 174 GLU B C 1
ATOM 3010 O O . GLU B 1 174 ? 10.484 7.164 11.992 1 94.06 174 GLU B O 1
ATOM 3015 N N . SER B 1 175 ? 9.117 7.941 10.336 1 96.62 175 SER B N 1
ATOM 3016 C CA . SER B 1 175 ? 9.617 9.305 10.469 1 96.62 175 SER B CA 1
ATOM 3017 C C . SER B 1 175 ? 8.734 10.133 11.398 1 96.62 175 SER B C 1
ATOM 3019 O O . SER B 1 175 ? 7.504 10.039 11.336 1 96.62 175 SER B O 1
ATOM 3021 N N . PHE B 1 176 ? 9.375 10.953 12.242 1 97.5 176 PHE B N 1
ATOM 3022 C CA . PHE B 1 176 ? 8.703 11.859 13.164 1 97.5 176 PHE B CA 1
ATOM 3023 C C . PHE B 1 176 ? 9.18 13.297 12.953 1 97.5 176 PHE B C 1
ATOM 3025 O O . PHE B 1 176 ? 10.328 13.625 13.273 1 97.5 176 PHE B O 1
ATOM 3032 N N . TYR B 1 177 ? 8.367 14.148 12.359 1 97.88 177 TYR B N 1
ATOM 3033 C CA . TYR B 1 177 ? 8.656 15.57 12.242 1 97.88 177 TYR B CA 1
ATOM 3034 C C . TYR B 1 177 ? 8.195 16.328 13.484 1 97.88 177 TYR B C 1
ATOM 3036 O O . TYR B 1 177 ? 7.016 16.297 13.836 1 97.88 177 TYR B O 1
ATOM 3044 N N . VAL B 1 178 ? 9.141 16.984 14.102 1 96.62 178 VAL B N 1
ATOM 3045 C CA . VAL B 1 178 ? 8.82 17.719 15.328 1 96.62 178 VAL B CA 1
ATOM 3046 C C . VAL B 1 178 ? 8.867 19.219 15.055 1 96.62 178 VAL B C 1
ATOM 3048 O O . VAL B 1 178 ? 9.836 19.734 14.492 1 96.62 178 VAL B O 1
ATOM 3051 N N . TYR B 1 179 ? 7.797 19.906 15.414 1 97.06 179 TYR B N 1
ATOM 3052 C CA . TYR B 1 179 ? 7.707 21.359 15.328 1 97.06 179 TYR B CA 1
ATOM 3053 C C . TYR B 1 179 ? 6.973 21.922 16.531 1 97.06 179 TYR B C 1
ATOM 3055 O O . TYR B 1 179 ? 5.758 21.75 16.672 1 97.06 179 TYR B O 1
ATOM 3063 N N . LYS B 1 180 ? 7.738 22.625 17.375 1 95.19 180 LYS B N 1
ATOM 3064 C CA . LYS B 1 180 ? 7.195 23.125 18.641 1 95.19 180 LYS B CA 1
ATOM 3065 C C . LYS B 1 180 ? 6.582 21.984 19.469 1 95.19 180 LYS B C 1
ATOM 3067 O O . LYS B 1 180 ? 7.266 21.016 19.797 1 95.19 180 LYS B O 1
ATOM 3072 N N . GLU B 1 181 ? 5.285 22.031 19.781 1 93.94 181 GLU B N 1
ATOM 3073 C CA . GLU B 1 181 ? 4.664 21.016 20.641 1 93.94 181 GLU B CA 1
ATOM 3074 C C . GLU B 1 181 ? 4 19.938 19.797 1 93.94 181 GLU B C 1
ATOM 3076 O O . GLU B 1 181 ? 3.396 19 20.344 1 93.94 181 GLU B O 1
ATOM 3081 N N . HIS B 1 182 ? 4.16 20.016 18.562 1 95.69 182 HIS B N 1
ATOM 3082 C CA . HIS B 1 182 ? 3.453 19.094 17.688 1 95.69 182 HIS B CA 1
ATOM 3083 C C . HIS B 1 182 ? 4.398 18.047 17.109 1 95.69 182 HIS B C 1
ATOM 3085 O O . HIS B 1 182 ? 5.586 18.312 16.906 1 95.69 182 HIS B O 1
ATOM 3091 N N . ILE B 1 183 ? 3.865 16.844 16.906 1 95.94 183 ILE B N 1
ATOM 3092 C CA . ILE B 1 183 ? 4.605 15.766 16.266 1 95.94 183 ILE B CA 1
ATOM 3093 C C . ILE B 1 183 ? 3.791 15.211 15.094 1 95.94 183 ILE B C 1
ATOM 3095 O O . ILE B 1 183 ? 2.596 14.938 15.234 1 95.94 183 ILE B O 1
ATOM 3099 N N . ILE B 1 184 ? 4.414 15.156 13.922 1 97.19 184 ILE B N 1
ATOM 3100 C CA . ILE B 1 184 ? 3.812 14.648 12.695 1 97.19 184 ILE B CA 1
ATOM 3101 C C . ILE B 1 184 ? 4.414 13.289 12.352 1 97.19 184 ILE B C 1
ATOM 3103 O O . ILE B 1 184 ? 5.625 13.164 12.156 1 97.19 184 ILE B O 1
ATOM 3107 N N . TRP B 1 185 ? 3.6 12.266 12.281 1 95.5 185 TRP B N 1
ATOM 3108 C CA . TRP B 1 185 ? 4.09 10.914 12.016 1 95.5 185 TRP B CA 1
ATOM 3109 C C . TRP B 1 185 ? 3.027 10.078 11.305 1 95.5 185 TRP B C 1
ATOM 3111 O O . TRP B 1 185 ? 1.961 10.586 10.953 1 95.5 185 TRP B O 1
ATOM 3121 N N . GLY B 1 186 ? 3.336 8.828 11.086 1 92 186 GLY B N 1
ATOM 3122 C CA . GLY B 1 186 ? 2.365 7.949 10.461 1 92 186 GLY B CA 1
ATOM 3123 C C . GLY B 1 186 ? 2.123 8.281 9 1 92 186 GLY B C 1
ATOM 3124 O O . GLY B 1 186 ? 3.051 8.656 8.281 1 92 186 GLY B O 1
ATOM 3125 N N . LEU B 1 187 ? 0.896 8.117 8.625 1 92.88 187 LEU B N 1
ATOM 3126 C CA . LEU B 1 187 ? 0.507 8.352 7.242 1 92.88 187 LEU B CA 1
ATOM 3127 C C . LEU B 1 187 ? 0.731 9.812 6.859 1 92.88 187 LEU B C 1
ATOM 3129 O O . LEU B 1 187 ? 1.129 10.109 5.727 1 92.88 187 LEU B O 1
ATOM 3133 N N . THR B 1 188 ? 0.515 10.656 7.801 1 96.69 188 THR B N 1
ATOM 3134 C CA . THR B 1 188 ? 0.687 12.078 7.547 1 96.69 188 THR B CA 1
ATOM 3135 C C . THR B 1 188 ? 2.141 12.398 7.211 1 96.69 188 THR B C 1
ATOM 3137 O O . THR B 1 188 ? 2.414 13.133 6.258 1 96.69 188 THR B O 1
ATOM 3140 N N . ALA B 1 189 ? 3.018 11.82 7.945 1 96.88 189 ALA B N 1
ATOM 3141 C CA . ALA B 1 189 ? 4.438 12.023 7.668 1 96.88 189 ALA B CA 1
ATOM 3142 C C . ALA B 1 189 ? 4.82 11.438 6.312 1 96.88 189 ALA B C 1
ATOM 3144 O O . ALA B 1 189 ? 5.656 12 5.602 1 96.88 189 ALA B O 1
ATOM 3145 N N . ARG B 1 190 ? 4.227 10.344 5.961 1 93.44 190 ARG B N 1
ATOM 3146 C CA . ARG B 1 190 ? 4.52 9.719 4.676 1 93.44 190 ARG B CA 1
ATOM 3147 C C . ARG B 1 190 ? 4.105 10.625 3.521 1 93.44 190 ARG B C 1
ATOM 3149 O O . ARG B 1 190 ? 4.855 10.789 2.555 1 93.44 190 ARG B O 1
ATOM 3156 N N . ILE B 1 191 ? 2.955 11.148 3.615 1 95.56 191 ILE B N 1
ATOM 3157 C CA . ILE B 1 191 ? 2.471 12.086 2.609 1 95.56 191 ILE B CA 1
ATOM 3158 C C . ILE B 1 191 ? 3.385 13.312 2.561 1 95.56 191 ILE B C 1
ATOM 3160 O O . ILE B 1 191 ? 3.771 13.758 1.479 1 95.56 191 ILE B O 1
ATOM 3164 N N . LEU B 1 192 ? 3.719 13.805 3.709 1 97.56 192 LEU B N 1
ATOM 3165 C CA . LEU B 1 192 ? 4.609 14.953 3.82 1 97.56 192 LEU B CA 1
ATOM 3166 C C . LEU B 1 192 ? 5.953 14.672 3.154 1 97.56 192 LEU B C 1
ATOM 3168 O O . LEU B 1 192 ? 6.461 15.5 2.398 1 97.56 192 LEU B O 1
ATOM 3172 N N . GLN B 1 193 ? 6.473 13.539 3.404 1 94.81 193 GLN B N 1
ATOM 3173 C CA . GLN B 1 193 ? 7.766 13.156 2.854 1 94.81 193 GLN B CA 1
ATOM 3174 C C . GLN B 1 193 ? 7.727 13.125 1.327 1 94.81 193 GLN B C 1
ATOM 3176 O O . GLN B 1 193 ? 8.656 13.602 0.669 1 94.81 193 GLN B O 1
ATOM 3181 N N . GLU B 1 194 ? 6.703 12.523 0.83 1 90.12 194 GLU B N 1
ATOM 3182 C CA . GLU B 1 194 ? 6.574 12.5 -0.624 1 90.12 194 GLU B CA 1
ATOM 3183 C C . GLU B 1 194 ? 6.559 13.914 -1.199 1 90.12 194 GLU B C 1
ATOM 3185 O O . GLU B 1 194 ? 7.234 14.195 -2.191 1 90.12 194 GLU B O 1
ATOM 3190 N N . PHE B 1 195 ? 5.809 14.758 -0.613 1 93.56 195 PHE B N 1
ATOM 3191 C CA . PHE B 1 195 ? 5.73 16.141 -1.051 1 93.56 195 PHE B CA 1
ATOM 3192 C C . PHE B 1 195 ? 7.098 16.812 -0.989 1 93.56 195 PHE B C 1
ATOM 3194 O O . PHE B 1 195 ? 7.531 17.438 -1.957 1 93.56 195 PHE B O 1
ATOM 3201 N N . LEU B 1 196 ? 7.789 16.656 0.135 1 94.38 196 LEU B N 1
ATOM 3202 C CA . LEU B 1 196 ? 9.086 17.297 0.334 1 94.38 196 LEU B CA 1
ATOM 3203 C C . LEU B 1 196 ? 10.109 16.781 -0.666 1 94.38 196 LEU B C 1
ATOM 3205 O O . LEU B 1 196 ? 10.969 17.531 -1.14 1 94.38 196 LEU B O 1
ATOM 3209 N N . GLU B 1 197 ? 10.055 15.484 -0.924 1 88.62 197 GLU B N 1
ATOM 3210 C CA . GLU B 1 197 ? 10.953 14.898 -1.918 1 88.62 197 GLU B CA 1
ATOM 3211 C C . GLU B 1 197 ? 10.727 15.516 -3.295 1 88.62 197 GLU B C 1
ATOM 3213 O O . GLU B 1 197 ? 11.672 15.719 -4.055 1 88.62 197 GLU B O 1
ATOM 3218 N N . HIS B 1 198 ? 9.523 15.828 -3.645 1 86.44 198 HIS B N 1
ATOM 3219 C CA . HIS B 1 198 ? 9.172 16.422 -4.93 1 86.44 198 HIS B CA 1
ATOM 3220 C C . HIS B 1 198 ? 9.719 17.844 -5.051 1 86.44 198 HIS B C 1
ATOM 3222 O O . HIS B 1 198 ? 10.125 18.266 -6.137 1 86.44 198 HIS B O 1
ATOM 3228 N N . ILE B 1 199 ? 9.758 18.5 -3.939 1 88.75 199 ILE B N 1
ATOM 3229 C CA . ILE B 1 199 ? 10.094 19.906 -4.074 1 88.75 199 ILE B CA 1
ATOM 3230 C C . ILE B 1 199 ? 11.578 20.109 -3.768 1 88.75 199 ILE B C 1
ATOM 3232 O O . ILE B 1 199 ? 12.109 21.203 -3.965 1 88.75 199 ILE B O 1
ATOM 3236 N N . LYS B 1 200 ? 12.219 19.125 -3.113 1 83 200 LYS B N 1
ATOM 3237 C CA . LYS B 1 200 ? 13.656 19.188 -2.914 1 83 200 LYS B CA 1
ATOM 3238 C C . LYS B 1 200 ? 14.398 19.125 -4.246 1 83 200 LYS B C 1
ATOM 3240 O O . LYS B 1 200 ? 15.469 19.719 -4.398 1 83 200 LYS B O 1
ATOM 3245 N N . SER B 1 201 ? 13.953 18.359 -5.289 1 63.41 201 SER B N 1
ATOM 3246 C CA . SER B 1 201 ? 14.633 18.188 -6.566 1 63.41 201 SER B CA 1
ATOM 3247 C C . SER B 1 201 ? 14.625 19.484 -7.375 1 63.41 201 SER B C 1
ATOM 3249 O O . SER B 1 201 ? 13.781 20.344 -7.152 1 63.41 201 SER B O 1
#